Protein AF-0000000084516297 (afdb_homodimer)

Organism: Leptomonas pyrrhocoris (NCBI:txid157538)

Nearest PDB structures (foldseek):
  3umo-assembly1_A  TM=9.052E-01  e=5.835E-26  Escherichia coli K-12
  3cqd-assembly1_A-2  TM=9.118E-01  e=2.405E-24  unclassified
  3uqe-assembly1_B-2  TM=9.088E-01  e=1.892E-24  Escherichia coli K-12
  3n1c-assembly1_B  TM=9.075E-01  e=4.652E-24  Escherichia coli K-12
  2ajr-assembly1_B  TM=8.256E-01  e=6.514E-23  Thermotoga maritima

Solvent-accessible surface area (backbone atoms only — not comparable to full-atom values): 30790 Å² total; per-residue (Å²): 129,81,40,52,29,34,42,29,36,17,46,43,42,24,37,27,34,41,33,35,22,67,64,74,55,83,67,32,85,30,68,27,81,40,78,47,77,53,70,34,39,45,27,53,19,20,48,43,23,34,62,45,36,59,87,43,94,47,46,39,53,55,37,37,36,28,50,30,8,50,72,51,19,52,50,36,52,51,50,37,51,74,69,69,45,50,69,51,75,41,68,43,87,45,53,37,22,48,33,38,37,39,35,20,62,72,78,71,43,51,27,34,45,32,52,51,48,44,54,67,52,68,66,46,52,49,50,50,51,54,52,48,59,60,51,47,72,59,33,38,26,39,35,42,24,40,49,68,30,42,90,37,70,45,60,55,52,31,51,55,47,49,49,28,24,74,58,71,25,41,30,39,40,36,58,75,76,58,42,68,67,38,41,50,45,71,85,30,53,28,33,41,46,46,40,48,71,54,47,27,67,74,62,72,36,91,45,69,69,57,30,52,52,46,46,65,68,74,32,43,49,34,29,45,37,32,40,48,75,84,43,33,30,38,40,31,42,67,96,52,70,77,33,42,34,39,42,60,86,76,92,63,76,65,28,66,56,35,19,68,28,19,20,49,29,45,22,51,30,27,39,68,66,63,40,55,67,71,61,18,45,42,48,6,52,15,36,15,55,27,11,15,60,26,89,52,55,10,36,48,51,58,70,48,17,60,58,44,31,73,54,42,45,79,84,127,81,37,52,29,35,44,29,35,16,45,43,43,25,35,27,34,41,33,36,22,67,63,73,56,83,66,32,83,30,68,28,82,40,78,48,78,52,70,35,41,45,26,55,19,19,47,45,22,33,61,46,38,59,87,42,95,49,46,40,53,55,36,37,34,28,50,32,8,50,71,50,20,52,51,36,52,50,52,36,52,73,68,69,46,48,68,49,75,40,69,44,88,45,53,35,23,48,31,36,40,39,34,20,63,73,77,71,45,51,27,35,43,33,52,50,48,45,54,67,51,68,66,45,53,48,51,51,51,54,52,48,59,61,50,48,73,60,33,39,26,39,35,42,24,40,50,68,31,42,90,37,71,45,60,54,51,32,53,55,48,48,48,28,23,74,58,72,23,42,31,39,40,36,58,75,76,57,40,70,70,38,40,50,45,71,85,30,52,27,32,42,47,48,40,50,70,55,46,25,67,75,60,73,36,93,44,71,69,55,29,52,53,46,46,66,67,72,33,45,49,35,29,45,38,31,40,48,76,84,44,33,32,38,38,30,41,66,96,50,70,77,33,42,33,39,42,59,88,77,91,63,75,64,29,67,57,34,19,69,28,19,20,51,30,46,21,50,29,27,38,67,66,64,38,55,67,72,62,18,44,44,49,6,52,15,36,16,54,27,12,16,61,26,88,51,54,9,35,47,48,58,69,48,17,58,59,44,33,73,55,42,46,78,83

Sequence (630 aa):
MSSSDILVVGPNPALQKTLTFGELRLDAVNRASAIREYTGGKGTNFCRASACFKASPNFCNTTLFTFVGGETGKRVVDFLKGEDIAVHPISVPGETRTCVTCLDEKHGTMTEIIEPSYPVPAESAGDMDRVLKERLQHAGGLAIMGSLPDHTSPELYTRWTQMAAEAKKPVLLDAIKGIEASLKVPNVTSILKVNMEELYKLTGKSTPESAFAYAMREWTVHILAVTDGPRSAYIQERGKALHTLHVPRLDSVVSPLGAGDTADAIFFAQYIHGVPADKAFRFALAAASANCFQKDAGKFEHRDMVEIAKGVTIEMSSSDILVVGPNPALQKTLTFGELRLDAVNRASAIREYTGGKGTNFCRASACFKASPNFCNTTLFTFVGGETGKRVVDFLKGEDIAVHPISVPGETRTCVTCLDEKHGTMTEIIEPSYPVPAESAGDMDRVLKERLQHAGGLAIMGSLPDHTSPELYTRWTQMAAEAKKPVLLDAIKGIEASLKVPNVTSILKVNMEELYKLTGKSTPESAFAYAMREWTVHILAVTDGPRSAYIQERGKALHTLHVPRLDSVVSPLGAGDTADAIFFAQYIHGVPADKAFRFALAAASANCFQKDAGKFEHRDMVEIAKGVTIE

InterPro domains:
  IPR011611 Carbohydrate kinase PfkB [PF00294] (27-298)
  IPR017583 Tagatose/fructose phosphokinase [PIRSF000535] (6-314)
  IPR017583 Tagatose/fructose phosphokinase [PTHR46566] (6-315)
  IPR029056 Ribokinase-like [G3DSA:3.40.1190.20] (4-315)
  IPR029056 Ribokinase-like [SSF53613] (7-305)

Radius of gyration: 29.71 Å; Cα contacts (8 Å, |Δi|>4): 1548; chains: 2; bounding box: 41×91×63 Å

Structure (mmCIF, N/CA/C/O backbone):
data_AF-0000000084516297-model_v1
#
loop_
_entity.id
_entity.type
_entity.pdbx_description
1 polymer 'Tagatose-6-phosphate kinase-like protein'
#
loop_
_atom_site.group_PDB
_atom_site.id
_atom_site.type_symbol
_atom_site.label_atom_id
_atom_site.label_alt_id
_atom_site.label_comp_id
_atom_site.label_asym_id
_atom_site.label_entity_id
_atom_site.label_seq_id
_atom_site.pdbx_PDB_ins_code
_atom_site.Cartn_x
_atom_site.Cartn_y
_atom_site.Cartn_z
_atom_site.occupancy
_atom_site.B_iso_or_equiv
_atom_site.auth_seq_id
_atom_site.auth_comp_id
_atom_site.auth_asym_id
_atom_site.auth_atom_id
_atom_site.pdbx_PDB_model_num
ATOM 1 N N . MET A 1 1 ? 5.285 34.844 33.562 1 39.09 1 MET A N 1
ATOM 2 C CA . MET A 1 1 ? 5.828 34.812 32.219 1 39.09 1 MET A CA 1
ATOM 3 C C . MET A 1 1 ? 4.938 33.969 31.281 1 39.09 1 MET A C 1
ATOM 5 O O . MET A 1 1 ? 4.578 32.844 31.625 1 39.09 1 MET A O 1
ATOM 9 N N . SER A 1 2 ? 4.016 34.375 30.547 1 49.09 2 SER A N 1
ATOM 10 C CA . SER A 1 2 ? 2.982 33.75 29.734 1 49.09 2 SER A CA 1
ATOM 11 C C . SER A 1 2 ? 3.523 32.5 29 1 49.09 2 SER A C 1
ATOM 13 O O . SER A 1 2 ? 4.652 32.531 28.516 1 49.09 2 SER A O 1
ATOM 15 N N . SER A 1 3 ? 3.074 31.266 29.359 1 62.47 3 SER A N 1
ATOM 16 C CA . SER A 1 3 ? 3.607 30 28.844 1 62.47 3 SER A CA 1
ATOM 17 C C . SER A 1 3 ? 3.789 30.062 27.328 1 62.47 3 SER A C 1
ATOM 19 O O . SER A 1 3 ? 2.951 30.609 26.625 1 62.47 3 SER A O 1
ATOM 21 N N . SER A 1 4 ? 4.977 29.922 26.844 1 85.62 4 SER A N 1
ATOM 22 C CA . SER A 1 4 ? 5.395 29.922 25.453 1 85.62 4 SER A CA 1
ATOM 23 C C . SER A 1 4 ? 5.156 28.562 24.797 1 85.62 4 SER A C 1
ATOM 25 O O . SER A 1 4 ? 5.98 28.078 24.016 1 85.62 4 SER A O 1
ATOM 27 N N . ASP A 1 5 ? 3.951 27.906 25.266 1 95.56 5 ASP A N 1
ATOM 28 C CA . ASP A 1 5 ? 3.617 26.625 24.672 1 95.56 5 ASP A CA 1
ATOM 29 C C . ASP A 1 5 ? 2.521 26.766 23.625 1 95.56 5 ASP A C 1
ATOM 31 O O . ASP A 1 5 ? 1.543 27.484 23.828 1 95.56 5 ASP A O 1
ATOM 35 N N . ILE A 1 6 ? 2.719 26.172 22.562 1 98.44 6 ILE A N 1
ATOM 36 C CA . ILE A 1 6 ? 1.689 26.125 21.531 1 98.44 6 ILE A CA 1
ATOM 37 C C . ILE A 1 6 ? 1.052 24.734 21.5 1 98.44 6 ILE A C 1
ATOM 39 O O . ILE A 1 6 ? 1.752 23.719 21.391 1 98.44 6 ILE A O 1
ATOM 43 N N . LEU A 1 7 ? -0.274 24.641 21.703 1 98.81 7 LEU A N 1
ATOM 44 C CA . LEU A 1 7 ? -1.012 23.406 21.422 1 98.81 7 LEU A CA 1
ATOM 45 C C . LEU A 1 7 ? -1.311 23.281 19.938 1 98.81 7 LEU A C 1
ATOM 47 O O . LEU A 1 7 ? -1.883 24.188 19.328 1 98.81 7 LEU A O 1
ATOM 51 N N . VAL A 1 8 ? -0.833 22.219 19.375 1 98.88 8 VAL A N 1
ATOM 52 C CA . VAL A 1 8 ? -1.023 22 17.938 1 98.88 8 VAL A CA 1
ATOM 53 C C . VAL A 1 8 ? -2.016 20.859 17.734 1 98.88 8 VAL A C 1
ATOM 55 O O . VAL A 1 8 ? -1.734 19.703 18.078 1 98.88 8 VAL A O 1
ATOM 58 N N . VAL A 1 9 ? -3.137 21.188 17.156 1 98.88 9 VAL A N 1
ATOM 59 C CA . VAL A 1 9 ? -4.082 20.156 16.766 1 98.88 9 VAL A CA 1
ATOM 60 C C . VAL A 1 9 ? -3.848 19.75 15.312 1 98.88 9 VAL A C 1
ATOM 62 O O . VAL A 1 9 ? -4.023 20.562 14.406 1 98.88 9 VAL A O 1
ATOM 65 N N . GLY A 1 10 ? -3.35 18.609 15.047 1 98.56 10 GLY A N 1
ATOM 66 C CA . GLY A 1 10 ? -3.271 17.938 13.758 1 98.56 10 GLY A CA 1
ATOM 67 C C . GLY A 1 10 ? -4.156 16.719 13.68 1 98.56 10 GLY A C 1
ATOM 68 O O . GLY A 1 10 ? -3.686 15.586 13.875 1 98.56 10 GLY A O 1
ATOM 69 N N . PRO A 1 11 ? -5.355 16.938 13.344 1 98.38 11 PRO A N 1
ATOM 70 C CA . PRO A 1 11 ? -6.355 15.906 13.633 1 98.38 11 PRO A CA 1
ATOM 71 C C . PRO A 1 11 ? -6.285 14.727 12.672 1 98.38 11 PRO A C 1
ATOM 73 O O . PRO A 1 11 ? -6.914 13.695 12.906 1 98.38 11 PRO A O 1
ATOM 76 N N . ASN A 1 12 ? -5.617 14.852 11.57 1 97.88 12 ASN A N 1
ATOM 77 C CA . ASN A 1 12 ? -5.594 13.805 10.562 1 97.88 12 ASN A CA 1
ATOM 78 C C . ASN A 1 12 ? -4.164 13.414 10.188 1 97.88 12 ASN A C 1
ATOM 80 O O . ASN A 1 12 ? -3.736 13.625 9.047 1 97.88 12 ASN A O 1
ATOM 84 N N . PRO A 1 13 ? -3.434 12.742 11.133 1 97.75 13 PRO A N 1
ATOM 85 C CA . PRO A 1 13 ? -2.061 12.32 10.836 1 97.75 13 PRO A CA 1
ATOM 86 C C . PRO A 1 13 ? -1.993 11.203 9.805 1 97.75 13 PRO A C 1
ATOM 88 O O . PRO A 1 13 ? -3.021 10.617 9.453 1 97.75 13 PRO A O 1
ATOM 91 N N . ALA A 1 14 ? -0.811 11.055 9.297 1 97.44 14 ALA A N 1
ATOM 92 C CA . ALA A 1 14 ? -0.625 9.992 8.312 1 97.44 14 ALA A CA 1
ATOM 93 C C . ALA A 1 14 ? 0.747 9.336 8.461 1 97.44 14 ALA A C 1
ATOM 95 O O . ALA A 1 14 ? 1.721 10 8.82 1 97.44 14 ALA A O 1
ATOM 96 N N . LEU A 1 15 ? 0.809 8.016 8.266 1 97.06 15 LEU A N 1
ATOM 97 C CA . LEU A 1 15 ? 2.076 7.402 7.879 1 97.06 15 LEU A CA 1
ATOM 98 C C . LEU A 1 15 ? 2.447 7.785 6.449 1 97.06 15 LEU A C 1
ATOM 100 O O . LEU A 1 15 ? 1.683 7.531 5.516 1 97.06 15 LEU A O 1
ATOM 104 N N . GLN A 1 16 ? 3.568 8.398 6.359 1 95.94 16 GLN A N 1
ATOM 105 C CA . GLN A 1 16 ? 4.035 8.836 5.047 1 95.94 16 GLN A CA 1
ATOM 106 C C . GLN A 1 16 ? 5.066 7.867 4.48 1 95.94 16 GLN A C 1
ATOM 108 O O . GLN A 1 16 ? 6.004 7.469 5.176 1 95.94 16 GLN A O 1
ATOM 113 N N . LYS A 1 17 ? 4.855 7.492 3.234 1 96.25 17 LYS A N 1
ATOM 114 C CA . LYS A 1 17 ? 5.828 6.691 2.494 1 96.25 17 LYS A CA 1
ATOM 115 C C . LYS A 1 17 ? 6.242 7.387 1.2 1 96.25 17 LYS A C 1
ATOM 117 O O . LYS A 1 17 ? 5.391 7.859 0.442 1 96.25 17 LYS A O 1
ATOM 122 N N . THR A 1 18 ? 7.551 7.469 0.985 1 95.19 18 THR A N 1
ATOM 123 C CA . THR A 1 18 ? 8.07 7.914 -0.303 1 95.19 18 THR A CA 1
ATOM 124 C C . THR A 1 18 ? 8.68 6.746 -1.073 1 95.19 18 THR A C 1
ATOM 126 O O . THR A 1 18 ? 9.578 6.066 -0.574 1 95.19 18 THR A O 1
ATOM 129 N N . LEU A 1 19 ? 8.141 6.504 -2.211 1 97.44 19 LEU A N 1
ATOM 130 C CA . LEU A 1 19 ? 8.625 5.453 -3.1 1 97.44 19 LEU A CA 1
ATOM 131 C C . LEU A 1 19 ? 9.305 6.051 -4.328 1 97.44 19 LEU A C 1
ATOM 133 O O . LEU A 1 19 ? 8.82 7.035 -4.895 1 97.44 19 LEU A O 1
ATOM 137 N N . THR A 1 20 ? 10.453 5.48 -4.727 1 97.06 20 THR A N 1
ATOM 138 C CA . THR A 1 20 ? 11.18 5.945 -5.906 1 97.06 20 THR A CA 1
ATOM 139 C C . THR A 1 20 ? 11.023 4.961 -7.059 1 97.06 20 THR A C 1
ATOM 141 O O . THR A 1 20 ? 11.211 3.754 -6.883 1 97.06 20 THR A O 1
ATOM 144 N N . PHE A 1 21 ? 10.656 5.492 -8.211 1 97.62 21 PHE A N 1
ATOM 145 C CA . PHE A 1 21 ? 10.5 4.707 -9.43 1 97.62 21 PHE A CA 1
ATOM 146 C C . PHE A 1 21 ? 11.414 5.227 -10.531 1 97.62 21 PHE A C 1
ATOM 148 O O . PHE A 1 21 ? 11.625 6.438 -10.656 1 97.62 21 PHE A O 1
ATOM 155 N N . GLY A 1 22 ? 12.07 4.258 -11.32 1 96.88 22 GLY A N 1
ATOM 156 C CA . GLY A 1 22 ? 12.68 4.738 -12.547 1 96.88 22 GLY A CA 1
ATOM 157 C C . GLY A 1 22 ? 11.711 5.492 -13.438 1 96.88 22 GLY A C 1
ATOM 158 O O . GLY A 1 22 ? 11.984 6.625 -13.844 1 96.88 22 GLY A O 1
ATOM 159 N N . GLU A 1 23 ? 10.641 4.863 -13.758 1 97.25 23 GLU A N 1
ATOM 160 C CA . GLU A 1 23 ? 9.492 5.441 -14.453 1 97.25 23 GLU A CA 1
ATOM 161 C C . GLU A 1 23 ? 8.18 4.973 -13.828 1 97.25 23 GLU A C 1
ATOM 163 O O . GLU A 1 23 ? 8.016 3.785 -13.547 1 97.25 23 GLU A O 1
ATOM 168 N N . LEU A 1 24 ? 7.301 5.887 -13.57 1 97.88 24 LEU A N 1
ATOM 169 C CA . LEU A 1 24 ? 5.961 5.57 -13.086 1 97.88 24 LEU A CA 1
ATOM 170 C C . LEU A 1 24 ? 4.953 5.602 -14.234 1 97.88 24 LEU A C 1
ATOM 172 O O . LEU A 1 24 ? 4.848 6.602 -14.945 1 97.88 24 LEU A O 1
ATOM 176 N N . ARG A 1 25 ? 4.258 4.527 -14.445 1 97.56 25 ARG A N 1
ATOM 177 C CA . ARG A 1 25 ? 3.311 4.418 -15.555 1 97.56 25 ARG A CA 1
ATOM 178 C C . ARG A 1 25 ? 1.925 4.031 -15.047 1 97.56 25 ARG A C 1
ATOM 180 O O . ARG A 1 25 ? 1.792 3.168 -14.18 1 97.56 25 ARG A O 1
ATOM 187 N N . LEU A 1 26 ? 0.908 4.758 -15.602 1 97.12 26 LEU A N 1
ATOM 188 C CA . LEU A 1 26 ? -0.461 4.32 -15.352 1 97.12 26 LEU A CA 1
ATOM 189 C C . LEU A 1 26 ? -0.748 3.002 -16.062 1 97.12 26 LEU A C 1
ATOM 191 O O . LEU A 1 26 ? -0.13 2.699 -17.094 1 97.12 26 LEU A O 1
ATOM 195 N N . ASP A 1 27 ? -1.671 2.232 -15.523 1 93.06 27 ASP A N 1
ATOM 196 C CA . ASP A 1 27 ? -2.182 1.008 -16.125 1 93.06 27 ASP A CA 1
ATOM 197 C C . ASP A 1 27 ? -1.069 -0.022 -16.312 1 93.06 27 ASP A C 1
ATOM 199 O O . ASP A 1 27 ? -1.062 -0.775 -17.281 1 93.06 27 ASP A O 1
ATOM 203 N N . ALA A 1 28 ? -0.102 0.009 -15.391 1 93.88 28 ALA A N 1
ATOM 204 C CA . ALA A 1 28 ? 1.053 -0.885 -15.422 1 93.88 28 ALA A CA 1
ATOM 205 C C . ALA A 1 28 ? 1.442 -1.327 -14.008 1 93.88 28 ALA A C 1
ATOM 207 O O . ALA A 1 28 ? 0.929 -0.799 -13.023 1 93.88 28 ALA A O 1
ATOM 208 N N . VAL A 1 29 ? 2.268 -2.342 -13.938 1 92.25 29 VAL A N 1
ATOM 209 C CA . VAL A 1 29 ? 2.887 -2.756 -12.68 1 92.25 29 VAL A CA 1
ATOM 210 C C . VAL A 1 29 ? 4.16 -1.948 -12.438 1 92.25 29 VAL A C 1
ATOM 212 O O . VAL A 1 29 ? 5.094 -1.998 -13.242 1 92.25 29 VAL A O 1
ATOM 215 N N . ASN A 1 30 ? 4.191 -1.146 -11.391 1 97 30 ASN A N 1
ATOM 216 C CA . ASN A 1 30 ? 5.336 -0.314 -11.039 1 97 30 ASN A CA 1
ATOM 217 C C . ASN A 1 30 ? 6.031 -0.83 -9.781 1 97 30 ASN A C 1
ATOM 219 O O . ASN A 1 30 ? 5.414 -0.936 -8.719 1 97 30 ASN A O 1
ATOM 223 N N . ARG A 1 31 ? 7.254 -1.157 -9.945 1 96.25 31 ARG A N 1
ATOM 224 C CA . ARG A 1 31 ? 8.039 -1.631 -8.812 1 96.25 31 ARG A CA 1
ATOM 225 C C . ARG A 1 31 ? 9.023 -0.564 -8.344 1 96.25 31 ARG A C 1
ATOM 227 O O . ARG A 1 31 ? 9.867 -0.11 -9.117 1 96.25 31 ARG A O 1
ATOM 234 N N . ALA A 1 32 ? 8.898 -0.195 -7.074 1 97.94 32 ALA A N 1
ATOM 235 C CA . ALA A 1 32 ? 9.766 0.849 -6.523 1 97.94 32 ALA A CA 1
ATOM 236 C C . ALA A 1 32 ? 11.164 0.315 -6.254 1 97.94 32 ALA A C 1
ATOM 238 O O . ALA A 1 32 ? 11.328 -0.834 -5.84 1 97.94 32 ALA A O 1
ATOM 239 N N . SER A 1 33 ? 12.18 1.151 -6.406 1 96.31 33 SER A N 1
ATOM 240 C CA . SER A 1 33 ? 13.57 0.782 -6.16 1 96.31 33 SER A CA 1
ATOM 241 C C . SER A 1 33 ? 13.992 1.141 -4.742 1 96.31 33 SER A C 1
ATOM 243 O O . SER A 1 33 ? 14.992 0.627 -4.238 1 96.31 33 SER A O 1
ATOM 245 N N . ALA A 1 34 ? 13.219 2.062 -4.133 1 95.75 34 ALA A N 1
ATOM 246 C CA . ALA A 1 34 ? 13.547 2.527 -2.787 1 95.75 34 ALA A CA 1
ATOM 247 C C . ALA A 1 34 ? 12.297 2.977 -2.039 1 95.75 34 ALA A C 1
ATOM 249 O O . ALA A 1 34 ? 11.289 3.338 -2.656 1 95.75 34 ALA A O 1
ATOM 250 N N . ILE A 1 35 ? 12.414 2.932 -0.687 1 96.62 35 ILE A N 1
ATOM 251 C CA . ILE A 1 35 ? 11.312 3.354 0.179 1 96.62 35 ILE A CA 1
ATOM 252 C C . ILE A 1 35 ? 11.875 4.098 1.391 1 96.62 35 ILE A C 1
ATOM 254 O O . ILE A 1 35 ? 12.922 3.729 1.924 1 96.62 35 ILE A O 1
ATOM 258 N N . ARG A 1 36 ? 11.188 5.215 1.731 1 94.06 36 ARG A N 1
ATOM 259 C CA . ARG A 1 36 ? 11.406 5.918 2.992 1 94.06 36 ARG A CA 1
ATOM 260 C C . ARG A 1 36 ? 10.094 6.109 3.744 1 94.06 36 ARG A C 1
ATOM 262 O O . ARG A 1 36 ? 9.086 6.516 3.156 1 94.06 36 ARG A O 1
ATOM 269 N N . GLU A 1 37 ? 10.117 5.75 5.047 1 94.44 37 GLU A N 1
ATOM 270 C CA . GLU A 1 37 ? 8.93 5.906 5.879 1 94.44 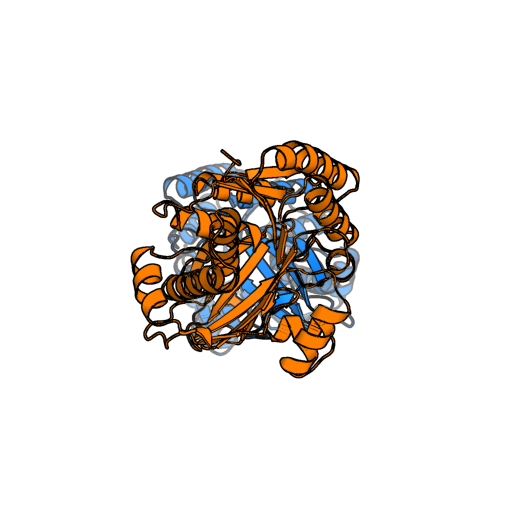37 GLU A CA 1
ATOM 271 C C . GLU A 1 37 ? 9.141 6.977 6.949 1 94.44 37 GLU A C 1
ATOM 273 O O . GLU A 1 37 ? 10.219 7.062 7.539 1 94.44 37 GLU A O 1
ATOM 278 N N . TYR A 1 38 ? 8.148 7.77 7.199 1 94.12 38 TYR A N 1
ATOM 279 C CA . TYR A 1 38 ? 8.125 8.789 8.242 1 94.12 38 TYR A CA 1
ATOM 280 C C . TYR A 1 38 ? 6.699 9.242 8.531 1 94.12 38 TYR A C 1
ATOM 282 O O . TYR A 1 38 ? 5.742 8.547 8.188 1 94.12 38 TYR A O 1
ATOM 290 N N . THR A 1 39 ? 6.52 10.273 9.273 1 95.5 39 THR A N 1
ATOM 291 C CA . THR A 1 39 ? 5.195 10.797 9.602 1 95.5 39 THR A CA 1
ATOM 292 C C . THR A 1 39 ? 4.895 12.055 8.797 1 95.5 39 THR A C 1
ATOM 294 O O . THR A 1 39 ? 5.785 12.867 8.555 1 95.5 39 THR A O 1
ATOM 297 N N . GLY A 1 40 ? 3.645 12.125 8.367 1 93.56 40 GLY A N 1
ATOM 298 C CA . GLY A 1 40 ? 3.166 13.305 7.664 1 93.56 40 GLY A CA 1
ATOM 299 C C . GLY A 1 40 ? 1.97 13.953 8.328 1 93.56 40 GLY A C 1
ATOM 300 O O . GLY A 1 40 ? 1.425 13.422 9.297 1 93.56 40 GLY A O 1
ATOM 301 N N . GLY A 1 41 ? 1.625 15.07 7.715 1 95.12 41 GLY A N 1
ATOM 302 C CA . GLY A 1 41 ? 0.546 15.891 8.242 1 95.12 41 GLY A CA 1
ATOM 303 C C . GLY A 1 41 ? 0.982 17.297 8.594 1 95.12 41 GLY A C 1
ATOM 304 O O . GLY A 1 41 ? 2.086 17.5 9.102 1 95.12 41 GLY A O 1
ATOM 305 N N . LYS A 1 42 ? 0.035 18.156 8.453 1 97.38 42 LYS A N 1
ATOM 306 C CA . LYS A 1 42 ? 0.357 19.562 8.672 1 97.38 42 LYS A CA 1
ATOM 307 C C . LYS A 1 42 ? 0.761 19.812 10.125 1 97.38 42 LYS A C 1
ATOM 309 O O . LYS A 1 42 ? 1.71 20.562 10.391 1 97.38 42 LYS A O 1
ATOM 314 N N . GLY A 1 43 ? 0.021 19.25 11.047 1 98.31 43 GLY A N 1
ATOM 315 C CA . GLY A 1 43 ? 0.364 19.422 12.453 1 98.31 43 GLY A CA 1
ATOM 316 C C . GLY A 1 43 ? 1.738 18.875 12.797 1 98.31 43 GLY A C 1
ATOM 317 O O . GLY A 1 43 ? 2.484 19.5 13.555 1 98.31 43 GLY A O 1
ATOM 318 N N . THR A 1 44 ? 2.039 17.75 12.266 1 97.81 44 THR A N 1
ATOM 319 C CA . THR A 1 44 ? 3.35 17.156 12.477 1 97.81 44 THR A CA 1
ATOM 320 C C . THR A 1 44 ? 4.453 18.047 11.93 1 97.81 44 THR A C 1
ATOM 322 O O . THR A 1 44 ? 5.449 18.312 12.609 1 97.81 44 THR A O 1
ATOM 325 N N . ASN A 1 45 ? 4.258 18.484 10.742 1 97.69 45 ASN A N 1
ATOM 326 C CA . ASN A 1 45 ? 5.242 19.359 10.117 1 97.69 45 ASN A CA 1
ATOM 327 C C . ASN A 1 45 ? 5.418 20.656 10.906 1 97.69 45 ASN A C 1
ATOM 329 O O . ASN A 1 45 ? 6.531 21.172 11.016 1 97.69 45 ASN A O 1
ATOM 333 N N . PHE A 1 46 ? 4.34 21.172 11.438 1 98.62 46 PHE A N 1
ATOM 334 C CA . PHE A 1 46 ? 4.379 22.344 12.305 1 98.62 46 PHE A CA 1
ATOM 335 C C . PHE A 1 46 ? 5.305 22.109 13.492 1 98.62 46 PHE A C 1
ATOM 337 O O . PHE A 1 46 ? 6.188 22.922 13.766 1 98.62 46 PHE A O 1
ATOM 344 N N . CYS A 1 47 ? 5.129 21.031 14.133 1 98.38 47 CYS A N 1
ATOM 345 C CA . CYS A 1 47 ? 5.922 20.703 15.312 1 98.38 47 CYS A CA 1
ATOM 346 C C . CYS A 1 47 ? 7.387 20.484 14.945 1 98.38 47 CYS A C 1
ATOM 348 O O . CYS A 1 47 ? 8.281 20.922 15.664 1 98.38 47 CYS A O 1
ATOM 350 N N . ARG A 1 48 ? 7.645 19.828 13.828 1 97.38 48 ARG A N 1
ATOM 351 C CA . ARG A 1 48 ? 9.008 19.609 13.352 1 97.38 48 ARG A CA 1
ATOM 352 C C . ARG A 1 48 ? 9.711 20.938 13.094 1 97.38 48 ARG A C 1
ATOM 354 O O . ARG A 1 48 ? 10.859 21.141 13.5 1 97.38 48 ARG A O 1
ATOM 361 N N . ALA A 1 49 ? 9.008 21.812 12.445 1 98.19 49 ALA A N 1
ATOM 362 C CA . ALA A 1 49 ? 9.555 23.141 12.148 1 98.19 49 ALA A CA 1
ATOM 363 C C . ALA A 1 49 ? 9.844 23.906 13.43 1 98.19 49 ALA A C 1
ATOM 365 O O . ALA A 1 49 ? 10.867 24.594 13.531 1 98.19 49 ALA A O 1
ATOM 366 N N . SER A 1 50 ? 8.93 23.844 14.398 1 97.75 50 SER A N 1
ATOM 367 C CA . SER A 1 50 ? 9.133 24.516 15.68 1 97.75 50 SER A CA 1
ATOM 368 C C . SER A 1 50 ? 10.414 24.047 16.359 1 97.75 50 SER A C 1
ATOM 370 O O . SER A 1 50 ? 11.148 24.844 16.938 1 97.75 50 SER A O 1
ATOM 372 N N . ALA A 1 51 ? 10.641 22.766 16.219 1 96.44 51 ALA A N 1
ATOM 373 C CA . ALA A 1 51 ? 11.836 22.188 16.828 1 96.44 51 ALA A CA 1
ATOM 374 C C . ALA A 1 51 ? 13.102 22.766 16.203 1 96.44 51 ALA A C 1
ATOM 376 O O . ALA A 1 51 ? 14.125 22.922 16.891 1 96.44 51 ALA A O 1
ATOM 377 N N . CYS A 1 52 ? 13.062 23.109 14.945 1 96.75 52 CYS A N 1
ATOM 378 C CA . CYS A 1 52 ? 14.203 23.703 14.242 1 96.75 52 CYS A CA 1
ATOM 379 C C . CYS A 1 52 ? 14.438 25.141 14.703 1 96.75 52 CYS A C 1
ATOM 381 O O . CYS A 1 52 ? 15.5 25.719 14.438 1 96.75 52 CYS A O 1
ATOM 383 N N . PHE A 1 53 ? 13.516 25.688 15.445 1 96.88 53 PHE A N 1
ATOM 384 C CA . PHE A 1 53 ? 13.531 27.094 15.828 1 96.88 53 PHE A CA 1
ATOM 385 C C . PHE A 1 53 ? 14 27.25 17.281 1 96.88 53 PHE A C 1
ATOM 387 O O . PHE A 1 53 ? 13.891 28.328 17.859 1 96.88 53 PHE A O 1
ATOM 394 N N . LYS A 1 54 ? 14.57 26.219 17.844 1 93.94 54 LYS A N 1
ATOM 395 C CA . LYS A 1 54 ? 14.898 26.156 19.266 1 93.94 54 LYS A CA 1
ATOM 396 C C . LYS A 1 54 ? 15.945 27.188 19.641 1 93.94 54 LYS A C 1
ATOM 398 O O . LYS A 1 54 ? 15.953 27.688 20.766 1 93.94 54 LYS A O 1
ATOM 403 N N . ALA A 1 55 ? 16.781 27.562 18.75 1 93 55 ALA A N 1
ATOM 404 C CA . ALA A 1 55 ? 17.859 28.5 19.031 1 93 55 ALA A CA 1
ATOM 405 C C . ALA A 1 55 ? 17.328 29.938 19.125 1 93 55 ALA A C 1
ATOM 407 O O . ALA A 1 55 ? 18.031 30.828 19.594 1 93 55 ALA A O 1
ATOM 408 N N . SER A 1 56 ? 16.141 30.156 18.688 1 94 56 SER A N 1
ATOM 409 C CA . SER A 1 56 ? 15.555 31.484 18.688 1 94 56 SER A CA 1
ATOM 410 C C . SER A 1 56 ? 15.055 31.875 20.078 1 94 56 SER A C 1
ATOM 412 O O . SER A 1 56 ? 14.492 31.047 20.797 1 94 56 SER A O 1
ATOM 414 N N . PRO A 1 57 ? 15.203 33.156 20.484 1 94.12 57 PRO A N 1
ATOM 415 C CA . PRO A 1 57 ? 14.625 33.594 21.75 1 94.12 57 PRO A CA 1
ATOM 416 C C . PRO A 1 57 ? 13.094 33.562 21.734 1 94.12 57 PRO A C 1
ATOM 418 O O . PRO A 1 57 ? 12.469 33.656 22.797 1 94.12 57 PRO A O 1
ATOM 421 N N . ASN A 1 58 ? 12.477 33.469 20.594 1 95 58 ASN A N 1
ATOM 422 C CA . ASN A 1 58 ? 11.023 33.438 20.453 1 95 58 ASN A CA 1
ATOM 423 C C . ASN A 1 58 ? 10.516 32 20.25 1 95 58 ASN A C 1
ATOM 425 O O . ASN A 1 58 ? 9.445 31.812 19.672 1 95 58 ASN A O 1
ATOM 429 N N . PHE A 1 59 ? 11.344 31.109 20.672 1 94.69 59 PHE A N 1
ATOM 430 C CA . PHE A 1 59 ? 10.984 29.703 20.578 1 94.69 59 PHE A CA 1
ATOM 431 C C . PHE A 1 59 ? 9.805 29.375 21.484 1 94.69 59 PHE A C 1
ATOM 433 O O . PHE A 1 59 ? 9.719 29.906 22.609 1 94.69 59 PHE A O 1
ATOM 440 N N . CYS A 1 60 ? 8.859 28.562 21 1 96.25 60 CYS A N 1
ATOM 441 C CA . CYS A 1 60 ? 7.77 27.984 21.766 1 96.25 60 CYS A CA 1
ATOM 442 C C . CYS A 1 60 ? 7.828 26.453 21.75 1 96.25 60 CYS A C 1
ATOM 444 O O . CYS A 1 60 ? 8.078 25.859 20.703 1 96.25 60 CYS A O 1
ATOM 446 N N . ASN A 1 61 ? 7.637 25.844 22.875 1 96.75 61 ASN A N 1
ATOM 447 C CA . ASN A 1 61 ? 7.398 24.391 22.859 1 96.75 61 ASN A CA 1
ATOM 448 C C . ASN A 1 61 ? 6.066 24.047 22.203 1 96.75 61 ASN A C 1
ATOM 450 O O . ASN A 1 61 ? 5.117 24.844 22.266 1 96.75 61 ASN A O 1
ATOM 454 N N . THR A 1 62 ? 6.113 22.922 21.594 1 98.25 62 THR A N 1
ATOM 455 C CA . THR A 1 62 ? 4.871 22.484 20.953 1 98.25 62 THR A CA 1
ATOM 456 C C . THR A 1 62 ? 4.477 21.094 21.422 1 98.25 62 THR A C 1
ATOM 458 O O . THR A 1 62 ? 5.34 20.266 21.719 1 98.25 62 THR A O 1
ATOM 461 N N . THR A 1 63 ? 3.215 20.859 21.531 1 98.44 63 THR A N 1
ATOM 462 C CA . THR A 1 63 ? 2.643 19.531 21.719 1 98.44 63 THR A CA 1
ATOM 463 C C . THR A 1 63 ? 1.585 19.234 20.656 1 98.44 63 THR A C 1
ATOM 465 O O . THR A 1 63 ? 0.67 20.031 20.453 1 98.44 63 THR A O 1
ATOM 468 N N . LEU A 1 64 ? 1.773 18.094 20.031 1 98.75 64 LEU A N 1
ATOM 469 C CA . LEU A 1 64 ? 0.845 17.672 19 1 98.75 64 LEU A CA 1
ATOM 470 C C . LEU A 1 64 ? -0.313 16.875 19.594 1 98.75 64 LEU A C 1
ATOM 472 O O . LEU A 1 64 ? -0.097 15.875 20.281 1 98.75 64 LEU A O 1
ATOM 476 N N . PHE A 1 65 ? -1.509 17.391 19.375 1 98.88 65 PHE A N 1
ATOM 477 C CA . PHE A 1 65 ? -2.73 16.656 19.688 1 98.88 65 PHE A CA 1
ATOM 478 C C . PHE A 1 65 ? -3.334 16.062 18.422 1 98.88 65 PHE A C 1
ATOM 480 O O . PHE A 1 65 ? -3.666 16.781 17.484 1 98.88 65 PHE A O 1
ATOM 487 N N . THR A 1 66 ? -3.463 14.711 18.359 1 98.81 66 THR A N 1
ATOM 488 C CA . THR A 1 66 ? -3.834 14.078 17.109 1 98.81 66 THR A CA 1
ATOM 489 C C . THR A 1 66 ? -4.641 12.805 17.359 1 98.81 66 THR A C 1
ATOM 491 O O . THR A 1 66 ? -4.504 12.18 18.406 1 98.81 66 THR A O 1
ATOM 494 N N . PHE A 1 67 ? -5.574 12.492 16.406 1 98.81 67 PHE A N 1
ATOM 495 C CA . PHE A 1 67 ? -6.301 11.234 16.422 1 98.81 67 PHE A CA 1
ATOM 496 C C . PHE A 1 67 ? -5.48 10.117 15.781 1 98.81 67 PHE A C 1
ATOM 498 O O . PHE A 1 67 ? -5.02 10.266 14.641 1 98.81 67 PHE A O 1
ATOM 505 N N . VAL A 1 68 ? -5.289 8.992 16.516 1 98.38 68 VAL A N 1
ATOM 506 C CA . VAL A 1 68 ? -4.535 7.871 15.953 1 98.38 68 VAL A CA 1
ATOM 507 C C . VAL A 1 68 ? -5.266 6.562 16.234 1 98.38 68 VAL A C 1
ATOM 509 O O . VAL A 1 68 ? -5.867 6.398 17.297 1 98.38 68 VAL A O 1
ATOM 512 N N . GLY A 1 69 ? -5.242 5.664 15.281 1 97.19 69 GLY A N 1
ATOM 513 C CA . GLY A 1 69 ? -5.883 4.367 15.461 1 97.19 69 GLY A CA 1
ATOM 514 C C . GLY A 1 69 ? -5.195 3.252 14.703 1 97.19 69 GLY A C 1
ATOM 515 O O . GLY A 1 69 ? -4.523 3.502 13.695 1 97.19 69 GLY A O 1
ATOM 516 N N . GLY A 1 70 ? -5.336 2.021 15.211 1 93.44 70 GLY A N 1
ATOM 517 C CA . GLY A 1 70 ? -4.828 0.834 14.547 1 93.44 70 GLY A CA 1
ATOM 518 C C . GLY A 1 70 ? -3.316 0.707 14.625 1 93.44 70 GLY A C 1
ATOM 519 O O . GLY A 1 70 ? -2.668 1.422 15.391 1 93.44 70 GLY A O 1
ATOM 520 N N . GLU A 1 71 ? -2.76 -0.239 13.906 1 89.94 71 GLU A N 1
ATOM 521 C CA . GLU A 1 71 ? -1.323 -0.496 13.883 1 89.94 71 GLU A CA 1
ATOM 522 C C . GLU A 1 71 ? -0.564 0.664 13.242 1 89.94 71 GLU A C 1
ATOM 524 O O . GLU A 1 71 ? 0.535 1.01 13.68 1 89.94 71 GLU A O 1
ATOM 529 N N . THR A 1 72 ? -1.201 1.212 12.273 1 93.88 72 THR A N 1
ATOM 530 C CA . THR A 1 72 ? -0.575 2.363 11.633 1 93.88 72 THR A CA 1
ATOM 531 C C . THR A 1 72 ? -0.462 3.531 12.609 1 93.88 72 THR A C 1
ATOM 533 O O . THR A 1 72 ? 0.554 4.227 12.633 1 93.88 72 THR A O 1
ATOM 536 N N . GLY A 1 73 ? -1.528 3.682 13.406 1 96.25 73 GLY A N 1
ATOM 537 C CA . GLY A 1 73 ? -1.484 4.727 14.414 1 96.25 73 GLY A CA 1
ATOM 538 C C . GLY A 1 73 ? -0.354 4.547 15.414 1 96.25 73 GLY A C 1
ATOM 539 O O . GLY A 1 73 ? 0.315 5.512 15.781 1 96.25 73 GLY A O 1
ATOM 540 N N . LYS A 1 74 ? -0.169 3.35 15.812 1 94.38 74 LYS A N 1
ATOM 541 C CA . LYS A 1 74 ? 0.932 3.037 16.719 1 94.38 74 LYS A CA 1
ATOM 542 C C . LYS A 1 74 ? 2.277 3.396 16.094 1 94.38 74 LYS A C 1
ATOM 544 O O . LYS A 1 74 ? 3.141 3.977 16.75 1 94.38 74 LYS A O 1
ATOM 549 N N . ARG A 1 75 ? 2.412 3.059 14.875 1 93.31 75 ARG A N 1
ATOM 550 C CA . ARG A 1 75 ? 3.648 3.35 14.156 1 93.31 75 ARG A CA 1
ATOM 551 C C . ARG A 1 75 ? 3.881 4.855 14.055 1 93.31 75 ARG A C 1
ATOM 553 O O . ARG A 1 75 ? 5.008 5.324 14.219 1 93.31 75 ARG A O 1
ATOM 560 N N . VAL A 1 76 ? 2.854 5.582 13.789 1 96.88 76 VAL A N 1
ATOM 561 C CA . VAL A 1 76 ? 2.938 7.035 13.688 1 96.88 76 VAL A CA 1
ATOM 562 C C . VAL A 1 76 ? 3.434 7.617 15.008 1 96.88 76 VAL A C 1
ATOM 564 O O . VAL A 1 76 ? 4.355 8.438 15.031 1 96.88 76 VAL A O 1
ATOM 567 N N . VAL A 1 77 ? 2.873 7.168 16.094 1 97.75 77 VAL A N 1
ATOM 568 C CA . VAL A 1 77 ? 3.254 7.664 17.422 1 97.75 77 VAL A CA 1
ATOM 569 C C . VAL A 1 77 ? 4.711 7.305 17.703 1 97.75 77 VAL A C 1
ATOM 571 O O . VAL A 1 77 ? 5.465 8.125 18.234 1 97.75 77 VAL A O 1
ATOM 574 N N . ASP A 1 78 ? 5.121 6.109 17.297 1 95.75 78 ASP A N 1
ATOM 575 C CA . ASP A 1 78 ? 6.504 5.684 17.484 1 95.75 78 ASP A CA 1
ATOM 576 C C . ASP A 1 78 ? 7.469 6.582 16.719 1 95.75 78 ASP A C 1
ATOM 578 O O . ASP A 1 78 ? 8.516 6.969 17.234 1 95.75 78 ASP A O 1
ATOM 582 N N . PHE A 1 79 ? 7.137 6.887 15.516 1 95.56 79 PHE A N 1
ATOM 583 C CA . PHE A 1 79 ? 7.969 7.766 14.703 1 95.56 79 PHE A CA 1
ATOM 584 C C . PHE A 1 79 ? 8.07 9.148 15.336 1 95.56 79 PHE A C 1
ATOM 586 O O . PHE A 1 79 ? 9.148 9.742 15.383 1 95.56 79 PHE A O 1
ATOM 593 N N . LEU A 1 80 ? 6.961 9.656 15.812 1 97.25 80 LEU A N 1
ATOM 594 C CA . LEU A 1 80 ? 6.938 10.977 16.438 1 97.25 80 LEU A CA 1
ATOM 595 C C . LEU A 1 80 ? 7.828 11.016 17.672 1 97.25 80 LEU A C 1
ATOM 597 O O . LEU A 1 80 ? 8.602 11.961 17.859 1 97.25 80 LEU A O 1
ATOM 601 N N . LYS A 1 81 ? 7.715 9.992 18.438 1 96.88 81 LYS A N 1
ATOM 602 C CA . LYS A 1 81 ? 8.555 9.891 19.641 1 96.88 81 LYS A CA 1
ATOM 603 C C . LYS A 1 81 ? 10.031 9.805 19.25 1 96.88 81 LYS A C 1
ATOM 605 O O . LYS A 1 81 ? 10.883 10.422 19.906 1 96.88 81 LYS A O 1
ATOM 610 N N . GLY A 1 82 ? 10.305 9.055 18.234 1 95.88 82 GLY A N 1
ATOM 611 C CA . GLY A 1 82 ? 11.664 8.93 17.75 1 95.88 82 GLY A CA 1
ATOM 612 C C . GLY A 1 82 ? 12.25 10.25 17.281 1 95.88 82 GLY A C 1
ATOM 613 O O . GLY A 1 82 ? 13.461 10.445 17.312 1 95.88 82 GLY A O 1
ATOM 614 N N . GLU A 1 83 ? 11.383 11.172 16.859 1 94.88 83 GLU A N 1
ATOM 615 C CA . GLU A 1 83 ? 11.789 12.5 16.422 1 94.88 83 GLU A CA 1
ATOM 616 C C . GLU A 1 83 ? 11.797 13.492 17.578 1 94.88 83 GLU A C 1
ATOM 618 O O . GLU A 1 83 ? 12.023 14.688 17.375 1 94.88 83 GLU A O 1
ATOM 623 N N . ASP A 1 84 ? 11.453 13.023 18.75 1 95.94 84 ASP A N 1
ATOM 624 C CA . ASP A 1 84 ? 11.359 13.836 19.969 1 95.94 84 ASP A CA 1
ATOM 625 C C . ASP A 1 84 ? 10.273 14.898 19.828 1 95.94 84 ASP A C 1
ATOM 627 O O . ASP A 1 84 ? 10.438 16.031 20.297 1 95.94 84 ASP A O 1
ATOM 631 N N . ILE A 1 85 ? 9.234 14.578 19.156 1 96.81 85 ILE A N 1
ATOM 632 C CA . ILE A 1 85 ? 8.062 15.445 19.078 1 96.81 85 ILE A CA 1
ATOM 633 C C . ILE A 1 85 ? 7.074 15.078 20.188 1 96.81 85 ILE A C 1
ATOM 635 O O . ILE A 1 85 ? 6.652 13.922 20.297 1 96.81 85 ILE A O 1
ATOM 639 N N . ALA A 1 86 ? 6.805 16.062 21.047 1 97.75 86 ALA A N 1
ATOM 640 C CA . ALA A 1 86 ? 5.801 15.836 22.094 1 97.75 86 ALA A CA 1
ATOM 641 C C . ALA A 1 86 ? 4.422 15.594 21.484 1 97.75 86 ALA A C 1
ATOM 643 O O . ALA A 1 86 ? 3.932 16.422 20.703 1 97.75 86 ALA A O 1
ATOM 644 N N . VAL A 1 87 ? 3.779 14.438 21.875 1 98.38 87 VAL A N 1
ATOM 645 C CA . VAL A 1 87 ? 2.512 14.078 21.25 1 98.38 87 VAL A CA 1
ATOM 646 C C . VAL A 1 87 ? 1.529 13.586 22.312 1 98.38 87 VAL A C 1
ATOM 648 O O . VAL A 1 87 ? 1.919 12.883 23.25 1 98.38 87 VAL A O 1
ATOM 651 N N . HIS A 1 88 ? 0.355 14.078 22.219 1 98.56 88 HIS A N 1
ATOM 652 C CA . HIS A 1 88 ? -0.797 13.578 22.969 1 98.56 88 HIS A CA 1
ATOM 653 C C . HIS A 1 88 ? -1.784 12.883 22.031 1 98.56 88 HIS A C 1
ATOM 655 O O . HIS A 1 88 ? -2.693 13.516 21.5 1 98.56 88 HIS A O 1
ATOM 661 N N . PRO A 1 89 ? -1.65 11.586 21.891 1 98.69 89 PRO A N 1
ATOM 662 C CA . PRO A 1 89 ? -2.543 10.844 21 1 98.69 89 PRO A CA 1
ATOM 663 C C . PRO A 1 89 ? -3.914 10.586 21.625 1 98.69 89 PRO A C 1
ATOM 665 O O . PRO A 1 89 ? -4.016 10.32 22.812 1 98.69 89 PRO A O 1
ATOM 668 N N . ILE A 1 90 ? -4.895 10.867 20.859 1 98.75 90 ILE A N 1
ATOM 669 C CA . ILE A 1 90 ? -6.246 10.43 21.188 1 98.75 90 ILE A CA 1
ATOM 670 C C . ILE A 1 90 ? -6.613 9.211 20.344 1 98.75 90 ILE A C 1
ATOM 672 O O . ILE A 1 90 ? -6.586 9.266 19.109 1 98.75 90 ILE A O 1
ATOM 676 N N . SER A 1 91 ? -6.969 8.141 20.984 1 98.19 91 SER A N 1
ATOM 677 C CA . SER A 1 91 ? -7.211 6.875 20.297 1 98.19 91 SER A CA 1
ATOM 678 C C . SER A 1 91 ? -8.555 6.891 19.578 1 98.19 91 SER A C 1
ATOM 680 O O . SER A 1 91 ? -9.555 7.355 20.125 1 98.19 91 SER A O 1
ATOM 682 N N . VAL A 1 92 ? -8.547 6.422 18.391 1 98.44 92 VAL A N 1
ATOM 683 C CA . VAL A 1 92 ? -9.758 6.176 17.609 1 98.44 92 VAL A CA 1
ATOM 684 C C . VAL A 1 92 ? -9.758 4.734 17.109 1 98.44 92 VAL A C 1
ATOM 686 O O . VAL A 1 92 ? -8.703 4.117 16.969 1 98.44 92 VAL A O 1
ATOM 689 N N . PRO A 1 93 ? -10.984 4.184 16.812 1 96.75 93 PRO A N 1
ATOM 690 C CA . PRO A 1 93 ? -11.047 2.793 16.359 1 96.75 93 PRO A CA 1
ATOM 691 C C . PRO A 1 93 ? -10.562 2.627 14.922 1 96.75 93 PRO A C 1
ATOM 693 O O . PRO A 1 93 ? -10.07 1.557 14.555 1 96.75 93 PRO A O 1
ATOM 696 N N . GLY A 1 94 ? -10.711 3.613 14.109 1 95.19 94 GLY A N 1
ATOM 697 C CA . GLY A 1 94 ? -10.32 3.531 12.711 1 95.19 94 GLY A CA 1
ATOM 698 C C . GLY A 1 94 ? -8.82 3.58 12.508 1 95.19 94 GLY A C 1
ATOM 699 O O . GLY A 1 94 ? -8.117 4.289 13.227 1 95.19 94 GLY A O 1
ATOM 700 N N . GLU A 1 95 ? -8.328 2.828 11.484 1 94.94 95 GLU A N 1
ATOM 701 C CA . GLU A 1 95 ? -6.91 2.809 11.141 1 94.94 95 GLU A CA 1
ATOM 702 C C . GLU A 1 95 ? -6.441 4.176 10.648 1 94.94 95 GLU A C 1
ATOM 704 O O . GLU A 1 95 ? -7.133 4.832 9.875 1 94.94 95 GLU A O 1
ATOM 709 N N . THR A 1 96 ? -5.27 4.656 11.203 1 97.25 96 THR A N 1
ATOM 710 C CA . THR A 1 96 ? -4.648 5.859 10.656 1 97.25 96 THR A CA 1
ATOM 711 C C . THR A 1 96 ? -4.285 5.66 9.188 1 97.25 96 THR A C 1
ATOM 713 O O . THR A 1 96 ? -3.795 4.598 8.805 1 97.25 96 THR A O 1
ATOM 716 N N . ARG A 1 97 ? -4.469 6.656 8.438 1 97.31 97 ARG A N 1
ATOM 717 C CA . ARG A 1 97 ? -4.262 6.578 6.992 1 97.31 97 ARG A CA 1
ATOM 718 C C . ARG A 1 97 ? -2.773 6.547 6.652 1 97.31 97 ARG A C 1
ATOM 720 O O . ARG A 1 97 ? -1.943 7.012 7.438 1 97.31 97 ARG A O 1
ATOM 727 N N . THR A 1 98 ? -2.453 5.977 5.453 1 97.44 98 THR A N 1
ATOM 728 C CA . THR A 1 98 ? -1.144 6.062 4.82 1 97.44 98 THR A CA 1
ATOM 729 C C . THR A 1 98 ? -1.202 6.957 3.584 1 97.44 98 THR A C 1
ATOM 731 O O . THR A 1 98 ? -2.152 6.887 2.803 1 97.44 98 THR A O 1
ATOM 734 N N . CYS A 1 99 ? -0.24 7.82 3.479 1 96.81 99 CYS A N 1
ATOM 735 C CA . CYS A 1 99 ? -0.041 8.617 2.273 1 96.81 99 CYS A CA 1
ATOM 736 C C . CYS A 1 99 ? 1.237 8.203 1.553 1 96.81 99 CYS A C 1
ATOM 738 O O . CYS A 1 99 ? 2.289 8.062 2.178 1 96.81 99 CYS A O 1
ATOM 740 N N . VAL A 1 100 ? 1.106 7.992 0.251 1 97.38 100 VAL A N 1
ATOM 741 C CA . VAL A 1 100 ? 2.256 7.547 -0.528 1 97.38 100 VAL A CA 1
ATOM 742 C C . VAL A 1 100 ? 2.637 8.617 -1.548 1 97.38 100 VAL A C 1
ATOM 744 O O . VAL A 1 100 ? 1.8 9.055 -2.344 1 97.38 100 VAL A O 1
ATOM 747 N N . THR A 1 101 ? 3.861 9.086 -1.475 1 94.75 101 THR A N 1
ATOM 748 C CA . THR A 1 101 ? 4.465 9.914 -2.514 1 94.75 101 THR A CA 1
ATOM 749 C C . THR A 1 101 ? 5.27 9.055 -3.486 1 94.75 101 THR A C 1
ATOM 751 O O . THR A 1 101 ? 6.23 8.391 -3.09 1 94.75 101 THR A O 1
ATOM 754 N N . CYS A 1 102 ? 4.902 9.031 -4.715 1 97.31 102 CYS A N 1
ATOM 755 C CA . CYS A 1 102 ? 5.633 8.312 -5.758 1 97.31 102 CYS A CA 1
ATOM 756 C C . CYS A 1 102 ? 6.535 9.258 -6.539 1 97.31 102 CYS A C 1
ATOM 758 O O . CYS A 1 102 ? 6.055 10.133 -7.262 1 97.31 102 CYS A O 1
ATOM 760 N N . LEU A 1 103 ? 7.816 9.109 -6.418 1 94.62 103 LEU A N 1
ATOM 761 C CA . LEU A 1 103 ? 8.797 9.898 -7.164 1 94.62 103 LEU A CA 1
ATOM 762 C C . LEU A 1 103 ? 9.133 9.227 -8.492 1 94.62 103 LEU A C 1
ATOM 764 O O . LEU A 1 103 ? 9.531 8.062 -8.516 1 94.62 103 LEU A O 1
ATOM 768 N N . ASP A 1 104 ? 8.961 9.922 -9.555 1 96.19 104 ASP A N 1
ATOM 769 C CA . ASP A 1 104 ? 9.32 9.461 -10.898 1 96.19 104 ASP A CA 1
ATOM 770 C C . ASP A 1 104 ? 10.656 10.055 -11.344 1 96.19 104 ASP A C 1
ATOM 772 O O . ASP A 1 104 ? 10.734 11.234 -11.688 1 96.19 104 ASP A O 1
ATOM 776 N N . GLU A 1 105 ? 11.695 9.32 -11.391 1 93.88 105 GLU A N 1
ATOM 777 C CA . GLU A 1 105 ? 13.039 9.828 -11.688 1 93.88 105 GLU A CA 1
ATOM 778 C C . GLU A 1 105 ? 13.172 10.234 -13.148 1 93.88 105 GLU A C 1
ATOM 780 O O . GLU A 1 105 ? 13.883 11.18 -13.477 1 93.88 105 GLU A O 1
ATOM 785 N N . LYS A 1 106 ? 12.555 9.484 -14.055 1 95.25 106 LYS A N 1
ATOM 786 C CA . LYS A 1 106 ? 12.648 9.773 -15.484 1 95.25 106 LYS A CA 1
ATOM 787 C C . LYS A 1 106 ? 12.125 11.172 -15.797 1 95.25 106 LYS A C 1
ATOM 789 O O . LYS A 1 106 ? 12.727 11.906 -16.578 1 95.25 106 LYS A O 1
ATOM 794 N N . HIS A 1 107 ? 11.039 11.648 -15.18 1 93.19 107 HIS A N 1
ATOM 795 C CA . HIS A 1 107 ? 10.391 12.914 -15.5 1 93.19 107 HIS A CA 1
ATOM 796 C C . HIS A 1 107 ? 10.648 13.961 -14.422 1 93.19 107 HIS A C 1
ATOM 798 O O . HIS A 1 107 ? 10.312 15.133 -14.594 1 93.19 107 HIS A O 1
ATOM 804 N N . GLY A 1 108 ? 11.18 13.531 -13.297 1 89.88 108 GLY A N 1
ATOM 805 C CA . GLY A 1 108 ? 11.406 14.453 -12.203 1 89.88 108 GLY A CA 1
ATOM 806 C C . GLY A 1 108 ? 10.125 14.977 -11.586 1 89.88 108 GLY A C 1
ATOM 807 O O . GLY A 1 108 ? 10.023 16.156 -11.258 1 89.88 108 GLY A O 1
ATOM 808 N N . THR A 1 109 ? 9.086 14.148 -11.523 1 91.69 109 THR A N 1
ATOM 809 C CA . THR A 1 109 ? 7.773 14.555 -11.031 1 91.69 109 THR A CA 1
ATOM 810 C C . THR A 1 109 ? 7.352 13.695 -9.844 1 91.69 109 THR A C 1
ATOM 812 O O . THR A 1 109 ? 8.055 12.758 -9.469 1 91.69 109 THR A O 1
ATOM 815 N N . MET A 1 110 ? 6.242 14.086 -9.234 1 92.62 110 MET A N 1
ATOM 816 C CA . MET A 1 110 ? 5.734 13.383 -8.055 1 92.62 110 MET A CA 1
ATOM 817 C C . MET A 1 110 ? 4.234 13.141 -8.18 1 92.62 110 MET A C 1
ATOM 819 O O . MET A 1 110 ? 3.494 14.008 -8.648 1 92.62 110 MET A O 1
ATOM 823 N N . THR A 1 111 ? 3.785 12 -7.812 1 95.81 111 THR A N 1
ATOM 824 C CA . THR A 1 111 ? 2.379 11.617 -7.719 1 95.81 111 THR A CA 1
ATOM 825 C C . THR A 1 111 ? 2.018 11.227 -6.289 1 95.81 111 THR A C 1
ATOM 827 O O . THR A 1 111 ? 2.729 10.438 -5.66 1 95.81 111 THR A O 1
ATOM 830 N N . GLU A 1 112 ? 0.93 11.836 -5.77 1 95.38 112 GLU A N 1
ATOM 831 C CA . GLU A 1 112 ? 0.498 11.539 -4.41 1 95.38 112 GLU A CA 1
ATOM 832 C C . GLU A 1 112 ? -0.691 10.578 -4.402 1 95.38 112 GLU A C 1
ATOM 834 O O . GLU A 1 112 ? -1.67 10.797 -5.121 1 95.38 112 GLU A O 1
ATOM 839 N N . ILE A 1 113 ? -0.549 9.539 -3.609 1 97.88 113 ILE A N 1
ATOM 840 C CA . ILE A 1 113 ? -1.607 8.555 -3.381 1 97.88 113 ILE A CA 1
ATOM 841 C C . ILE A 1 113 ? -2.039 8.594 -1.917 1 97.88 113 ILE A C 1
ATOM 843 O O . ILE A 1 113 ? -1.309 8.133 -1.037 1 97.88 113 ILE A O 1
ATOM 847 N N . ILE A 1 114 ? -3.254 9.102 -1.681 1 97.44 114 ILE A N 1
ATOM 848 C CA . ILE A 1 114 ? -3.699 9.352 -0.314 1 97.44 114 ILE A CA 1
ATOM 849 C C . ILE A 1 114 ? -4.844 8.398 0.035 1 97.44 114 ILE A C 1
ATOM 851 O O . ILE A 1 114 ? -5.867 8.367 -0.649 1 97.44 114 ILE A O 1
ATOM 855 N N . GLU A 1 115 ? -4.66 7.59 1.085 1 97.94 115 GLU A N 1
ATOM 856 C CA . GLU A 1 115 ? -5.707 6.711 1.6 1 97.94 115 GLU A CA 1
ATOM 857 C C . GLU A 1 115 ? -6.809 7.508 2.293 1 97.94 115 GLU A C 1
ATOM 859 O O . GLU A 1 115 ? -6.559 8.594 2.824 1 97.94 115 GLU A O 1
ATOM 864 N N . PRO A 1 116 ? -8.031 6.977 2.234 1 97.06 116 PRO A N 1
ATOM 865 C CA . PRO A 1 116 ? -9.07 7.621 3.041 1 97.06 116 PRO A CA 1
ATOM 866 C C . PRO A 1 116 ? -8.852 7.438 4.543 1 97.06 116 PRO A C 1
ATOM 868 O O . PRO A 1 116 ? -8.078 6.566 4.957 1 97.06 116 PRO A O 1
ATOM 871 N N . SER A 1 117 ? -9.359 8.305 5.262 1 96.88 117 SER A N 1
ATOM 872 C CA . SER A 1 117 ? -9.383 8.188 6.719 1 96.88 117 SER A CA 1
ATOM 873 C C . SER A 1 117 ? -10.789 7.859 7.219 1 96.88 117 SER A C 1
ATOM 875 O O . SER A 1 117 ? -11.727 7.75 6.426 1 96.88 117 SER A O 1
ATOM 877 N N . TYR A 1 118 ? -10.938 7.652 8.555 1 96.69 118 TYR A N 1
ATOM 878 C CA . TYR A 1 118 ? -12.203 7.234 9.148 1 96.69 118 TYR A CA 1
ATOM 879 C C . TYR A 1 118 ? -12.758 8.312 10.07 1 96.69 118 TYR A C 1
ATOM 881 O O . TYR A 1 118 ? -12 9.086 10.656 1 96.69 118 TYR A O 1
ATOM 889 N N . PRO A 1 119 ? -14.07 8.328 10.195 1 97.25 119 PRO A N 1
ATOM 890 C CA . PRO A 1 119 ? -14.672 9.359 11.039 1 97.25 119 PRO A CA 1
ATOM 891 C C . PRO A 1 119 ? -14.258 9.25 12.5 1 97.25 119 PRO A C 1
ATOM 893 O O . PRO A 1 119 ? -14.086 8.141 13.016 1 97.25 119 PRO A O 1
ATOM 896 N N . VAL A 1 120 ? -14.172 10.344 13.125 1 98.12 120 VAL A N 1
ATOM 897 C CA . VAL A 1 120 ? -13.852 10.406 14.547 1 98.12 120 VAL A CA 1
ATOM 898 C C . VAL A 1 120 ? -15.125 10.219 15.367 1 98.12 120 VAL A C 1
ATOM 900 O O . VAL A 1 120 ? -16.078 10.992 15.227 1 98.12 120 VAL A O 1
ATOM 903 N N . PRO A 1 121 ? -15.125 9.242 16.25 1 98 121 PRO A N 1
ATOM 904 C CA . PRO A 1 121 ? -16.297 9.078 17.125 1 98 121 PRO A CA 1
ATOM 905 C C . PRO A 1 121 ? -16.469 10.227 18.109 1 98 121 PRO A C 1
ATOM 907 O O . PRO A 1 121 ? -15.492 10.883 18.469 1 98 121 PRO A O 1
ATOM 910 N N . ALA A 1 122 ? -17.688 10.352 18.594 1 97.56 122 ALA A N 1
ATOM 911 C CA . ALA A 1 122 ? -18.031 11.422 19.531 1 97.56 122 ALA A CA 1
ATOM 912 C C . ALA A 1 122 ? -17.219 11.312 20.812 1 97.56 122 ALA A C 1
ATOM 914 O O . ALA A 1 122 ? -16.812 12.336 21.375 1 97.56 122 ALA A O 1
ATOM 915 N N . GLU A 1 123 ? -17.016 10.148 21.172 1 98.06 123 GLU A N 1
ATOM 916 C CA . GLU A 1 123 ? -16.266 9.93 22.406 1 98.06 123 GLU A CA 1
ATOM 917 C C . GLU A 1 123 ? -14.836 10.438 22.266 1 98.06 123 GLU A C 1
ATOM 919 O O . GLU A 1 123 ? -14.344 11.164 23.141 1 98.06 123 GLU A O 1
ATOM 924 N N . SER A 1 124 ? -14.172 10.117 21.188 1 98.56 124 SER A N 1
ATOM 925 C CA . SER A 1 124 ? -12.805 10.562 20.953 1 98.56 124 SER A CA 1
ATOM 926 C C . SER A 1 124 ? -12.742 12.07 20.766 1 98.56 124 SER A C 1
ATOM 928 O O . SER A 1 124 ? -11.82 12.727 21.266 1 98.56 124 SER A O 1
ATOM 930 N N . ALA A 1 125 ? -13.711 12.617 20.094 1 98.44 125 ALA A N 1
ATOM 931 C CA . ALA A 1 125 ? -13.805 14.062 19.953 1 98.44 125 ALA A CA 1
ATOM 932 C C . ALA A 1 125 ? -13.938 14.75 21.312 1 98.44 125 ALA A C 1
ATOM 934 O O . ALA A 1 125 ? -13.312 15.781 21.547 1 98.44 125 ALA A O 1
ATOM 935 N N . GLY A 1 126 ? -14.789 14.141 22.141 1 98.38 126 GLY A N 1
ATOM 936 C CA . GLY A 1 126 ? -14.961 14.664 23.484 1 98.38 126 GLY A CA 1
ATOM 937 C C . GLY A 1 126 ? -13.688 14.633 24.297 1 98.38 126 GLY A C 1
ATOM 938 O O . GLY A 1 126 ? -13.414 15.562 25.062 1 98.38 126 GLY A O 1
ATOM 939 N N . ASP A 1 127 ? -12.906 13.625 24.141 1 98.5 127 ASP A N 1
ATOM 940 C CA . ASP A 1 127 ? -11.625 13.516 24.828 1 98.5 127 ASP A CA 1
ATOM 941 C C . ASP A 1 127 ? -10.672 14.633 24.391 1 98.5 127 ASP A C 1
ATOM 943 O O . ASP A 1 127 ? -10.008 15.242 25.234 1 98.5 127 ASP A O 1
ATOM 947 N N . MET A 1 128 ? -10.641 14.883 23.141 1 98.56 128 MET A N 1
ATOM 948 C CA . MET A 1 128 ? -9.844 15.977 22.609 1 98.56 128 MET A CA 1
ATOM 949 C C . MET A 1 128 ? -10.273 17.312 23.203 1 98.56 128 MET A C 1
ATOM 951 O O . MET A 1 128 ? -9.438 18.094 23.672 1 98.56 128 MET A O 1
ATOM 955 N N . ASP A 1 129 ? -11.562 17.516 23.203 1 98.56 129 ASP A N 1
ATOM 956 C CA . ASP A 1 129 ? -12.109 18.766 23.734 1 98.56 129 ASP A CA 1
ATOM 957 C C . ASP A 1 129 ? -11.695 18.953 25.188 1 98.56 129 ASP A C 1
ATOM 959 O O . ASP A 1 129 ? -11.25 20.047 25.578 1 98.56 129 ASP A O 1
ATOM 963 N N . ARG A 1 130 ? -11.82 17.938 25.922 1 98.31 130 ARG A N 1
ATOM 964 C CA . ARG A 1 130 ? -11.539 18.016 27.344 1 98.31 130 ARG A CA 1
ATOM 965 C C . ARG A 1 130 ? -10.07 18.375 27.594 1 98.31 130 ARG A C 1
ATOM 967 O O . ARG A 1 130 ? -9.773 19.281 28.375 1 98.31 130 ARG A O 1
ATOM 974 N N . VAL A 1 131 ? -9.203 17.734 26.906 1 98.38 131 VAL A N 1
ATOM 975 C CA . VAL A 1 131 ? -7.773 17.938 27.125 1 98.38 131 VAL A CA 1
ATOM 976 C C . VAL A 1 131 ? -7.367 19.328 26.641 1 98.38 131 VAL A C 1
ATOM 978 O O . VAL A 1 131 ? -6.582 20.016 27.297 1 98.38 131 VAL A O 1
ATOM 981 N N . LEU A 1 132 ? -7.863 19.719 25.516 1 98.31 132 LEU A N 1
ATOM 982 C CA . LEU A 1 132 ? -7.531 21.031 24.984 1 98.31 132 LEU A CA 1
ATOM 983 C C . LEU A 1 132 ? -8.016 22.141 25.906 1 98.31 132 LEU A C 1
ATOM 985 O O . LEU A 1 132 ? -7.293 23.109 26.156 1 98.31 132 LEU A O 1
ATOM 989 N N . LYS A 1 133 ? -9.211 22 26.406 1 97.31 133 LYS A N 1
ATOM 990 C CA . LYS A 1 133 ? -9.773 23 27.312 1 97.31 133 LYS A CA 1
ATOM 991 C C . LYS A 1 133 ? -8.891 23.172 28.547 1 97.31 133 LYS A C 1
ATOM 993 O O . LYS A 1 133 ? -8.633 24.297 28.984 1 97.31 133 LYS A O 1
ATOM 998 N N . GLU A 1 134 ? -8.5 22.094 29 1 97.19 134 GLU A N 1
ATOM 999 C CA . GLU A 1 134 ? -7.656 22.125 30.188 1 97.19 134 GLU A CA 1
ATOM 1000 C C . GLU A 1 134 ? -6.297 22.75 29.891 1 97.19 134 GLU A C 1
ATOM 1002 O O . GLU A 1 134 ? -5.852 23.641 30.594 1 97.19 134 GLU A O 1
ATOM 1007 N N . ARG A 1 135 ? -5.676 22.359 28.844 1 97.19 135 ARG A N 1
ATOM 1008 C CA . ARG A 1 135 ? -4.297 22.734 28.562 1 97.19 135 ARG A CA 1
ATOM 1009 C C . ARG A 1 135 ? -4.215 24.156 28.031 1 97.19 135 ARG A C 1
ATOM 1011 O O . ARG A 1 135 ? -3.201 24.844 28.219 1 97.19 135 ARG A O 1
ATOM 1018 N N . LEU A 1 136 ? -5.246 24.609 27.438 1 96.75 136 LEU A N 1
ATOM 1019 C CA . LEU A 1 136 ? -5.254 25.938 26.828 1 96.75 136 LEU A CA 1
ATOM 1020 C C . LEU A 1 136 ? -5.102 27.016 27.891 1 96.75 136 LEU A C 1
ATOM 1022 O O . LEU A 1 136 ? -4.59 28.109 27.609 1 96.75 136 LEU A O 1
ATOM 1026 N N . GLN A 1 137 ? -5.484 26.688 29.109 1 95 137 GLN A N 1
ATOM 1027 C CA . GLN A 1 137 ? -5.406 27.656 30.203 1 95 137 GLN A CA 1
ATOM 1028 C C . GLN A 1 137 ? -3.957 28.047 30.484 1 95 137 GLN A C 1
ATOM 1030 O O . GLN A 1 137 ? -3.691 29.141 30.984 1 95 137 GLN A O 1
ATOM 1035 N N . HIS A 1 138 ? -3.123 27.203 30.094 1 94.75 138 HIS A N 1
ATOM 1036 C CA . HIS A 1 138 ? -1.722 27.422 30.422 1 94.75 138 HIS A CA 1
ATOM 1037 C C . HIS A 1 138 ? -0.875 27.562 29.156 1 94.75 138 HIS A C 1
ATOM 1039 O O . HIS A 1 138 ? 0.356 27.594 29.234 1 94.75 138 HIS A O 1
ATOM 1045 N N . ALA A 1 139 ? -1.483 27.703 28.031 1 97 139 ALA A N 1
ATOM 1046 C CA . ALA A 1 139 ? -0.767 27.75 26.766 1 97 139 ALA A CA 1
ATOM 1047 C C . ALA A 1 139 ? -0.642 29.203 26.266 1 97 139 ALA A C 1
ATOM 1049 O O . ALA A 1 139 ? -1.311 30.094 26.781 1 97 139 ALA A O 1
ATOM 1050 N N . GLY A 1 140 ? 0.308 29.328 25.328 1 96.88 140 GLY A N 1
ATOM 1051 C CA . GLY A 1 140 ? 0.443 30.625 24.672 1 96.88 140 GLY A CA 1
ATOM 1052 C C . GLY A 1 140 ? -0.503 30.781 23.484 1 96.88 140 GLY A C 1
ATOM 1053 O O . GLY A 1 140 ? -0.835 31.906 23.109 1 96.88 140 GLY A O 1
ATOM 1054 N N . GLY A 1 141 ? -0.916 29.688 22.969 1 97.94 141 GLY A N 1
ATOM 1055 C CA . GLY A 1 141 ? -1.815 29.734 21.828 1 97.94 141 GLY A CA 1
ATOM 1056 C C . GLY A 1 141 ? -2.176 28.344 21.312 1 97.94 141 GLY A C 1
ATOM 1057 O O . GLY A 1 141 ? -1.688 27.344 21.828 1 97.94 141 GLY A O 1
ATOM 1058 N N . LEU A 1 142 ? -3.096 28.312 20.312 1 98.69 142 LEU A N 1
ATOM 1059 C CA . LEU A 1 142 ? -3.598 27.109 19.672 1 98.69 142 LEU A CA 1
ATOM 1060 C C . LEU A 1 142 ? -3.408 27.172 18.172 1 98.69 142 LEU A C 1
ATOM 1062 O O . LEU A 1 142 ? -3.695 28.188 17.547 1 98.69 142 LEU A O 1
ATOM 1066 N N . ALA A 1 143 ? -2.803 26.125 17.609 1 98.88 143 ALA A N 1
ATOM 1067 C CA . ALA A 1 143 ? -2.752 25.969 16.156 1 98.88 143 ALA A CA 1
ATOM 1068 C C . ALA A 1 143 ? -3.623 24.812 15.703 1 98.88 143 ALA A C 1
ATOM 1070 O O . ALA A 1 143 ? -3.504 23.688 16.219 1 98.88 143 ALA A O 1
ATOM 1071 N N . ILE A 1 144 ? -4.523 25.031 14.781 1 98.81 144 ILE A N 1
ATOM 1072 C CA . ILE A 1 144 ? -5.371 24.016 14.164 1 98.81 144 ILE A CA 1
ATOM 1073 C C . ILE A 1 144 ? -4.918 23.781 12.727 1 98.81 144 ILE A C 1
ATOM 1075 O O . ILE A 1 144 ? -5.105 24.625 11.852 1 98.81 144 ILE A O 1
ATOM 1079 N N . MET A 1 145 ? -4.359 22.609 12.523 1 98.62 145 MET A N 1
ATOM 1080 C CA . MET A 1 145 ? -3.576 22.359 11.32 1 98.62 145 MET A CA 1
ATOM 1081 C C . MET A 1 145 ? -4.156 21.203 10.523 1 98.62 145 MET A C 1
ATOM 1083 O O . MET A 1 145 ? -4.207 20.062 11.008 1 98.62 145 MET A O 1
ATOM 1087 N N . GLY A 1 146 ? -4.531 21.5 9.273 1 97.25 146 GLY A N 1
ATOM 1088 C CA . GLY A 1 146 ? -4.824 20.406 8.359 1 97.25 146 GLY A CA 1
ATOM 1089 C C . GLY A 1 146 ? -6.285 20 8.359 1 97.25 146 GLY A C 1
ATOM 1090 O O . GLY A 1 146 ? -7.141 20.734 8.859 1 97.25 146 GLY A O 1
ATOM 1091 N N . SER A 1 147 ? -6.566 18.844 7.766 1 96.81 147 SER A N 1
ATOM 1092 C CA . SER A 1 147 ? -7.934 18.391 7.535 1 96.81 147 SER A CA 1
ATOM 1093 C C . SER A 1 147 ? -8.422 17.5 8.68 1 96.81 147 SER A C 1
ATOM 1095 O O . SER A 1 147 ? -7.613 16.875 9.375 1 96.81 147 SER A O 1
ATOM 1097 N N . LEU A 1 148 ? -9.711 17.578 8.867 1 97.81 148 LEU A N 1
ATOM 1098 C CA . LEU A 1 148 ? -10.336 16.547 9.695 1 97.81 148 LEU A CA 1
ATOM 1099 C C . LEU A 1 148 ? -10.398 15.219 8.961 1 97.81 148 LEU A C 1
ATOM 1101 O O . LEU A 1 148 ? -10.43 15.18 7.73 1 97.81 148 LEU A O 1
ATOM 1105 N N . PRO A 1 149 ? -10.344 14.102 9.797 1 97.56 149 PRO A N 1
ATOM 1106 C CA . PRO A 1 149 ? -10.594 12.812 9.148 1 97.56 149 PRO A CA 1
ATOM 1107 C C . PRO A 1 149 ? -11.891 12.797 8.344 1 97.56 149 PRO A C 1
ATOM 1109 O O . PRO A 1 149 ? -12.828 13.539 8.664 1 97.56 149 PRO A O 1
ATOM 1112 N N . ASP A 1 150 ? -11.93 11.969 7.309 1 95.62 150 ASP A N 1
ATOM 1113 C CA . ASP A 1 150 ? -13.086 11.891 6.418 1 95.62 150 ASP A CA 1
ATOM 1114 C C . ASP A 1 150 ? -14.375 11.672 7.207 1 95.62 150 ASP A C 1
ATOM 1116 O O . ASP A 1 150 ? -14.391 10.898 8.172 1 95.62 150 ASP A O 1
ATOM 1120 N N . HIS A 1 151 ? -15.43 12.414 6.855 1 94.56 151 HIS A N 1
ATOM 1121 C CA . HIS A 1 151 ? -16.797 12.273 7.371 1 94.56 151 HIS A CA 1
ATOM 1122 C C . HIS A 1 151 ? -16.875 12.711 8.828 1 94.56 151 HIS A C 1
ATOM 1124 O O . HIS A 1 151 ? -17.828 12.367 9.531 1 94.56 151 HIS A O 1
ATOM 1130 N N . THR A 1 152 ? -15.875 13.344 9.328 1 97.12 152 THR A N 1
ATOM 1131 C CA . THR A 1 152 ? -15.891 13.945 10.664 1 97.12 152 THR A CA 1
ATOM 1132 C C . THR A 1 152 ? -16.578 15.305 10.633 1 97.12 152 THR A C 1
ATOM 1134 O O . THR A 1 152 ? -16.422 16.078 9.68 1 97.12 152 THR A O 1
ATOM 1137 N N . SER A 1 153 ? -17.328 15.625 11.672 1 96.44 153 SER A N 1
ATOM 1138 C CA . SER A 1 153 ? -18.062 16.875 11.75 1 96.44 153 SER A CA 1
ATOM 1139 C C . SER A 1 153 ? -17.125 18.078 11.727 1 96.44 153 SER A C 1
ATOM 1141 O O . SER A 1 153 ? -16.203 18.172 12.547 1 96.44 153 SER A O 1
ATOM 1143 N N . PRO A 1 154 ? -17.422 19.016 10.844 1 97.19 154 PRO A N 1
ATOM 1144 C CA . PRO A 1 154 ? -16.594 20.219 10.789 1 97.19 154 PRO A CA 1
ATOM 1145 C C . PRO A 1 154 ? -16.75 21.094 12.031 1 97.19 154 PRO A C 1
ATOM 1147 O O . PRO A 1 154 ? -15.969 22.031 12.234 1 97.19 154 PRO A O 1
ATOM 1150 N N . GLU A 1 155 ? -17.719 20.766 12.852 1 97.5 155 GLU A N 1
ATOM 1151 C CA . GLU A 1 155 ? -17.969 21.531 14.062 1 97.5 155 GLU A CA 1
ATOM 1152 C C . GLU A 1 155 ? -16.766 21.5 15 1 97.5 155 GLU A C 1
ATOM 1154 O O . GLU A 1 155 ? -16.641 22.344 15.883 1 97.5 155 GLU A O 1
ATOM 1159 N N . LEU A 1 156 ? -15.938 20.531 14.812 1 98.31 156 LEU A N 1
ATOM 1160 C CA . LEU A 1 156 ? -14.75 20.422 15.656 1 98.31 156 LEU A CA 1
ATOM 1161 C C . LEU A 1 1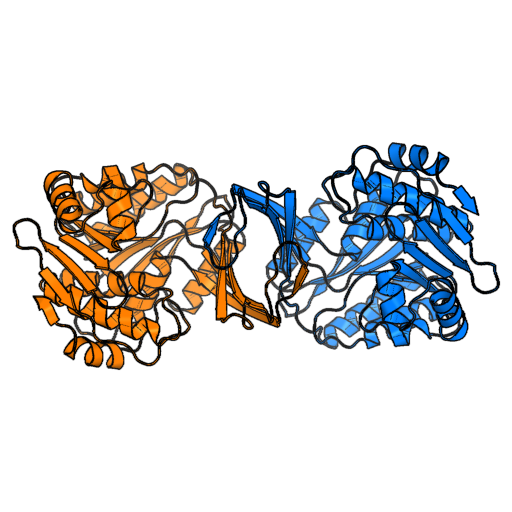56 ? -13.859 21.656 15.5 1 98.31 156 LEU A C 1
ATOM 1163 O O . LEU A 1 156 ? -13.336 22.188 16.484 1 98.31 156 LEU A O 1
ATOM 1167 N N . TYR A 1 157 ? -13.703 22.109 14.266 1 98.25 157 TYR A N 1
ATOM 1168 C CA . TYR A 1 157 ? -12.93 23.328 14.039 1 98.25 157 TYR A CA 1
ATOM 1169 C C . TYR A 1 157 ? -13.492 24.484 14.852 1 98.25 157 TYR A C 1
ATOM 1171 O O . TYR A 1 157 ? -12.742 25.219 15.492 1 98.25 157 TYR A O 1
ATOM 1179 N N . THR A 1 158 ? -14.805 24.609 14.805 1 98 158 THR A N 1
ATOM 1180 C CA . THR A 1 158 ? -15.492 25.703 15.469 1 98 158 THR A CA 1
ATOM 1181 C C . THR A 1 158 ? -15.336 25.609 16.984 1 98 158 THR A C 1
ATOM 1183 O O . THR A 1 158 ? -15.008 26.594 17.641 1 98 158 THR A O 1
ATOM 1186 N N . ARG A 1 159 ? -15.516 24.438 17.469 1 98.06 159 ARG A N 1
ATOM 1187 C CA . ARG A 1 159 ? -15.398 24.219 18.906 1 98.06 159 ARG A CA 1
ATOM 1188 C C . ARG A 1 159 ? -14 24.562 19.406 1 98.06 159 ARG A C 1
ATOM 1190 O O . ARG A 1 159 ? -13.844 25.266 20.406 1 98.06 159 ARG A O 1
ATOM 1197 N N . TRP A 1 160 ? -12.984 24.109 18.719 1 98.62 160 TRP A N 1
ATOM 1198 C CA . TRP A 1 160 ? -11.609 24.359 19.125 1 98.62 160 TRP A CA 1
ATOM 1199 C C . TRP A 1 160 ? -11.281 25.844 19.047 1 98.62 160 TRP A C 1
ATOM 1201 O O . TRP A 1 160 ? -10.602 26.375 19.922 1 98.62 160 TRP A O 1
ATOM 1211 N N . THR A 1 161 ? -11.773 26.516 18.016 1 98.44 161 THR A N 1
ATOM 1212 C CA . THR A 1 161 ? -11.586 27.953 17.875 1 98.44 161 THR A CA 1
ATOM 1213 C C . THR A 1 161 ? -12.273 28.703 19.016 1 98.44 161 THR A C 1
ATOM 1215 O O . THR A 1 161 ? -11.703 29.641 19.578 1 98.44 161 THR A O 1
ATOM 1218 N N . GLN A 1 162 ? -13.453 28.25 19.391 1 98.19 162 GLN A N 1
ATOM 1219 C CA . GLN A 1 162 ? -14.195 28.859 20.5 1 98.19 162 GLN A CA 1
ATOM 1220 C C . GLN A 1 162 ? -13.461 28.672 21.828 1 98.19 162 GLN A C 1
ATOM 1222 O O . GLN A 1 162 ? -13.453 29.562 22.672 1 98.19 162 GLN A O 1
ATOM 1227 N N . MET A 1 163 ? -12.883 27.578 22 1 98.06 163 MET A N 1
ATOM 1228 C CA . MET A 1 163 ? -12.109 27.312 23.219 1 98.06 163 MET A CA 1
ATOM 1229 C C . MET A 1 163 ? -10.953 28.297 23.344 1 98.06 163 MET A C 1
ATOM 1231 O O . MET A 1 163 ? -10.656 28.766 24.438 1 98.06 163 MET A O 1
ATOM 1235 N N . ALA A 1 164 ? -10.281 28.5 22.25 1 97.62 164 ALA A N 1
ATOM 1236 C CA . ALA A 1 164 ? -9.203 29.484 22.25 1 97.62 164 ALA A CA 1
ATOM 1237 C C . ALA A 1 164 ? -9.719 30.875 22.625 1 97.62 164 ALA A C 1
ATOM 1239 O O . ALA A 1 164 ? -9.094 31.578 23.422 1 97.62 164 ALA A O 1
ATOM 1240 N N . ALA A 1 165 ? -10.891 31.266 22.094 1 97 165 ALA A N 1
ATOM 1241 C CA . ALA A 1 165 ? -11.523 32.531 22.422 1 97 165 ALA A CA 1
ATOM 1242 C C . ALA A 1 165 ? -11.836 32.656 23.906 1 97 165 ALA A C 1
ATOM 1244 O O . ALA A 1 165 ? -11.531 33.656 24.547 1 97 165 ALA A O 1
ATOM 1245 N N . GLU A 1 166 ? -12.391 31.594 24.391 1 96.56 166 GLU A N 1
ATOM 1246 C CA . GLU A 1 166 ? -12.773 31.547 25.797 1 96.56 166 GLU A CA 1
ATOM 1247 C C . GLU A 1 166 ? -11.555 31.688 26.703 1 96.56 166 GLU A C 1
ATOM 1249 O O . GLU A 1 166 ? -11.625 32.312 27.75 1 96.56 166 GLU A O 1
ATOM 1254 N N . ALA A 1 167 ? -10.5 31.125 26.281 1 96.25 167 ALA A N 1
ATOM 1255 C CA . ALA A 1 167 ? -9.266 31.156 27.062 1 96.25 167 ALA A CA 1
ATOM 1256 C C . ALA A 1 167 ? -8.484 32.438 26.797 1 96.25 167 ALA A C 1
ATOM 1258 O O . ALA A 1 167 ? -7.445 32.688 27.422 1 96.25 167 ALA A O 1
ATOM 1259 N N . LYS A 1 168 ? -8.977 33.219 25.859 1 96 168 LYS A N 1
ATOM 1260 C CA . LYS A 1 168 ? -8.336 34.469 25.453 1 96 168 LYS A CA 1
ATOM 1261 C C . LYS A 1 168 ? -6.926 34.219 24.922 1 96 168 LYS A C 1
ATOM 1263 O O . LYS A 1 168 ? -5.98 34.906 25.297 1 96 168 LYS A O 1
ATOM 1268 N N . LYS A 1 169 ? -6.816 33.125 24.172 1 96.75 169 LYS A N 1
ATOM 1269 C CA . LYS A 1 169 ? -5.562 32.781 23.516 1 96.75 169 LYS A CA 1
ATOM 1270 C C . LYS A 1 169 ? -5.668 32.938 22 1 96.75 169 LYS A C 1
ATOM 1272 O O . LYS A 1 169 ? -6.73 32.719 21.422 1 96.75 169 LYS A O 1
ATOM 1277 N N . PRO A 1 170 ? -4.586 33.406 21.344 1 97.69 170 PRO A N 1
ATOM 1278 C CA . PRO A 1 170 ? -4.621 33.406 19.891 1 97.69 170 PRO A CA 1
ATOM 1279 C C . PRO A 1 170 ? -4.719 32.031 19.281 1 97.69 170 PRO A C 1
ATOM 1281 O O . PRO A 1 170 ? -4.246 31.047 19.891 1 97.69 170 PRO A O 1
ATOM 1284 N N . VAL A 1 171 ? -5.355 31.906 18.094 1 98.62 171 VAL A N 1
ATOM 1285 C CA . VAL A 1 171 ? -5.5 30.641 17.391 1 98.62 171 VAL A CA 1
ATOM 1286 C C . VAL A 1 171 ? -5.109 30.812 15.93 1 98.62 171 VAL A C 1
ATOM 1288 O O . VAL A 1 171 ? -5.504 31.781 15.289 1 98.62 171 VAL A O 1
ATOM 1291 N N . LEU A 1 172 ? -4.23 29.969 15.477 1 98.81 172 LEU A N 1
ATOM 1292 C CA . LEU A 1 172 ? -3.85 29.906 14.07 1 98.81 172 LEU A CA 1
ATOM 1293 C C . LEU A 1 172 ? -4.582 28.781 13.359 1 98.81 172 LEU A C 1
ATOM 1295 O O . LEU A 1 172 ? -4.629 27.656 13.867 1 98.81 172 LEU A O 1
ATOM 1299 N N . LEU A 1 173 ? -5.199 29.078 12.234 1 98.69 173 LEU A N 1
ATOM 1300 C CA . LEU A 1 173 ? -5.926 28.109 11.414 1 98.69 173 LEU A CA 1
ATOM 1301 C C . LEU A 1 173 ? -5.246 27.938 10.062 1 98.69 173 LEU A C 1
ATOM 1303 O O . LEU A 1 173 ? -5.004 28.906 9.352 1 98.69 173 LEU A O 1
ATOM 1307 N N . ASP A 1 174 ? -4.902 26.719 9.773 1 98.44 174 ASP A N 1
ATOM 1308 C CA . ASP A 1 174 ? -4.461 26.312 8.445 1 98.44 174 ASP A CA 1
ATOM 1309 C C . ASP A 1 174 ? -5.191 25.047 7.992 1 98.44 174 ASP A C 1
ATOM 1311 O O . ASP A 1 174 ? -4.684 23.938 8.148 1 98.44 174 ASP A O 1
ATOM 1315 N N . ALA A 1 175 ? -6.34 25.25 7.523 1 97.19 175 ALA A N 1
ATOM 1316 C CA . ALA A 1 175 ? -7.262 24.25 6.988 1 97.19 175 ALA A CA 1
ATOM 1317 C C . ALA A 1 175 ? -8.18 24.859 5.926 1 97.19 175 ALA A C 1
ATOM 1319 O O . ALA A 1 175 ? -8.375 26.078 5.895 1 97.19 175 ALA A O 1
ATOM 1320 N N . ILE A 1 176 ? -8.711 24.016 5.117 1 94.25 176 ILE A N 1
ATOM 1321 C CA . ILE A 1 176 ? -9.461 24.594 4.004 1 94.25 176 ILE A CA 1
ATOM 1322 C C . ILE A 1 176 ? -10.852 23.969 3.949 1 94.25 176 ILE A C 1
ATOM 1324 O O . ILE A 1 176 ? -11.812 24.625 3.52 1 94.25 176 ILE A O 1
ATOM 1328 N N . LYS A 1 177 ? -11.047 22.734 4.312 1 93 177 LYS A N 1
ATOM 1329 C CA . LYS A 1 177 ? -12.328 22.047 4.176 1 93 177 LYS A CA 1
ATOM 1330 C C . LYS A 1 177 ? -13.109 22.062 5.488 1 93 177 LYS A C 1
ATOM 1332 O O . LYS A 1 177 ? -12.656 21.516 6.488 1 93 177 LYS A O 1
ATOM 1337 N N . GLY A 1 178 ? -14.188 22.812 5.422 1 96.25 178 GLY A N 1
ATOM 1338 C CA . GLY A 1 178 ? -15.102 22.734 6.551 1 96.25 178 GLY A CA 1
ATOM 1339 C C . GLY A 1 178 ? -14.805 23.781 7.621 1 96.25 178 GLY A C 1
ATOM 1340 O O . GLY A 1 178 ? -15.391 23.734 8.703 1 96.25 178 GLY A O 1
ATOM 1341 N N . ILE A 1 179 ? -13.977 24.719 7.312 1 97.19 179 ILE A N 1
ATOM 1342 C CA . ILE A 1 179 ? -13.492 25.609 8.367 1 97.19 179 ILE A CA 1
ATOM 1343 C C . ILE A 1 179 ? -14.32 26.891 8.367 1 97.19 179 ILE A C 1
ATOM 1345 O O . ILE A 1 179 ? -14.094 27.781 9.195 1 97.19 179 ILE A O 1
ATOM 1349 N N . GLU A 1 180 ? -15.32 27.047 7.516 1 96.56 180 GLU A N 1
ATOM 1350 C CA . GLU A 1 180 ? -16.031 28.297 7.266 1 96.56 180 GLU A CA 1
ATOM 1351 C C . GLU A 1 180 ? -16.641 28.844 8.547 1 96.56 180 GLU A C 1
ATOM 1353 O O . GLU A 1 180 ? -16.531 30.047 8.836 1 96.56 180 GLU A O 1
ATOM 1358 N N . ALA A 1 181 ? -17.281 28.016 9.336 1 97.31 181 ALA A N 1
ATOM 1359 C CA . ALA A 1 181 ? -17.922 28.469 10.562 1 97.31 181 ALA A CA 1
ATOM 1360 C C . ALA A 1 181 ? -16.891 28.953 11.578 1 97.31 181 ALA A C 1
ATOM 1362 O O . ALA A 1 181 ? -17.156 29.891 12.336 1 97.31 181 ALA A O 1
ATOM 1363 N N . SER A 1 182 ? -15.719 28.312 11.617 1 97.56 182 SER A N 1
ATOM 1364 C CA . SER A 1 182 ? -14.664 28.688 12.555 1 97.56 182 SER A CA 1
ATOM 1365 C C . SER A 1 182 ? -14.117 30.078 12.258 1 97.56 182 SER A C 1
ATOM 1367 O O . SER A 1 182 ? -13.625 30.766 13.156 1 97.56 182 SER A O 1
ATOM 1369 N N . LEU A 1 183 ? -14.25 30.547 11.016 1 98 183 LEU A N 1
ATOM 1370 C CA . LEU A 1 183 ? -13.727 31.844 10.586 1 98 183 LEU A CA 1
ATOM 1371 C C . LEU A 1 183 ? -14.648 32.969 11.023 1 98 183 LEU A C 1
ATOM 1373 O O . LEU A 1 183 ? -14.336 34.156 10.836 1 98 183 LEU A O 1
ATOM 1377 N N . LYS A 1 184 ? -15.734 32.625 11.695 1 97.62 184 LYS A N 1
ATOM 1378 C CA . LYS A 1 184 ? -16.719 33.625 12.086 1 97.62 184 LYS A CA 1
ATOM 1379 C C . LYS A 1 184 ? -16.906 33.625 13.602 1 97.62 184 LYS A C 1
ATOM 1381 O O . LYS A 1 184 ? -17.797 34.312 14.117 1 97.62 184 LYS A O 1
ATOM 1386 N N . VAL A 1 185 ? -16.094 32.906 14.281 1 97.31 185 VAL A N 1
ATOM 1387 C CA . VAL A 1 185 ? -16.172 32.875 15.734 1 97.31 185 VAL A CA 1
ATOM 1388 C C . VAL A 1 185 ? -15.844 34.25 16.312 1 97.31 185 VAL A C 1
ATOM 1390 O O . VAL A 1 185 ? -14.781 34.812 16.031 1 97.31 185 VAL A O 1
ATOM 1393 N N . PRO A 1 186 ? -16.688 34.812 17.125 1 93.75 186 PRO A N 1
ATOM 1394 C CA . PRO A 1 186 ? -16.469 36.156 17.625 1 93.75 186 PRO A CA 1
ATOM 1395 C C . PRO A 1 186 ? -15.453 36.219 18.75 1 93.75 186 PRO A C 1
ATOM 1397 O O . PRO A 1 186 ? -15.211 35.219 19.438 1 93.75 186 PRO A O 1
ATOM 1400 N N . ASN A 1 187 ? -14.891 37.406 18.969 1 89.06 187 ASN A N 1
ATOM 1401 C CA . ASN A 1 187 ? -14.047 37.75 20.109 1 89.06 187 ASN A CA 1
ATOM 1402 C C . ASN A 1 187 ? -12.812 36.844 20.172 1 89.06 187 ASN A C 1
ATOM 1404 O O . ASN A 1 187 ? -12.367 36.5 21.266 1 89.06 187 ASN A O 1
ATOM 1408 N N . VAL A 1 188 ? -12.414 36.281 19.047 1 87.94 188 VAL A N 1
ATOM 1409 C CA . VAL A 1 188 ? -11.219 35.438 18.984 1 87.94 188 VAL A CA 1
ATOM 1410 C C . VAL A 1 188 ? -10.102 36.188 18.266 1 87.94 188 VAL A C 1
ATOM 1412 O O . VAL A 1 188 ? -10.359 36.938 17.312 1 87.94 188 VAL A O 1
ATOM 1415 N N . THR A 1 189 ? -8.93 36.094 18.828 1 94.06 189 THR A N 1
ATOM 1416 C CA . THR A 1 189 ? -7.758 36.5 18.047 1 94.06 189 THR A CA 1
ATOM 1417 C C . THR A 1 189 ? -7.301 35.375 17.141 1 94.06 189 THR A C 1
ATOM 1419 O O . THR A 1 189 ? -6.492 34.531 17.531 1 94.06 189 THR A O 1
ATOM 1422 N N . SER A 1 190 ? -7.832 35.375 15.914 1 95.88 190 SER A N 1
ATOM 1423 C CA . SER A 1 190 ? -7.582 34.25 15 1 95.88 190 SER A CA 1
ATOM 1424 C C . SER A 1 190 ? -6.715 34.688 13.828 1 95.88 190 SER A C 1
ATOM 1426 O O . SER A 1 190 ? -6.859 35.812 13.328 1 95.88 190 SER A O 1
ATOM 1428 N N . ILE A 1 191 ? -5.82 33.875 13.5 1 98.38 191 ILE A N 1
ATOM 1429 C CA . ILE A 1 191 ? -4.961 34 12.328 1 98.38 191 ILE A CA 1
ATOM 1430 C C . ILE A 1 191 ? -5.309 32.906 11.305 1 98.38 191 ILE A C 1
ATOM 1432 O O . ILE A 1 191 ? -5.34 31.734 11.641 1 98.38 191 ILE A O 1
ATOM 1436 N N . LEU A 1 192 ? -5.688 33.312 10.109 1 98.69 192 LEU A N 1
ATOM 1437 C CA . LEU A 1 192 ? -5.828 32.375 9 1 98.69 192 LEU A CA 1
ATOM 1438 C C . LEU A 1 192 ? -4.625 32.438 8.07 1 98.69 192 LEU A C 1
ATOM 1440 O O . LEU A 1 192 ? -4.316 33.5 7.527 1 98.69 192 LEU A O 1
ATOM 1444 N N . LYS A 1 193 ? -3.943 31.406 7.996 1 98.56 193 LYS A N 1
ATOM 1445 C CA . LYS A 1 193 ? -2.814 31.328 7.074 1 98.56 193 LYS A CA 1
ATOM 1446 C C . LYS A 1 193 ? -3.053 30.25 6.012 1 98.56 193 LYS A C 1
ATOM 1448 O O . LYS A 1 193 ? -3.111 29.062 6.328 1 98.56 193 LYS A O 1
ATOM 1453 N N . VAL A 1 194 ? -3.127 30.625 4.746 1 97.69 194 VAL A N 1
ATOM 1454 C CA . VAL A 1 194 ? -3.371 29.734 3.613 1 97.69 194 VAL A CA 1
ATOM 1455 C C . VAL A 1 194 ? -2.604 30.234 2.393 1 97.69 194 VAL A C 1
ATOM 1457 O O . VAL A 1 194 ? -1.87 31.234 2.475 1 97.69 194 VAL A O 1
ATOM 1460 N N . ASN A 1 195 ? -2.664 29.516 1.329 1 96.56 195 ASN A N 1
ATOM 1461 C CA . ASN A 1 195 ? -2.139 30.047 0.075 1 96.56 195 ASN A CA 1
ATOM 1462 C C . ASN A 1 195 ? -3.238 30.688 -0.766 1 96.56 195 ASN A C 1
ATOM 1464 O O . ASN A 1 195 ? -4.418 30.625 -0.413 1 96.56 195 ASN A O 1
ATOM 1468 N N . MET A 1 196 ? -2.891 31.344 -1.822 1 97.19 196 MET A N 1
ATOM 1469 C CA . MET A 1 196 ? -3.826 32.156 -2.59 1 97.19 196 MET A CA 1
ATOM 1470 C C . MET A 1 196 ? -4.918 31.297 -3.213 1 97.19 196 MET A C 1
ATOM 1472 O O . MET A 1 196 ? -6.09 31.672 -3.223 1 97.19 196 MET A O 1
ATOM 1476 N N . GLU A 1 197 ? -4.578 30.156 -3.732 1 95.31 197 GLU A N 1
ATOM 1477 C CA . GLU A 1 197 ? -5.574 29.25 -4.305 1 95.31 197 GLU A CA 1
ATOM 1478 C C . GLU A 1 197 ? -6.605 28.844 -3.258 1 95.31 197 GLU A C 1
ATOM 1480 O O . GLU A 1 197 ? -7.805 28.797 -3.543 1 95.31 197 GLU A O 1
ATOM 1485 N N . GLU A 1 198 ? -6.125 28.562 -2.139 1 96.56 198 GLU A N 1
ATOM 1486 C CA . GLU A 1 198 ? -6.988 28.188 -1.025 1 96.56 198 GLU A CA 1
ATOM 1487 C C . GLU A 1 198 ? -7.887 29.344 -0.604 1 96.56 198 GLU A C 1
ATOM 1489 O O . GLU A 1 198 ? -9.07 29.141 -0.315 1 96.56 198 GLU A O 1
ATOM 1494 N N . LEU A 1 199 ? -7.312 30.484 -0.55 1 97.94 199 LEU A N 1
ATOM 1495 C CA . LEU A 1 199 ? -8.125 31.656 -0.21 1 97.94 199 LEU A CA 1
ATOM 1496 C C . LEU A 1 199 ? -9.242 31.844 -1.234 1 97.94 199 LEU A C 1
ATOM 1498 O O . LEU A 1 199 ? -10.383 32.156 -0.87 1 97.94 199 LEU A O 1
ATOM 1502 N N . TYR A 1 200 ? -8.891 31.656 -2.516 1 97.81 200 TYR A N 1
ATOM 1503 C CA . TYR A 1 200 ? -9.891 31.766 -3.57 1 97.81 200 TYR A CA 1
ATOM 1504 C C . TYR A 1 200 ? -11.008 30.75 -3.367 1 97.81 200 TYR A C 1
ATOM 1506 O O . TYR A 1 200 ? -12.188 31.078 -3.514 1 97.81 200 TYR A O 1
ATOM 1514 N N . LYS A 1 201 ? -10.648 29.641 -2.957 1 96.56 201 LYS A N 1
ATOM 1515 C CA . LYS A 1 201 ? -11.633 28.578 -2.709 1 96.56 201 LYS A CA 1
ATOM 1516 C C . LYS A 1 201 ? -12.539 28.953 -1.538 1 96.56 201 LYS A C 1
ATOM 1518 O O . LYS A 1 201 ? -13.758 28.734 -1.603 1 96.56 201 LYS A O 1
ATOM 1523 N N . LEU A 1 202 ? -11.977 29.469 -0.535 1 97.44 202 LEU A N 1
ATOM 1524 C CA . LEU A 1 202 ? -12.719 29.797 0.679 1 97.44 202 LEU A CA 1
ATOM 1525 C C . LEU A 1 202 ? -13.641 30.984 0.449 1 97.44 202 LEU A C 1
ATOM 1527 O O . LEU A 1 202 ? -14.703 31.078 1.06 1 97.44 202 LEU A O 1
ATOM 1531 N N . THR A 1 203 ? -13.25 31.922 -0.448 1 97.81 203 THR A N 1
ATOM 1532 C CA . THR A 1 203 ? -13.969 33.188 -0.574 1 97.81 203 THR A CA 1
ATOM 1533 C C . THR A 1 203 ? -14.852 33.188 -1.822 1 97.81 203 THR A C 1
ATOM 1535 O O . THR A 1 203 ? -15.758 34 -1.947 1 97.81 203 THR A O 1
ATOM 1538 N N . GLY A 1 204 ? -14.477 32.312 -2.809 1 97.56 204 GLY A N 1
ATOM 1539 C CA . GLY A 1 204 ? -15.156 32.344 -4.094 1 97.56 204 GLY A CA 1
ATOM 1540 C C . GLY A 1 204 ? -14.742 33.5 -4.973 1 97.56 204 GLY A C 1
ATOM 1541 O O . GLY A 1 204 ? -15.43 33.844 -5.938 1 97.56 204 GLY A O 1
ATOM 1542 N N . LYS A 1 205 ? -13.703 34.219 -4.555 1 97.62 205 LYS A N 1
ATOM 1543 C CA . LYS A 1 205 ? -13.203 35.375 -5.305 1 97.62 205 LYS A CA 1
ATOM 1544 C C . LYS A 1 205 ? -12.055 34.969 -6.223 1 97.62 205 LYS A C 1
ATOM 1546 O O . LYS A 1 205 ? -11.539 33.875 -6.133 1 97.62 205 LYS A O 1
ATOM 1551 N N . SER A 1 206 ? -11.664 35.875 -7.145 1 96.81 206 SER A N 1
ATOM 1552 C CA . SER A 1 206 ? -10.703 35.5 -8.172 1 96.81 206 SER A CA 1
ATOM 1553 C C . SER A 1 206 ? -9.523 36.469 -8.234 1 96.81 206 SER A C 1
ATOM 1555 O O . SER A 1 206 ? -8.609 36.281 -9.031 1 96.81 206 SER A O 1
ATOM 1557 N N . THR A 1 207 ? -9.562 37.5 -7.367 1 96.25 207 THR A N 1
ATOM 1558 C CA . THR A 1 207 ? -8.43 38.406 -7.27 1 96.25 207 THR A CA 1
ATOM 1559 C C . THR A 1 207 ? -8.008 38.594 -5.816 1 96.25 207 THR A C 1
ATOM 1561 O O . THR A 1 207 ? -8.836 38.469 -4.906 1 96.25 207 THR A O 1
ATOM 1564 N N . PRO A 1 208 ? -6.75 38.875 -5.59 1 95.81 208 PRO A N 1
ATOM 1565 C CA . PRO A 1 208 ? -6.305 39.062 -4.211 1 95.81 208 PRO A CA 1
ATOM 1566 C C . PRO A 1 208 ? -7.105 40.156 -3.494 1 95.81 208 PRO A C 1
ATOM 1568 O O . PRO A 1 208 ? -7.543 39.969 -2.359 1 95.81 208 PRO A O 1
ATOM 1571 N N . GLU A 1 209 ? -7.277 41.281 -4.16 1 95.69 209 GLU A N 1
ATOM 1572 C CA . GLU A 1 209 ? -7.977 42.406 -3.557 1 95.69 209 GLU A CA 1
ATOM 1573 C C . GLU A 1 209 ? -9.391 42.031 -3.125 1 95.69 209 GLU A C 1
ATOM 1575 O O . GLU A 1 209 ? -9.797 42.312 -1.997 1 95.69 209 GLU A O 1
ATOM 1580 N N . SER A 1 210 ? -10.062 41.375 -4.047 1 97.62 210 SER A N 1
ATOM 1581 C CA . SER A 1 210 ? -11.438 41 -3.744 1 97.62 210 SER A CA 1
ATOM 1582 C C . SER A 1 210 ? -11.492 39.906 -2.664 1 97.62 210 SER A C 1
ATOM 1584 O O . SER A 1 210 ? -12.414 39.906 -1.844 1 97.62 210 SER A O 1
ATOM 1586 N N . ALA A 1 211 ? -10.57 39.062 -2.658 1 98.25 211 ALA A N 1
ATOM 1587 C CA . ALA A 1 211 ? -10.539 38 -1.677 1 98.25 211 ALA A CA 1
ATOM 1588 C C . ALA A 1 211 ? -10.281 38.531 -0.273 1 98.25 211 ALA A C 1
ATOM 1590 O O . ALA A 1 211 ? -10.969 38.156 0.68 1 98.25 211 ALA A O 1
ATOM 1591 N N . PHE A 1 212 ? -9.289 39.406 -0.127 1 98 212 PHE A N 1
ATOM 1592 C CA . PHE A 1 212 ? -8.977 40 1.169 1 98 212 PHE A CA 1
ATOM 1593 C C . PHE A 1 212 ? -10.133 40.844 1.669 1 98 212 PHE A C 1
ATOM 1595 O O . PHE A 1 212 ? -10.484 40.781 2.85 1 98 212 PHE A O 1
ATOM 1602 N N . ALA A 1 213 ? -10.742 41.625 0.769 1 97.56 213 ALA A N 1
ATOM 1603 C CA . ALA A 1 213 ? -11.891 42.469 1.133 1 97.56 213 ALA A CA 1
ATOM 1604 C C . ALA A 1 213 ? -13.039 41.594 1.664 1 97.56 213 ALA A C 1
ATOM 1606 O O . ALA A 1 213 ? -13.648 41.938 2.68 1 97.56 213 ALA A O 1
ATOM 1607 N N . TYR A 1 214 ? -13.258 40.562 0.936 1 97.75 214 TYR A N 1
ATOM 1608 C CA . TYR A 1 214 ? -14.312 39.625 1.352 1 97.75 214 TYR A CA 1
ATOM 1609 C C . TYR A 1 214 ? -14.023 39.062 2.734 1 97.75 214 TYR A C 1
ATOM 1611 O O . TYR A 1 214 ? -14.883 39.062 3.613 1 97.75 214 TYR A O 1
ATOM 1619 N N . ALA A 1 215 ? -12.852 38.562 2.969 1 97.94 215 ALA A N 1
ATOM 1620 C CA . ALA A 1 215 ? -12.453 37.938 4.223 1 97.94 215 ALA A CA 1
ATOM 1621 C C . ALA A 1 215 ? -12.609 38.906 5.398 1 97.94 215 ALA A C 1
ATOM 1623 O O . ALA A 1 215 ? -13.18 38.531 6.43 1 97.94 215 ALA A O 1
ATOM 1624 N N . MET A 1 216 ? -12.133 40.156 5.227 1 96.56 216 MET A N 1
ATOM 1625 C CA . MET A 1 216 ? -12.148 41.156 6.305 1 96.56 216 MET A CA 1
ATOM 1626 C C . MET A 1 216 ? -13.578 41.594 6.594 1 96.56 216 MET A C 1
ATOM 1628 O O . MET A 1 216 ? -13.883 42 7.715 1 96.56 216 MET A O 1
ATOM 1632 N N . ARG A 1 217 ? -14.414 41.438 5.598 1 96.75 217 ARG A N 1
ATOM 1633 C CA . ARG A 1 217 ? -15.805 41.844 5.766 1 96.75 217 ARG A CA 1
ATOM 1634 C C . ARG A 1 217 ? -16.641 40.719 6.383 1 96.75 217 ARG A C 1
ATOM 1636 O O . ARG A 1 217 ? -17.422 40.969 7.301 1 96.75 217 ARG A O 1
ATOM 1643 N N . GLU A 1 218 ? -16.438 39.5 5.859 1 97.25 218 GLU A N 1
ATOM 1644 C CA . GLU A 1 218 ? -17.359 38.406 6.141 1 97.25 218 GLU A CA 1
ATOM 1645 C C . GLU A 1 218 ? -16.906 37.594 7.348 1 97.25 218 GLU A C 1
ATOM 1647 O O . GLU A 1 218 ? -17.703 36.906 7.977 1 97.25 218 GLU A O 1
ATOM 1652 N N . TRP A 1 219 ? -15.625 37.594 7.617 1 97.94 219 TRP A N 1
ATOM 1653 C CA . TRP A 1 219 ? -15.07 36.781 8.688 1 97.94 219 TRP A CA 1
ATOM 1654 C C . TRP A 1 219 ? -14.672 37.625 9.883 1 97.94 219 TRP A C 1
ATOM 1656 O O . TRP A 1 219 ? -14.695 38.875 9.812 1 97.94 219 TRP A O 1
ATOM 1666 N N . THR A 1 220 ? -14.383 36.969 11.031 1 96.81 220 THR A N 1
ATOM 1667 C CA . THR A 1 220 ? -13.914 37.625 12.234 1 96.81 220 THR A CA 1
ATOM 1668 C C . THR A 1 220 ? -12.406 37.469 12.406 1 96.81 220 THR A C 1
ATOM 1670 O O . THR A 1 220 ? -11.852 37.812 13.445 1 96.81 220 THR A O 1
ATOM 1673 N N . VAL A 1 221 ? -11.766 37.031 11.406 1 96.69 221 VAL A N 1
ATOM 1674 C CA . VAL A 1 221 ? -10.328 36.75 11.43 1 96.69 221 VAL A CA 1
ATOM 1675 C C . VAL A 1 221 ? -9.57 38.062 11.711 1 96.69 221 VAL A C 1
ATOM 1677 O O . VAL A 1 221 ? -9.852 39.094 11.102 1 96.69 221 VAL A O 1
ATOM 1680 N N . HIS A 1 222 ? -8.648 38 12.648 1 97.62 222 HIS A N 1
ATOM 1681 C CA . HIS A 1 222 ? -7.863 39.156 13.039 1 97.62 222 HIS A CA 1
ATOM 1682 C C . HIS A 1 222 ? -6.699 39.406 12.078 1 97.62 222 HIS A C 1
ATOM 1684 O O . HIS A 1 222 ? -6.387 40.531 11.734 1 97.62 222 HIS A O 1
ATOM 1690 N N . ILE A 1 223 ? -6.027 38.344 11.664 1 98.38 223 ILE A N 1
ATOM 1691 C CA . ILE A 1 223 ? -4.91 38.406 10.727 1 98.38 223 ILE A CA 1
ATOM 1692 C C . ILE A 1 223 ? -5.125 37.406 9.594 1 98.38 223 ILE A C 1
ATOM 1694 O O . ILE A 1 223 ? -5.422 36.25 9.844 1 98.38 223 ILE A O 1
ATOM 1698 N N . LEU A 1 224 ? -5.051 37.844 8.406 1 98.69 224 LEU A N 1
ATOM 1699 C CA . LEU A 1 224 ? -5.047 37 7.211 1 98.69 224 LEU A CA 1
ATOM 1700 C C . LEU A 1 224 ? -3.678 37.031 6.539 1 98.69 224 LEU A C 1
ATOM 1702 O O . LEU A 1 224 ? -3.219 38.062 6.074 1 98.69 224 LEU A O 1
ATOM 1706 N N . ALA A 1 225 ? -2.961 35.938 6.605 1 98.69 225 ALA A N 1
ATOM 1707 C CA . ALA A 1 225 ? -1.654 35.75 5.98 1 98.69 225 ALA A CA 1
ATOM 1708 C C . ALA A 1 225 ? -1.733 34.75 4.82 1 98.69 225 ALA A C 1
ATOM 1710 O O . ALA A 1 225 ? -2.172 33.625 4.992 1 98.69 225 ALA A O 1
ATOM 1711 N N . VAL A 1 226 ? -1.3 35.156 3.613 1 98.62 226 VAL A N 1
ATOM 1712 C CA . VAL A 1 226 ? -1.52 34.375 2.398 1 98.62 226 VAL A CA 1
ATOM 1713 C C . VAL A 1 226 ? -0.228 34.312 1.588 1 98.62 226 VAL A C 1
ATOM 1715 O O . VAL A 1 226 ? 0.371 35.344 1.275 1 98.62 226 VAL A O 1
ATOM 1718 N N . THR A 1 227 ? 0.206 33.125 1.364 1 97.75 227 THR A N 1
ATOM 1719 C CA . THR A 1 227 ? 1.327 32.969 0.447 1 97.75 227 THR A CA 1
ATOM 1720 C C . THR A 1 227 ? 0.837 32.875 -0.996 1 97.75 227 THR A C 1
ATOM 1722 O O . THR A 1 227 ? -0.249 32.344 -1.256 1 97.75 227 THR A O 1
ATOM 1725 N N . ASP A 1 228 ? 1.558 33.406 -1.922 1 95.88 228 ASP A N 1
ATOM 1726 C CA . ASP A 1 228 ? 1.217 33.406 -3.342 1 95.88 228 ASP A CA 1
ATOM 1727 C C . ASP A 1 228 ? 2.412 32.969 -4.195 1 95.88 228 ASP A C 1
ATOM 1729 O O . ASP A 1 228 ? 3.078 33.844 -4.793 1 95.88 228 ASP A O 1
ATOM 1733 N N . GLY A 1 229 ? 2.631 31.719 -4.336 1 88 229 GLY A N 1
ATOM 1734 C CA . GLY A 1 229 ? 3.805 31.203 -5.027 1 88 229 GLY A CA 1
ATOM 1735 C C . GLY A 1 229 ? 5.086 31.391 -4.238 1 88 229 GLY A C 1
ATOM 1736 O O . GLY A 1 229 ? 5.051 31.594 -3.021 1 88 229 GLY A O 1
ATOM 1737 N N . PRO A 1 230 ? 6.207 31.297 -4.973 1 89.19 230 PRO A N 1
ATOM 1738 C CA . PRO A 1 230 ? 7.504 31.297 -4.289 1 89.19 230 PRO A CA 1
ATOM 1739 C C . PRO A 1 230 ? 8.039 32.688 -4.016 1 89.19 230 PRO A C 1
ATOM 1741 O O . PRO A 1 230 ? 9 32.844 -3.262 1 89.19 230 PRO A O 1
ATOM 1744 N N . ARG A 1 231 ? 7.352 33.75 -4.52 1 92.06 231 ARG A N 1
ATOM 1745 C CA . ARG A 1 231 ? 8.039 35.031 -4.496 1 92.06 231 ARG A CA 1
ATOM 1746 C C . ARG A 1 231 ? 7.176 36.094 -3.83 1 92.06 231 ARG A C 1
ATOM 1748 O O . ARG A 1 231 ? 7.645 37.219 -3.562 1 92.06 231 ARG A O 1
ATOM 1755 N N . SER A 1 232 ? 5.941 35.75 -3.541 1 96.5 232 SER A N 1
ATOM 1756 C CA . SER A 1 232 ? 5.062 36.781 -3.006 1 96.5 232 SER A CA 1
ATOM 1757 C C . SER A 1 232 ? 4.18 36.25 -1.891 1 96.5 232 SER A C 1
ATOM 1759 O O . SER A 1 232 ? 3.91 35.031 -1.84 1 96.5 232 SER A O 1
ATOM 1761 N N . ALA A 1 233 ? 3.816 37.125 -0.998 1 98.25 233 ALA A N 1
ATOM 1762 C CA . ALA A 1 233 ? 2.859 36.844 0.072 1 98.25 233 ALA A CA 1
ATOM 1763 C C . ALA A 1 233 ? 2.125 38.125 0.487 1 98.25 233 ALA A C 1
ATOM 1765 O O . ALA A 1 233 ? 2.537 39.25 0.131 1 98.25 233 ALA A O 1
ATOM 1766 N N . TYR A 1 234 ? 1.013 37.938 1.118 1 98.38 234 TYR A N 1
ATOM 1767 C CA . TYR A 1 234 ? 0.177 39.062 1.576 1 98.38 234 TYR A CA 1
ATOM 1768 C C . TYR A 1 234 ? -0.222 38.875 3.035 1 98.38 234 TYR A C 1
ATOM 1770 O O . TYR A 1 234 ? -0.438 37.75 3.486 1 98.38 234 TYR A O 1
ATOM 1778 N N . ILE A 1 235 ? -0.29 39.969 3.754 1 98.56 235 ILE A N 1
ATOM 1779 C CA . ILE A 1 235 ? -0.783 39.875 5.125 1 98.56 235 ILE A CA 1
ATOM 1780 C C . ILE A 1 235 ? -1.633 41.125 5.438 1 98.56 235 ILE A C 1
ATOM 1782 O O . ILE A 1 235 ? -1.307 42.219 5.012 1 98.56 235 ILE A O 1
ATOM 1786 N N . GLN A 1 236 ? -2.713 40.906 6.148 1 98.31 236 GLN A N 1
ATOM 1787 C CA . GLN A 1 236 ? -3.561 42 6.598 1 98.31 236 GLN A CA 1
ATOM 1788 C C . GLN A 1 236 ? -4.074 41.781 8.016 1 98.31 236 GLN A C 1
ATOM 1790 O O . GLN A 1 236 ? -4.652 40.719 8.297 1 98.31 236 GLN A O 1
ATOM 1795 N N . GLU A 1 237 ? -3.717 42.656 8.82 1 97.31 237 GLU A N 1
ATOM 1796 C CA . GLU A 1 237 ? -4.312 42.719 10.148 1 97.31 237 GLU A CA 1
ATOM 1797 C C . GLU A 1 237 ? -5.602 43.531 10.133 1 97.31 237 GLU A C 1
ATOM 1799 O O . GLU A 1 237 ? -5.672 44.594 9.477 1 97.31 237 GLU A O 1
ATOM 1804 N N . ARG A 1 238 ? -6.57 43.031 10.82 1 96.38 238 ARG A N 1
ATOM 1805 C CA . ARG A 1 238 ? -7.852 43.719 10.852 1 96.38 238 ARG A CA 1
ATOM 1806 C C . ARG A 1 238 ? -7.672 45.188 11.266 1 96.38 238 ARG A C 1
ATOM 1808 O O . ARG A 1 238 ? -7.023 45.469 12.273 1 96.38 238 ARG A O 1
ATOM 1815 N N . GLY A 1 239 ? -8.227 46.062 10.43 1 94.75 239 GLY A N 1
ATOM 1816 C CA . GLY A 1 239 ? -8.125 47.5 10.719 1 94.75 239 GLY A CA 1
ATOM 1817 C C . GLY A 1 239 ? -6.852 48.125 10.195 1 94.75 239 GLY A C 1
ATOM 1818 O O . GLY A 1 239 ? -6.656 49.344 10.32 1 94.75 239 GLY A O 1
ATOM 1819 N N . LYS A 1 240 ? -5.953 47.312 9.641 1 95.88 240 LYS A N 1
ATOM 1820 C CA . LYS A 1 240 ? -4.699 47.844 9.086 1 95.88 240 LYS A CA 1
ATOM 1821 C C . LYS A 1 240 ? -4.629 47.594 7.578 1 95.88 240 LYS A C 1
ATOM 1823 O O . LYS A 1 240 ? -5.473 46.875 7.02 1 95.88 240 LYS A O 1
ATOM 1828 N N . ALA A 1 241 ? -3.688 48.188 6.938 1 95.44 241 ALA A N 1
ATOM 1829 C CA . ALA A 1 241 ? -3.52 48.062 5.492 1 95.44 241 ALA A CA 1
ATOM 1830 C C . ALA A 1 241 ? -2.984 46.688 5.105 1 95.44 241 ALA A C 1
ATOM 1832 O O . ALA A 1 241 ? -2.326 46.031 5.914 1 95.44 241 ALA A O 1
ATOM 1833 N N . LEU A 1 242 ? -3.383 46.344 3.896 1 96.94 242 LEU A N 1
ATOM 1834 C CA . LEU A 1 242 ? -2.814 45.156 3.277 1 96.94 242 LEU A CA 1
ATOM 1835 C C . LEU A 1 242 ? -1.345 45.375 2.932 1 96.94 242 LEU A C 1
ATOM 1837 O O . LEU A 1 242 ? -0.986 46.406 2.332 1 96.94 242 LEU A O 1
ATOM 1841 N N . HIS A 1 243 ? -0.485 44.469 3.369 1 97.5 243 HIS A N 1
ATOM 1842 C CA . HIS A 1 243 ? 0.933 44.531 3.031 1 97.5 243 HIS A CA 1
ATOM 1843 C C . HIS A 1 243 ? 1.303 43.406 2.062 1 97.5 243 HIS A C 1
ATOM 1845 O O . HIS A 1 243 ? 0.795 42.281 2.176 1 97.5 243 HIS A O 1
ATOM 1851 N N . THR A 1 244 ? 2.18 43.688 1.142 1 97.62 244 THR A N 1
ATOM 1852 C CA . THR A 1 244 ? 2.783 42.719 0.246 1 97.62 244 THR A CA 1
ATOM 1853 C C . THR A 1 244 ? 4.215 42.375 0.674 1 97.62 244 THR A C 1
ATOM 1855 O O . THR A 1 244 ? 4.98 43.281 1.008 1 97.62 244 THR A O 1
ATOM 1858 N N . LEU A 1 245 ? 4.492 41.156 0.785 1 98 245 LEU A N 1
ATOM 1859 C CA . LEU A 1 245 ? 5.859 40.719 1.057 1 98 245 LEU A CA 1
ATOM 1860 C C . LEU A 1 245 ? 6.48 40.062 -0.178 1 98 245 LEU A C 1
ATOM 1862 O O . LEU A 1 245 ? 5.812 39.344 -0.901 1 98 245 LEU A O 1
ATOM 1866 N N . HIS A 1 246 ? 7.754 40.375 -0.42 1 97.88 246 HIS A N 1
ATOM 1867 C CA . HIS A 1 246 ? 8.523 39.812 -1.529 1 97.88 246 HIS A CA 1
ATOM 1868 C C . HIS A 1 246 ? 9.648 38.906 -1.024 1 97.88 246 HIS A C 1
ATOM 1870 O O . HIS A 1 246 ? 10.484 39.344 -0.226 1 97.88 246 HIS A O 1
ATOM 1876 N N . VAL A 1 247 ? 9.594 37.719 -1.462 1 96.81 247 VAL A N 1
ATOM 1877 C CA . VAL A 1 247 ? 10.586 36.719 -1.072 1 96.81 247 VAL A CA 1
ATOM 1878 C C . VAL A 1 247 ? 11.656 36.594 -2.158 1 96.81 247 VAL A C 1
ATOM 1880 O O . VAL A 1 247 ? 11.336 36.562 -3.348 1 96.81 247 VAL A O 1
ATOM 1883 N N . PRO A 1 248 ? 12.922 36.531 -1.756 1 95.44 248 PRO A N 1
ATOM 1884 C CA . PRO A 1 248 ? 13.984 36.438 -2.764 1 95.44 248 PRO A CA 1
ATOM 1885 C C . PRO A 1 248 ? 13.969 35.094 -3.488 1 95.44 248 PRO A C 1
ATOM 1887 O O . PRO A 1 248 ? 13.461 34.094 -2.959 1 95.44 248 PRO A O 1
ATOM 1890 N N . ARG A 1 249 ? 14.492 35.062 -4.691 1 91.44 249 ARG A N 1
ATOM 1891 C CA . ARG A 1 249 ? 14.633 33.844 -5.465 1 91.44 249 ARG A CA 1
ATOM 1892 C C . ARG A 1 249 ? 15.625 32.875 -4.809 1 91.44 249 ARG A C 1
ATOM 1894 O O . ARG A 1 249 ? 16.672 33.312 -4.316 1 91.44 249 ARG A O 1
ATOM 1901 N N . LEU A 1 250 ? 15.156 31.672 -4.836 1 89.12 250 LEU A N 1
ATOM 1902 C CA . LEU A 1 250 ? 16.031 30.656 -4.277 1 89.12 250 LEU A CA 1
ATOM 1903 C C . LEU A 1 250 ? 16.797 29.922 -5.383 1 89.12 250 LEU A C 1
ATOM 1905 O O . LEU A 1 250 ? 16.219 29.594 -6.426 1 89.12 250 LEU A O 1
ATOM 1909 N N . ASP A 1 251 ? 18.094 29.562 -5.289 1 82.25 251 ASP A N 1
ATOM 1910 C CA . ASP A 1 251 ? 18.938 28.938 -6.312 1 82.25 251 ASP A CA 1
ATOM 1911 C C . ASP A 1 251 ? 18.828 27.422 -6.266 1 82.25 251 ASP A C 1
ATOM 1913 O O . ASP A 1 251 ? 19.031 26.734 -7.273 1 82.25 251 ASP A O 1
ATOM 1917 N N . SER A 1 252 ? 18.547 26.797 -5.168 1 87.12 252 SER A N 1
ATOM 1918 C CA . SER A 1 252 ? 18.625 25.359 -5.039 1 87.12 252 SER A CA 1
ATOM 1919 C C . SER A 1 252 ? 17.438 24.797 -4.285 1 87.12 252 SER A C 1
ATOM 1921 O O . SER A 1 252 ? 17.562 24.375 -3.131 1 87.12 252 SER A O 1
ATOM 1923 N N . VAL A 1 253 ? 16.359 24.734 -4.992 1 87.81 253 VAL A N 1
ATOM 1924 C CA . VAL A 1 253 ? 15.18 24.156 -4.348 1 87.81 253 VAL A CA 1
ATOM 1925 C C . VAL A 1 253 ? 15.203 22.641 -4.473 1 87.81 253 VAL A C 1
ATOM 1927 O O . VAL A 1 253 ? 15.32 22.109 -5.574 1 87.81 253 VAL A O 1
ATOM 1930 N N . VAL A 1 254 ? 15.172 22.031 -3.316 1 86.12 254 VAL A N 1
ATOM 1931 C CA . VAL A 1 254 ? 15.156 20.578 -3.252 1 86.12 254 VAL A CA 1
ATOM 1932 C C . VAL A 1 254 ? 13.719 20.078 -3.199 1 86.12 254 VAL A C 1
ATOM 1934 O O . VAL A 1 254 ? 13.328 19.203 -3.984 1 86.12 254 VAL A O 1
ATOM 1937 N N . SER A 1 255 ? 12.898 20.641 -2.314 1 86.69 255 SER A N 1
ATOM 1938 C CA . SER A 1 255 ? 11.508 20.234 -2.16 1 86.69 255 SER A CA 1
ATOM 1939 C C . SER A 1 255 ? 10.695 21.312 -1.455 1 86.69 255 SER A C 1
ATOM 1941 O O . SER A 1 255 ? 11.133 21.875 -0.446 1 86.69 255 SER A O 1
ATOM 1943 N N . PRO A 1 256 ? 9.508 21.562 -1.916 1 87.88 256 PRO A N 1
ATOM 1944 C CA . PRO A 1 256 ? 8.664 22.547 -1.247 1 87.88 256 PRO A CA 1
ATOM 1945 C C . PRO A 1 256 ? 7.781 21.938 -0.161 1 87.88 256 PRO A C 1
ATOM 1947 O O . PRO A 1 256 ? 7.02 22.656 0.495 1 87.88 256 PRO A O 1
ATOM 1950 N N . LEU A 1 257 ? 7.832 20.625 0.004 1 86.12 257 LEU A N 1
ATOM 1951 C CA . LEU A 1 257 ? 6.973 19.938 0.96 1 86.12 257 LEU A CA 1
ATOM 1952 C C . LEU A 1 257 ? 7.215 20.453 2.375 1 86.12 257 LEU A C 1
ATOM 1954 O O . LEU A 1 257 ? 8.359 20.516 2.832 1 86.12 257 LEU A O 1
ATOM 1958 N N . GLY A 1 258 ? 6.117 20.906 3.043 1 93.19 258 GLY A N 1
ATOM 1959 C CA . GLY A 1 258 ? 6.199 21.344 4.43 1 93.19 258 GLY A CA 1
ATOM 1960 C C . GLY A 1 258 ? 6.496 22.812 4.578 1 93.19 258 GLY A C 1
ATOM 1961 O O . GLY A 1 258 ? 6.496 23.344 5.691 1 93.19 258 GLY A O 1
ATOM 1962 N N . ALA A 1 259 ? 6.758 23.547 3.463 1 95.06 259 ALA A N 1
ATOM 1963 C CA . ALA A 1 259 ? 7.113 24.969 3.52 1 95.06 259 ALA A CA 1
ATOM 1964 C C . ALA A 1 259 ? 6.008 25.781 4.172 1 95.06 259 ALA A C 1
ATOM 1966 O O . ALA A 1 259 ? 6.273 26.609 5.047 1 95.06 259 ALA A O 1
ATOM 1967 N N . GLY A 1 260 ? 4.773 25.531 3.791 1 96.62 260 GLY A N 1
ATOM 1968 C CA . GLY A 1 260 ? 3.648 26.25 4.383 1 96.62 260 GLY A CA 1
ATOM 1969 C C . GLY A 1 260 ? 3.496 25.984 5.871 1 96.62 260 GLY A C 1
ATOM 1970 O O . GLY A 1 260 ? 3.25 26.906 6.648 1 96.62 260 GLY A O 1
ATOM 1971 N N . ASP A 1 261 ? 3.68 24.766 6.266 1 98 261 ASP A N 1
ATOM 1972 C CA . ASP A 1 261 ? 3.594 24.375 7.672 1 98 261 ASP A CA 1
ATOM 1973 C C . ASP A 1 261 ? 4.715 25.016 8.484 1 98 261 ASP A C 1
ATOM 1975 O O . ASP A 1 261 ? 4.512 25.406 9.641 1 98 261 ASP A O 1
ATOM 1979 N N . THR A 1 262 ? 5.875 25.078 7.863 1 98.44 262 THR A N 1
ATOM 1980 C CA . THR A 1 262 ? 7.012 25.75 8.484 1 98.44 262 THR A CA 1
ATOM 1981 C C . THR A 1 262 ? 6.703 27.219 8.727 1 98.44 262 THR A C 1
ATOM 1983 O O . THR A 1 262 ? 6.953 27.734 9.82 1 98.44 262 THR A O 1
ATOM 1986 N N . ALA A 1 263 ? 6.164 27.828 7.719 1 98.69 263 ALA A N 1
ATOM 1987 C CA . ALA A 1 263 ? 5.762 29.234 7.867 1 98.69 263 ALA A CA 1
ATOM 1988 C C . ALA A 1 263 ? 4.777 29.391 9.023 1 98.69 263 ALA A C 1
ATOM 1990 O O . ALA A 1 263 ? 4.898 30.328 9.82 1 98.69 263 ALA A O 1
ATOM 1991 N N . ASP A 1 264 ? 3.84 28.484 9.133 1 98.75 264 ASP A N 1
ATOM 1992 C CA . ASP A 1 264 ? 2.848 28.516 10.203 1 98.75 264 ASP A CA 1
ATOM 1993 C C . ASP A 1 264 ? 3.52 28.484 11.578 1 98.75 264 ASP A C 1
ATOM 1995 O O . ASP A 1 264 ? 3.215 29.297 12.438 1 98.75 264 ASP A O 1
ATOM 1999 N N . ALA A 1 265 ? 4.426 27.594 11.742 1 98.75 265 ALA A N 1
ATOM 2000 C CA . ALA A 1 265 ? 5.074 27.359 13.031 1 98.75 265 ALA A CA 1
ATOM 2001 C C . ALA A 1 265 ? 5.871 28.594 13.469 1 98.75 265 ALA A C 1
ATOM 2003 O O . ALA A 1 265 ? 5.73 29.062 14.594 1 98.75 265 ALA A O 1
ATOM 2004 N N . ILE A 1 266 ? 6.676 29.141 12.562 1 98.62 266 ILE A N 1
ATOM 2005 C CA . ILE A 1 266 ? 7.559 30.25 12.883 1 98.62 266 ILE A CA 1
ATOM 2006 C C . ILE A 1 266 ? 6.738 31.531 13.062 1 98.62 266 ILE A C 1
ATOM 2008 O O . ILE A 1 266 ? 6.988 32.312 13.977 1 98.62 266 ILE A O 1
ATOM 2012 N N . PHE A 1 267 ? 5.688 31.734 12.266 1 98.69 267 PHE A N 1
ATOM 2013 C CA . PHE A 1 267 ? 4.797 32.875 12.391 1 98.69 267 PHE A CA 1
ATOM 2014 C C . PHE A 1 267 ? 4.152 32.938 13.766 1 98.69 267 PHE A C 1
ATOM 2016 O O . PHE A 1 267 ? 4.23 33.938 14.469 1 98.69 267 PHE A O 1
ATOM 2023 N N . PHE A 1 268 ? 3.604 31.812 14.094 1 98.62 268 PHE A N 1
ATOM 2024 C CA . PHE A 1 268 ? 2.793 31.766 15.297 1 98.62 268 PHE A CA 1
ATOM 2025 C C . PHE A 1 268 ? 3.66 31.953 16.547 1 98.62 268 PHE A C 1
ATOM 2027 O O . PHE A 1 268 ? 3.285 32.656 17.469 1 98.62 268 PHE A O 1
ATOM 2034 N N . ALA A 1 269 ? 4.836 31.312 16.562 1 98.19 269 ALA A N 1
ATOM 2035 C CA . ALA A 1 269 ? 5.762 31.469 17.672 1 98.19 269 ALA A CA 1
ATOM 2036 C C . ALA A 1 269 ? 6.152 32.938 17.875 1 98.19 269 ALA A C 1
ATOM 2038 O O . ALA A 1 269 ? 6.094 33.438 18.984 1 98.19 269 ALA A O 1
ATOM 2039 N N . GLN A 1 270 ? 6.508 33.594 16.797 1 97.44 270 GLN A N 1
ATOM 2040 C CA . GLN A 1 270 ? 6.902 34.969 16.859 1 97.44 270 GLN A CA 1
ATOM 2041 C C . GLN A 1 270 ? 5.738 35.844 17.312 1 97.44 270 GLN A C 1
ATOM 2043 O O . GLN A 1 270 ? 5.91 36.75 18.156 1 97.44 270 GLN A O 1
ATOM 2048 N N . TYR A 1 271 ? 4.574 35.562 16.812 1 97.38 271 TYR A N 1
ATOM 2049 C CA . TYR A 1 271 ? 3.395 36.375 17.156 1 97.38 271 TYR A CA 1
ATOM 2050 C C . TYR A 1 271 ? 3.078 36.25 18.641 1 97.38 271 TYR A C 1
ATOM 2052 O O . TYR A 1 271 ? 2.789 37.281 19.281 1 97.38 271 TYR A O 1
ATOM 2060 N N . ILE A 1 272 ? 3.156 35.062 19.172 1 96.38 272 ILE A N 1
ATOM 2061 C CA . ILE A 1 272 ? 2.857 34.812 20.578 1 96.38 272 ILE A CA 1
ATOM 2062 C C . ILE A 1 272 ? 3.832 35.562 21.469 1 96.38 272 ILE A C 1
ATOM 2064 O O . ILE A 1 272 ? 3.469 36 22.562 1 96.38 272 ILE A O 1
ATOM 2068 N N . HIS A 1 273 ? 5.035 35.844 20.938 1 96.25 273 HIS A N 1
ATOM 2069 C CA . HIS A 1 273 ? 6.055 36.531 21.703 1 96.25 273 HIS A CA 1
ATOM 2070 C C . HIS A 1 273 ? 5.969 38.031 21.469 1 96.25 273 HIS A C 1
ATOM 2072 O O . HIS A 1 273 ? 6.867 38.781 21.875 1 96.25 273 HIS A O 1
ATOM 2078 N N . GLY A 1 274 ? 5.023 38.438 20.719 1 95.94 274 GLY A N 1
ATOM 2079 C CA . GLY A 1 274 ? 4.75 39.844 20.625 1 95.94 274 GLY A CA 1
ATOM 2080 C C . GLY A 1 274 ? 5.352 40.5 19.406 1 95.94 274 GLY A C 1
ATOM 2081 O O . GLY A 1 274 ? 5.285 41.719 19.25 1 95.94 274 GLY A O 1
ATOM 2082 N N . VAL A 1 275 ? 5.879 39.75 18.531 1 96.5 275 VAL A N 1
ATOM 2083 C CA . VAL A 1 275 ? 6.406 40.281 17.281 1 96.5 275 VAL A CA 1
ATOM 2084 C C . VAL A 1 275 ? 5.254 40.781 16.406 1 96.5 275 VAL A C 1
ATOM 2086 O O . VAL A 1 275 ? 4.234 40.094 16.281 1 96.5 275 VAL A O 1
ATOM 2089 N N . PRO A 1 276 ? 5.387 42.031 15.859 1 97.38 276 PRO A N 1
ATOM 2090 C CA . PRO A 1 276 ? 4.336 42.5 14.945 1 97.38 276 PRO A CA 1
ATOM 2091 C C . PRO A 1 276 ? 4.062 41.531 13.805 1 97.38 276 PRO A C 1
ATOM 2093 O O . PRO A 1 276 ? 4.988 40.875 13.297 1 97.38 276 PRO A O 1
ATOM 2096 N N . ALA A 1 277 ? 2.824 41.469 13.367 1 97.75 277 ALA A N 1
ATOM 2097 C CA . ALA A 1 277 ? 2.34 40.438 12.453 1 97.75 277 ALA A CA 1
ATOM 2098 C C . ALA A 1 277 ? 3.131 40.438 11.148 1 97.75 277 ALA A C 1
ATOM 2100 O O . ALA A 1 277 ? 3.539 39.375 10.664 1 97.75 277 ALA A O 1
ATOM 2101 N N . ASP A 1 278 ? 3.4 41.562 10.555 1 97.5 278 ASP A N 1
ATOM 2102 C CA . ASP A 1 278 ? 4.098 41.656 9.273 1 97.5 278 ASP A CA 1
ATOM 2103 C C . ASP A 1 278 ? 5.555 41.219 9.414 1 97.5 278 ASP A C 1
ATOM 2105 O O . ASP A 1 278 ? 6.09 40.531 8.539 1 97.5 278 ASP A O 1
ATOM 2109 N N . LYS A 1 279 ? 6.207 41.562 10.562 1 97.38 279 LYS A N 1
ATOM 2110 C CA . LYS A 1 279 ? 7.578 41.125 10.828 1 97.38 279 LYS A CA 1
ATOM 2111 C C . LYS A 1 279 ? 7.652 39.625 11.109 1 97.38 279 LYS A C 1
ATOM 2113 O O . LYS A 1 279 ? 8.57 38.969 10.641 1 97.38 279 LYS A O 1
ATOM 2118 N N . ALA A 1 280 ? 6.652 39.188 11.906 1 98 280 ALA A N 1
ATOM 2119 C CA . ALA A 1 280 ? 6.574 37.75 12.164 1 98 280 ALA A CA 1
ATOM 2120 C C . ALA A 1 280 ? 6.445 36.969 10.859 1 98 280 ALA A C 1
ATOM 2122 O O . ALA A 1 280 ? 7.09 35.938 10.688 1 98 280 ALA A O 1
ATOM 2123 N N . PHE A 1 281 ? 5.629 37.438 9.898 1 98.56 281 PHE A N 1
ATOM 2124 C CA . PHE A 1 281 ? 5.391 36.75 8.633 1 98.56 281 PHE A CA 1
ATOM 2125 C C . PHE A 1 281 ? 6.637 36.812 7.754 1 98.56 281 PHE A C 1
ATOM 2127 O O . PHE A 1 281 ? 6.914 35.844 7.016 1 98.56 281 PHE A O 1
ATOM 2134 N N . ARG A 1 282 ? 7.434 37.875 7.891 1 98.25 282 ARG A N 1
ATOM 2135 C CA . ARG A 1 282 ? 8.703 37.969 7.184 1 98.25 282 ARG A CA 1
ATOM 2136 C C . ARG A 1 282 ? 9.625 36.812 7.555 1 98.25 282 ARG A C 1
ATOM 2138 O O . ARG A 1 282 ? 10.156 36.125 6.68 1 98.25 282 ARG A O 1
ATOM 2145 N N . PHE A 1 283 ? 9.742 36.594 8.812 1 97.69 283 PHE A N 1
ATOM 2146 C CA . PHE A 1 283 ? 10.586 35.5 9.281 1 97.69 283 PHE A CA 1
ATOM 2147 C C . PHE A 1 283 ? 9.984 34.125 8.914 1 97.69 283 PHE A C 1
ATOM 2149 O O . PHE A 1 283 ? 10.711 33.188 8.609 1 97.69 283 PHE A O 1
ATOM 2156 N N . ALA A 1 284 ? 8.672 34.062 8.984 1 98.56 284 ALA A N 1
ATOM 2157 C CA . ALA A 1 284 ? 7.965 32.844 8.602 1 98.56 284 ALA A CA 1
ATOM 2158 C C . ALA A 1 284 ? 8.266 32.469 7.152 1 98.56 284 ALA A C 1
ATOM 2160 O O . ALA A 1 284 ? 8.578 31.312 6.859 1 98.56 284 ALA A O 1
ATOM 2161 N N . LEU A 1 285 ? 8.258 33.438 6.246 1 98.44 285 LEU A N 1
ATOM 2162 C CA . LEU A 1 285 ? 8.523 33.188 4.828 1 98.44 285 LEU A CA 1
ATOM 2163 C C . LEU A 1 285 ? 9.977 32.812 4.605 1 98.44 285 LEU A C 1
ATOM 2165 O O . LEU A 1 285 ? 10.266 31.953 3.756 1 98.44 285 LEU A O 1
ATOM 2169 N N . ALA A 1 286 ? 10.812 33.406 5.395 1 98.06 286 ALA A N 1
ATOM 2170 C CA . ALA A 1 286 ? 12.227 33.062 5.32 1 98.06 286 ALA A CA 1
ATOM 2171 C C . ALA A 1 286 ? 12.445 31.609 5.754 1 98.06 286 ALA A C 1
ATOM 2173 O O . ALA A 1 286 ? 13.211 30.875 5.121 1 98.06 286 ALA A O 1
ATOM 2174 N N . ALA A 1 287 ? 11.797 31.234 6.828 1 98.19 287 ALA A N 1
ATOM 2175 C CA . ALA A 1 287 ? 11.898 29.844 7.301 1 98.19 287 ALA A CA 1
ATOM 2176 C C . ALA A 1 287 ? 11.336 28.875 6.273 1 98.19 287 ALA A C 1
ATOM 2178 O O . ALA A 1 287 ? 11.914 27.812 6.031 1 98.19 287 ALA A O 1
ATOM 2179 N N . ALA A 1 288 ? 10.203 29.203 5.691 1 97.88 288 ALA A N 1
ATOM 2180 C CA . ALA A 1 288 ? 9.609 28.391 4.637 1 97.88 288 ALA A CA 1
ATOM 2181 C C . ALA A 1 288 ? 10.578 28.219 3.469 1 97.88 288 ALA A C 1
ATOM 2183 O O . ALA A 1 288 ? 10.719 27.125 2.928 1 97.88 288 ALA A O 1
ATOM 2184 N N . SER A 1 289 ? 11.211 29.25 3.08 1 97.25 289 SER A N 1
ATOM 2185 C CA . SER A 1 289 ? 12.211 29.219 2.018 1 97.25 289 SER A CA 1
ATOM 2186 C C . SER A 1 289 ? 13.375 28.297 2.383 1 97.25 289 SER A C 1
ATOM 2188 O O . SER A 1 289 ? 13.82 27.5 1.56 1 97.25 289 SER A O 1
ATOM 2190 N N . ALA A 1 290 ? 13.812 28.438 3.59 1 97.19 290 ALA A N 1
ATOM 2191 C CA . ALA A 1 290 ? 14.906 27.594 4.062 1 97.19 290 ALA A CA 1
ATOM 2192 C C . ALA A 1 290 ? 14.508 26.125 4.043 1 97.19 290 ALA A C 1
ATOM 2194 O O . ALA A 1 290 ? 15.336 25.25 3.773 1 97.19 290 ALA A O 1
ATOM 2195 N N . ASN A 1 291 ? 13.258 25.828 4.406 1 97 291 ASN A N 1
ATOM 2196 C CA . ASN A 1 291 ? 12.734 24.469 4.332 1 97 291 ASN A CA 1
ATOM 2197 C C . ASN A 1 291 ? 12.883 23.875 2.928 1 97 291 ASN A C 1
ATOM 2199 O O . ASN A 1 291 ? 13.148 22.688 2.771 1 97 291 ASN A O 1
ATOM 2203 N N . CYS A 1 292 ? 12.805 24.672 1.876 1 94.69 292 CYS A N 1
ATOM 2204 C CA . CYS A 1 292 ? 12.844 24.234 0.486 1 94.69 292 CYS A CA 1
ATOM 2205 C C . CYS A 1 292 ? 14.219 23.688 0.12 1 94.69 292 CYS A C 1
ATOM 2207 O O . CYS A 1 292 ? 14.375 23.031 -0.914 1 94.69 292 CYS A O 1
ATOM 2209 N N . PHE A 1 293 ? 15.25 23.953 0.972 1 94.5 293 PHE A N 1
ATOM 2210 C CA . PHE A 1 293 ? 16.594 23.422 0.743 1 94.5 293 PHE A CA 1
ATOM 2211 C C . PHE A 1 293 ? 16.703 22 1.273 1 94.5 293 PHE A C 1
ATOM 2213 O O . PHE A 1 293 ? 17.719 21.328 1.06 1 94.5 293 PHE A O 1
ATOM 2220 N N . GLN A 1 294 ? 15.633 21.609 2 1 92.75 294 GLN A N 1
ATOM 2221 C CA . GLN A 1 294 ? 15.68 20.312 2.682 1 92.75 294 GLN A CA 1
ATOM 2222 C C . GLN A 1 294 ? 14.836 19.281 1.948 1 92.75 294 GLN A C 1
ATOM 2224 O O . GLN A 1 294 ? 13.867 19.625 1.272 1 92.75 294 GLN A O 1
ATOM 2229 N N . LYS A 1 295 ? 15.203 17.969 2.092 1 85.56 295 LYS A N 1
ATOM 2230 C CA . LYS A 1 295 ? 14.406 16.875 1.563 1 85.56 295 LYS A CA 1
ATOM 2231 C C . LYS A 1 295 ? 13.188 16.594 2.443 1 85.56 295 LYS A C 1
ATOM 2233 O O . LYS A 1 295 ? 12.109 16.297 1.938 1 85.56 295 LYS A O 1
ATOM 2238 N N . ASP A 1 296 ? 13.383 16.812 3.758 1 90.19 296 ASP A N 1
ATOM 2239 C CA . ASP A 1 296 ? 12.336 16.484 4.723 1 90.19 296 ASP A CA 1
ATOM 2240 C C . ASP A 1 296 ? 11.414 17.672 4.957 1 90.19 296 ASP A C 1
ATOM 2242 O O . ASP A 1 296 ? 11.867 18.812 5.043 1 90.19 296 ASP A O 1
ATOM 2246 N N . ALA A 1 297 ? 10.172 17.375 5.074 1 91.88 297 ALA A N 1
ATOM 2247 C CA . ALA A 1 297 ? 9.164 18.391 5.375 1 91.88 297 ALA A CA 1
ATOM 2248 C C . ALA A 1 297 ? 9.312 18.891 6.805 1 91.88 297 ALA A C 1
ATOM 2250 O O . ALA A 1 297 ? 9.523 18.109 7.73 1 91.88 297 ALA A O 1
ATOM 2251 N N . GLY A 1 298 ? 9.211 20.203 7.02 1 95.81 298 GLY A N 1
ATOM 2252 C CA . GLY A 1 298 ? 9.203 20.797 8.344 1 95.81 298 GLY A CA 1
ATOM 2253 C C . GLY A 1 298 ? 10.586 20.938 8.945 1 95.81 298 GLY A C 1
ATOM 2254 O O . GLY A 1 298 ? 10.727 21.125 10.156 1 95.81 298 GLY A O 1
ATOM 2255 N N . LYS A 1 299 ? 11.578 20.781 8.102 1 96.62 299 LYS A N 1
ATOM 2256 C CA . LYS A 1 299 ? 12.953 20.953 8.57 1 96.62 299 LYS A CA 1
ATOM 2257 C C . LYS A 1 299 ? 13.633 22.125 7.855 1 96.62 299 LYS A C 1
ATOM 2259 O O . LYS A 1 299 ? 13.367 22.375 6.676 1 96.62 299 LYS A O 1
ATOM 2264 N N . PHE A 1 300 ? 14.461 22.828 8.594 1 97.06 300 PHE A N 1
ATOM 2265 C CA . PHE A 1 300 ? 15.234 23.922 8.016 1 97.06 300 PHE A CA 1
ATOM 2266 C C . PHE A 1 300 ? 16.406 24.281 8.914 1 97.06 300 PHE A C 1
ATOM 2268 O O . PHE A 1 300 ? 16.438 23.922 10.094 1 97.06 300 PHE A O 1
ATOM 2275 N N . GLU A 1 301 ? 17.375 24.922 8.344 1 96.5 301 GLU A N 1
ATOM 2276 C CA . GLU A 1 301 ? 18.5 25.453 9.109 1 96.5 301 GLU A CA 1
ATOM 2277 C C . GLU A 1 301 ? 18.25 26.906 9.531 1 96.5 301 GLU A C 1
ATOM 2279 O O . GLU A 1 301 ? 17.953 27.75 8.688 1 96.5 301 GLU A O 1
ATOM 2284 N N . HIS A 1 302 ? 18.422 27.141 10.82 1 96 302 HIS A N 1
ATOM 2285 C CA . HIS A 1 302 ? 18.188 28.453 11.391 1 96 302 HIS A CA 1
ATOM 2286 C C . HIS A 1 302 ? 19.031 29.516 10.695 1 96 302 HIS A C 1
ATOM 2288 O O . HIS A 1 302 ? 18.547 30.625 10.406 1 96 302 HIS A O 1
ATOM 2294 N N . ARG A 1 303 ? 20.281 29.141 10.352 1 95.62 303 ARG A N 1
ATOM 2295 C CA . ARG A 1 303 ? 21.203 30.078 9.703 1 95.62 303 ARG A CA 1
ATOM 2296 C C . ARG A 1 303 ? 20.656 30.5 8.336 1 95.62 303 ARG A C 1
ATOM 2298 O O . ARG A 1 303 ? 20.781 31.672 7.953 1 95.62 303 ARG A O 1
ATOM 2305 N N . ASP A 1 304 ? 20.062 29.578 7.652 1 96.44 304 ASP A N 1
ATOM 2306 C CA . ASP A 1 304 ? 19.484 29.891 6.344 1 96.44 304 ASP A CA 1
ATOM 2307 C C . ASP A 1 304 ? 18.297 30.828 6.469 1 96.44 304 ASP A C 1
ATOM 2309 O O . ASP A 1 304 ? 18.156 31.766 5.688 1 96.44 304 ASP A O 1
ATOM 2313 N N . MET A 1 305 ? 17.5 30.562 7.441 1 97.31 305 MET A N 1
ATOM 2314 C CA . MET A 1 305 ? 16.344 31.422 7.691 1 97.31 305 MET A CA 1
ATOM 2315 C C . MET A 1 305 ? 16.766 32.875 7.926 1 97.31 305 MET A C 1
ATOM 2317 O O . MET A 1 305 ? 16.219 33.781 7.324 1 97.31 305 MET A O 1
ATOM 2321 N N . VAL A 1 306 ? 17.75 33.062 8.781 1 96.62 306 VAL A N 1
ATOM 2322 C CA . VAL A 1 306 ? 18.219 34.406 9.156 1 96.62 306 VAL A CA 1
ATOM 2323 C C . VAL A 1 306 ? 18.781 35.125 7.922 1 96.62 306 VAL A C 1
ATOM 2325 O O . VAL A 1 306 ? 18.484 36.281 7.695 1 96.62 306 VAL A O 1
ATOM 2328 N N . GLU A 1 307 ? 19.516 34.344 7.125 1 96.44 307 GLU A N 1
ATOM 2329 C CA . GLU A 1 307 ? 20.109 34.938 5.922 1 96.44 307 GLU A CA 1
ATOM 2330 C C . GLU A 1 307 ? 19.031 35.344 4.914 1 96.44 307 GLU A C 1
ATOM 2332 O O . GLU A 1 307 ? 19.078 36.438 4.344 1 96.44 307 GLU A O 1
ATOM 2337 N N . ILE A 1 308 ? 18.109 34.531 4.707 1 97.12 308 ILE A N 1
ATOM 2338 C CA . ILE A 1 308 ? 17.047 34.781 3.727 1 97.12 308 ILE A CA 1
ATOM 2339 C C . ILE A 1 308 ? 16.172 35.938 4.195 1 97.12 308 ILE A C 1
ATOM 2341 O O . ILE A 1 308 ? 15.703 36.719 3.381 1 97.12 308 ILE A O 1
ATOM 2345 N N . ALA A 1 309 ? 15.945 36 5.48 1 97.31 309 ALA A N 1
ATOM 2346 C CA . ALA A 1 309 ? 15.078 37.031 6.051 1 97.31 309 ALA A CA 1
ATOM 2347 C C . ALA A 1 309 ? 15.586 38.438 5.688 1 97.31 309 ALA A C 1
ATOM 2349 O O . ALA A 1 309 ? 14.797 39.375 5.52 1 97.31 309 ALA A O 1
ATOM 2350 N N . LYS A 1 310 ? 16.875 38.562 5.488 1 97.25 310 LYS A N 1
ATOM 2351 C CA . LYS A 1 310 ? 17.484 39.844 5.121 1 97.25 310 LYS A CA 1
ATOM 2352 C C . LYS A 1 310 ? 16.969 40.312 3.76 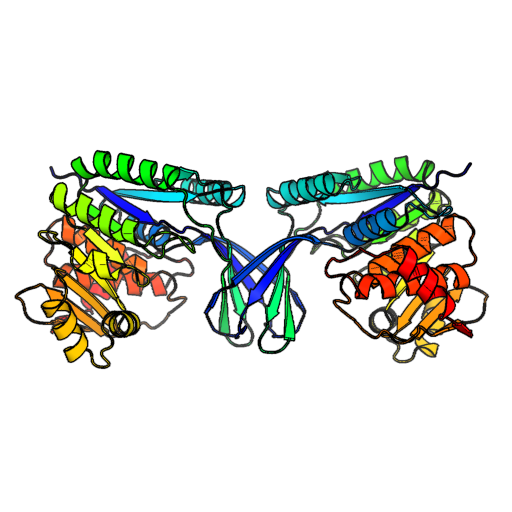1 97.25 310 LYS A C 1
ATOM 2354 O O . LYS A 1 310 ? 16.938 41.5 3.49 1 97.25 310 LYS A O 1
ATOM 2359 N N . GLY A 1 311 ? 16.562 39.406 2.969 1 96.75 311 GLY A N 1
ATOM 2360 C CA . GLY A 1 311 ? 16.156 39.719 1.609 1 96.75 311 GLY A CA 1
ATOM 2361 C C . GLY A 1 311 ? 14.656 39.844 1.443 1 96.75 311 GLY A C 1
ATOM 2362 O O . GLY A 1 311 ? 14.172 40.219 0.374 1 96.75 311 GLY A O 1
ATOM 2363 N N . VAL A 1 312 ? 13.93 39.531 2.48 1 97.81 312 VAL A N 1
ATOM 2364 C CA . VAL A 1 312 ? 12.477 39.656 2.406 1 97.81 312 VAL A CA 1
ATOM 2365 C C . VAL A 1 312 ? 12.055 41.094 2.666 1 97.81 312 VAL A C 1
ATOM 2367 O O . VAL A 1 312 ? 12.422 41.688 3.686 1 97.81 312 VAL A O 1
ATOM 2370 N N . THR A 1 313 ? 11.258 41.625 1.747 1 97.62 313 THR A N 1
ATOM 2371 C CA . THR A 1 313 ? 10.836 43.031 1.893 1 97.62 313 THR A CA 1
ATOM 2372 C C . THR A 1 313 ? 9.328 43.125 2.09 1 97.62 313 THR A C 1
ATOM 2374 O O . THR A 1 313 ? 8.586 42.219 1.682 1 97.62 313 THR A O 1
ATOM 2377 N N . ILE A 1 314 ? 8.922 44.156 2.754 1 96.69 314 ILE A N 1
ATOM 2378 C CA . ILE A 1 314 ? 7.52 44.438 3.027 1 96.69 314 ILE A CA 1
ATOM 2379 C C . ILE A 1 314 ? 7.121 45.75 2.387 1 96.69 314 ILE A C 1
ATOM 2381 O O . ILE A 1 314 ? 7.824 46.75 2.533 1 96.69 314 ILE A O 1
ATOM 2385 N N . GLU A 1 315 ? 6.121 45.781 1.613 1 93.94 315 GLU A N 1
ATOM 2386 C CA . GLU A 1 315 ? 5.586 46.969 0.984 1 93.94 315 GLU A CA 1
ATOM 2387 C C . GLU A 1 315 ? 4.125 47.188 1.373 1 93.94 315 GLU A C 1
ATOM 2389 O O . GLU A 1 315 ? 3.346 46.25 1.445 1 93.94 315 GLU A O 1
ATOM 2394 N N . MET B 1 1 ? -1.445 -44.062 3.51 1 38.84 1 MET B N 1
ATOM 2395 C CA . MET B 1 1 ? -2.178 -43.188 2.598 1 38.84 1 MET B CA 1
ATOM 2396 C C . MET B 1 1 ? -1.423 -41.875 2.369 1 38.84 1 MET B C 1
ATOM 2398 O O . MET B 1 1 ? -1.018 -41.219 3.326 1 38.84 1 MET B O 1
ATOM 2402 N N . SER B 1 2 ? -0.613 -41.688 1.416 1 49.25 2 SER B N 1
ATOM 2403 C CA . SER B 1 2 ? 0.338 -40.594 1.145 1 49.25 2 SER B CA 1
ATOM 2404 C C . SER B 1 2 ? -0.25 -39.25 1.501 1 49.25 2 SER B C 1
ATOM 2406 O O . SER B 1 2 ? -1.427 -38.969 1.243 1 49.25 2 SER B O 1
ATOM 2408 N N . SER B 1 3 ? 0.258 -38.625 2.514 1 62 3 SER B N 1
ATOM 2409 C CA . SER B 1 3 ? -0.285 -37.375 3.049 1 62 3 SER B CA 1
ATOM 2410 C C . SER B 1 3 ? -0.628 -36.406 1.932 1 62 3 SER B C 1
ATOM 2412 O O . SER B 1 3 ? 0.104 -36.312 0.945 1 62 3 SER B O 1
ATOM 2414 N N . SER B 1 4 ? -1.88 -36.062 1.778 1 85.75 4 SER B N 1
ATOM 2415 C CA . SER B 1 4 ? -2.457 -35.156 0.803 1 85.75 4 SER B CA 1
ATOM 2416 C C . SER B 1 4 ? -2.232 -33.719 1.212 1 85.75 4 SER B C 1
ATOM 2418 O O . SER B 1 4 ? -3.127 -32.875 1.065 1 85.75 4 SER B O 1
ATOM 2420 N N . ASP B 1 5 ? -0.935 -33.531 1.834 1 95.56 5 ASP B N 1
ATOM 2421 C CA . ASP B 1 5 ? -0.609 -32.188 2.23 1 95.56 5 ASP B CA 1
ATOM 2422 C C . ASP B 1 5 ? 0.357 -31.531 1.237 1 95.56 5 ASP B C 1
ATOM 2424 O O . ASP B 1 5 ? 1.313 -32.188 0.792 1 95.56 5 ASP B O 1
ATOM 2428 N N . ILE B 1 6 ? 0.076 -30.375 0.871 1 98.44 6 ILE B N 1
ATOM 2429 C CA . ILE B 1 6 ? 0.987 -29.609 0.028 1 98.44 6 ILE B CA 1
ATOM 2430 C C . ILE B 1 6 ? 1.682 -28.531 0.861 1 98.44 6 ILE B C 1
ATOM 2432 O O . ILE B 1 6 ? 1.021 -27.734 1.534 1 98.44 6 ILE B O 1
ATOM 2436 N N . LEU B 1 7 ? 3.041 -28.578 0.932 1 98.81 7 LEU B N 1
ATOM 2437 C CA . LEU B 1 7 ? 3.803 -27.453 1.47 1 98.81 7 LEU B CA 1
ATOM 2438 C C . LEU B 1 7 ? 3.943 -26.344 0.433 1 98.81 7 LEU B C 1
ATOM 2440 O O . LEU B 1 7 ? 4.395 -26.578 -0.688 1 98.81 7 LEU B O 1
ATOM 2444 N N . VAL B 1 8 ? 3.455 -25.172 0.78 1 98.88 8 VAL B N 1
ATOM 2445 C CA . VAL B 1 8 ? 3.496 -24.047 -0.138 1 98.88 8 VAL B CA 1
ATOM 2446 C C . VAL B 1 8 ? 4.512 -23.016 0.355 1 98.88 8 VAL B C 1
ATOM 2448 O O . VAL B 1 8 ? 4.324 -22.406 1.411 1 98.88 8 VAL B O 1
ATOM 2451 N N . VAL B 1 9 ? 5.559 -22.844 -0.421 1 98.88 9 VAL B N 1
ATOM 2452 C CA . VAL B 1 9 ? 6.504 -21.766 -0.111 1 98.88 9 VAL B CA 1
ATOM 2453 C C . VAL B 1 9 ? 6.125 -20.5 -0.879 1 98.88 9 VAL B C 1
ATOM 2455 O O . VAL B 1 9 ? 6.156 -20.484 -2.111 1 98.88 9 VAL B O 1
ATOM 2458 N N . GLY B 1 10 ? 5.652 -19.5 -0.268 1 98.62 10 GLY B N 1
ATOM 2459 C CA . GLY B 1 10 ? 5.461 -18.141 -0.752 1 98.62 10 GLY B CA 1
ATOM 2460 C C . GLY B 1 10 ? 6.391 -17.141 -0.095 1 98.62 10 GLY B C 1
ATOM 2461 O O . GLY B 1 10 ? 6 -16.453 0.856 1 98.62 10 GLY B O 1
ATOM 2462 N N . PRO B 1 11 ? 7.543 -17.031 -0.622 1 98.38 11 PRO B N 1
ATOM 2463 C CA . PRO B 1 11 ? 8.617 -16.422 0.162 1 98.38 11 PRO B CA 1
ATOM 2464 C C . PRO B 1 11 ? 8.492 -14.906 0.258 1 98.38 11 PRO B C 1
ATOM 2466 O O . PRO B 1 11 ? 9.188 -14.273 1.053 1 98.38 11 PRO B O 1
ATOM 2469 N N . ASN B 1 12 ? 7.703 -14.297 -0.574 1 97.88 12 ASN B N 1
ATOM 2470 C CA . ASN B 1 12 ? 7.621 -12.836 -0.607 1 97.88 12 ASN B CA 1
ATOM 2471 C C . ASN B 1 12 ? 6.18 -12.359 -0.458 1 97.88 12 ASN B C 1
ATOM 2473 O O . ASN B 1 12 ? 5.617 -11.766 -1.383 1 97.88 12 ASN B O 1
ATOM 2477 N N . PRO B 1 13 ? 5.578 -12.523 0.788 1 97.81 13 PRO B N 1
ATOM 2478 C CA . PRO B 1 13 ? 4.203 -12.078 1.016 1 97.81 13 PRO B CA 1
ATOM 2479 C C . PRO B 1 13 ? 4.066 -10.555 1.012 1 97.81 13 PRO B C 1
ATOM 2481 O O . PRO B 1 13 ? 5.074 -9.844 1.025 1 97.81 13 PRO B O 1
ATOM 2484 N N . ALA B 1 14 ? 2.852 -10.141 0.861 1 97.44 14 ALA B N 1
ATOM 2485 C CA . ALA B 1 14 ? 2.605 -8.703 0.866 1 97.44 14 ALA B CA 1
ATOM 2486 C C . ALA B 1 14 ? 1.293 -8.375 1.569 1 97.44 14 ALA B C 1
ATOM 2488 O O . ALA B 1 14 ? 0.335 -9.148 1.504 1 97.44 14 ALA B O 1
ATOM 2489 N N . LEU B 1 15 ? 1.277 -7.266 2.332 1 97.12 15 LEU B N 1
ATOM 2490 C CA . LEU B 1 15 ? 0.004 -6.609 2.6 1 97.12 15 LEU B CA 1
ATOM 2491 C C . LEU B 1 15 ? -0.544 -5.953 1.336 1 97.12 15 LEU B C 1
ATOM 2493 O O . LEU B 1 15 ? 0.119 -5.105 0.734 1 97.12 15 LEU B O 1
ATOM 2497 N N . GLN B 1 16 ? -1.705 -6.387 0.967 1 95.94 16 GLN B N 1
ATOM 2498 C CA . GLN B 1 16 ? -2.338 -5.859 -0.238 1 95.94 16 GLN B CA 1
ATOM 2499 C C . GLN B 1 16 ? -3.385 -4.805 0.106 1 95.94 16 GLN B C 1
ATOM 2501 O O . GLN B 1 16 ? -4.219 -5.016 0.99 1 95.94 16 GLN B O 1
ATOM 2506 N N . LYS B 1 17 ? -3.275 -3.682 -0.555 1 96.31 17 LYS B N 1
ATOM 2507 C CA . LYS B 1 17 ? -4.293 -2.641 -0.457 1 96.31 17 LYS B CA 1
ATOM 2508 C C . LYS B 1 17 ? -4.883 -2.316 -1.827 1 96.31 17 LYS B C 1
ATOM 2510 O O . LYS B 1 17 ? -4.145 -2.135 -2.799 1 96.31 17 LYS B O 1
ATOM 2515 N N . THR B 1 18 ? -6.199 -2.279 -1.899 1 95.12 18 THR B N 1
ATOM 2516 C CA . THR B 1 18 ? -6.879 -1.771 -3.086 1 95.12 18 THR B CA 1
ATOM 2517 C C . THR B 1 18 ? -7.52 -0.416 -2.805 1 95.12 18 THR B C 1
ATOM 2519 O O . THR B 1 18 ? -8.328 -0.285 -1.886 1 95.12 18 THR B O 1
ATOM 2522 N N . LEU B 1 19 ? -7.117 0.543 -3.531 1 97.44 19 LEU B N 1
ATOM 2523 C CA . LEU B 1 19 ? -7.652 1.896 -3.428 1 97.44 19 LEU B CA 1
ATOM 2524 C C . LEU B 1 19 ? -8.484 2.246 -4.652 1 97.44 19 LEU B C 1
ATOM 2526 O O . LEU B 1 19 ? -8.117 1.914 -5.781 1 97.44 19 LEU B O 1
ATOM 2530 N N . THR B 1 20 ? -9.617 2.871 -4.449 1 97 20 THR B N 1
ATOM 2531 C CA . THR B 1 20 ? -10.5 3.283 -5.539 1 97 20 THR B CA 1
ATOM 2532 C C . THR B 1 20 ? -10.43 4.793 -5.75 1 97 20 THR B C 1
ATOM 2534 O O . THR B 1 20 ? -10.531 5.562 -4.793 1 97 20 THR B O 1
ATOM 2537 N N . PHE B 1 21 ? -10.219 5.18 -7 1 97.69 21 PHE B N 1
ATOM 2538 C CA . PHE B 1 21 ? -10.164 6.582 -7.387 1 97.69 21 PHE B CA 1
ATOM 2539 C C . PHE B 1 21 ? -11.219 6.895 -8.445 1 97.69 21 PHE B C 1
ATOM 2541 O O . PHE B 1 21 ? -11.5 6.062 -9.312 1 97.69 21 PHE B O 1
ATOM 2548 N N . GLY B 1 22 ? -11.914 8.094 -8.289 1 96.94 22 GLY B N 1
ATOM 2549 C CA . GLY B 1 22 ? -12.672 8.531 -9.445 1 96.94 22 GLY B CA 1
ATOM 2550 C C . GLY B 1 22 ? -11.844 8.602 -10.711 1 96.94 22 GLY B C 1
ATOM 2551 O O . GLY B 1 22 ? -12.203 8.008 -11.734 1 96.94 22 GLY B O 1
ATOM 2552 N N . GLU B 1 23 ? -10.789 9.328 -10.648 1 97.12 23 GLU B N 1
ATOM 2553 C CA . GLU B 1 23 ? -9.75 9.406 -11.672 1 97.12 23 GLU B CA 1
ATOM 2554 C C . GLU B 1 23 ? -8.359 9.391 -11.047 1 97.12 23 GLU B C 1
ATOM 2556 O O . GLU B 1 23 ? -8.109 10.086 -10.062 1 97.12 23 GLU B O 1
ATOM 2561 N N . LEU B 1 24 ? -7.492 8.562 -11.578 1 97.94 24 LEU B N 1
ATOM 2562 C CA . LEU B 1 24 ? -6.098 8.531 -11.164 1 97.94 24 LEU B CA 1
ATOM 2563 C C . LEU B 1 24 ? -5.223 9.32 -12.133 1 97.94 24 LEU B C 1
ATOM 2565 O O . LEU B 1 24 ? -5.234 9.055 -13.336 1 97.94 24 LEU B O 1
ATOM 2569 N N . ARG B 1 25 ? -4.52 10.344 -11.617 1 97.62 25 ARG B N 1
ATOM 2570 C CA . ARG B 1 25 ? -3.699 11.211 -12.461 1 97.62 25 ARG B CA 1
ATOM 2571 C C . ARG B 1 25 ? -2.248 11.211 -11.992 1 97.62 25 ARG B C 1
ATOM 2573 O O . ARG B 1 25 ? -1.978 11.266 -10.789 1 97.62 25 ARG B O 1
ATOM 2580 N N . LEU B 1 26 ? -1.321 11.055 -13.031 1 97.19 26 LEU B N 1
ATOM 2581 C CA . LEU B 1 26 ? 0.084 11.266 -12.711 1 97.19 26 LEU B CA 1
ATOM 2582 C C . LEU B 1 26 ? 0.347 12.734 -12.391 1 97.19 26 LEU B C 1
ATOM 2584 O O . LEU B 1 26 ? -0.363 13.617 -12.875 1 97.19 26 LEU B O 1
ATOM 2588 N N . ASP B 1 27 ? 1.361 13.008 -11.531 1 93.19 27 ASP B N 1
ATOM 2589 C CA . ASP B 1 27 ? 1.851 14.344 -11.211 1 93.19 27 ASP B CA 1
ATOM 2590 C C . ASP B 1 27 ? 0.77 15.18 -10.531 1 93.19 27 ASP B C 1
ATOM 2592 O O . ASP B 1 27 ? 0.681 16.391 -10.742 1 93.19 27 ASP B O 1
ATOM 2596 N N . ALA B 1 28 ? -0.098 14.477 -9.773 1 94.12 28 ALA B N 1
ATOM 2597 C CA . ALA B 1 28 ? -1.209 15.109 -9.07 1 94.12 28 ALA B CA 1
ATOM 2598 C C . ALA B 1 28 ? -1.422 14.477 -7.695 1 94.12 28 ALA B C 1
ATOM 2600 O O . ALA B 1 28 ? -0.827 13.445 -7.383 1 94.12 28 ALA B O 1
ATOM 2601 N N . VAL B 1 29 ? -2.188 15.141 -6.887 1 92.44 29 VAL B N 1
ATOM 2602 C CA . VAL B 1 29 ? -2.645 14.586 -5.617 1 92.44 29 VAL B CA 1
ATOM 2603 C C . VAL B 1 29 ? -3.916 13.766 -5.84 1 92.44 29 VAL B C 1
ATOM 2605 O O . VAL B 1 29 ? -4.934 14.305 -6.289 1 92.44 29 VAL B O 1
ATOM 2608 N N . ASN B 1 30 ? -3.871 12.516 -5.578 1 97.12 30 ASN B N 1
ATOM 2609 C CA . ASN B 1 30 ? -5.004 11.609 -5.746 1 97.12 30 ASN B CA 1
ATOM 2610 C C . ASN B 1 30 ? -5.531 11.117 -4.398 1 97.12 30 ASN B C 1
ATOM 2612 O O . ASN B 1 30 ? -4.797 10.5 -3.627 1 97.12 30 ASN B O 1
ATOM 2616 N N . ARG B 1 31 ? -6.746 11.414 -4.188 1 96.38 31 ARG B N 1
ATOM 2617 C CA . ARG B 1 31 ? -7.379 10.969 -2.949 1 96.38 31 ARG B CA 1
ATOM 2618 C C . ARG B 1 31 ? -8.344 9.82 -3.211 1 96.38 31 ARG B C 1
ATOM 2620 O O . ARG B 1 31 ? -9.289 9.961 -3.988 1 96.38 31 ARG B O 1
ATOM 2627 N N . ALA B 1 32 ? -8.102 8.727 -2.52 1 98 32 ALA B N 1
ATOM 2628 C CA . ALA B 1 32 ? -8.938 7.547 -2.719 1 98 32 ALA B CA 1
ATOM 2629 C C . ALA B 1 32 ? -10.281 7.695 -2.002 1 98 32 ALA B C 1
ATOM 2631 O O . ALA B 1 32 ? -10.344 8.266 -0.911 1 98 32 ALA B O 1
ATOM 2632 N N . SER B 1 33 ? -11.359 7.109 -2.584 1 96.38 33 SER B N 1
ATOM 2633 C CA . SER B 1 33 ? -12.695 7.16 -1.995 1 96.38 33 SER B CA 1
ATOM 2634 C C . SER B 1 33 ? -12.969 5.926 -1.146 1 96.38 33 SER B C 1
ATOM 2636 O O . SER B 1 33 ? -13.883 5.926 -0.318 1 96.38 33 SER B O 1
ATOM 2638 N N . ALA B 1 34 ? -12.156 4.898 -1.402 1 95.81 34 ALA B N 1
ATOM 2639 C CA . ALA B 1 34 ? -12.359 3.639 -0.689 1 95.81 34 ALA B CA 1
ATOM 2640 C C . ALA B 1 34 ? -11.055 2.854 -0.583 1 95.81 34 ALA B C 1
ATOM 2642 O O . ALA B 1 34 ? -10.148 3.039 -1.396 1 95.81 34 ALA B O 1
ATOM 2643 N N . ILE B 1 35 ? -11.023 1.971 0.456 1 96.69 35 ILE B N 1
ATOM 2644 C CA . ILE B 1 35 ? -9.852 1.125 0.686 1 96.69 35 ILE B CA 1
ATOM 2645 C C . ILE B 1 35 ? -10.305 -0.261 1.141 1 96.69 35 ILE B C 1
ATOM 2647 O O . ILE B 1 35 ? -11.266 -0.391 1.896 1 96.69 35 ILE B O 1
ATOM 2651 N N . ARG B 1 36 ? -9.641 -1.247 0.588 1 94.06 36 ARG B N 1
ATOM 2652 C CA . ARG B 1 36 ? -9.742 -2.623 1.067 1 94.06 36 ARG B CA 1
ATOM 2653 C C . ARG B 1 36 ? -8.359 -3.211 1.342 1 94.06 36 ARG B C 1
ATOM 2655 O O . ARG B 1 36 ? -7.449 -3.066 0.527 1 94.06 36 ARG B O 1
ATOM 2662 N N . GLU B 1 37 ? -8.234 -3.838 2.537 1 94.38 37 GLU B N 1
ATOM 2663 C CA . GLU B 1 37 ? -6.969 -4.461 2.912 1 94.38 37 GLU B CA 1
ATOM 2664 C C . GLU B 1 37 ? -7.105 -5.977 3.006 1 94.38 37 GLU B C 1
ATOM 2666 O O . GLU B 1 37 ? -8.109 -6.484 3.508 1 94.38 37 GLU B O 1
ATOM 2671 N N . TYR B 1 38 ? -6.137 -6.68 2.535 1 94.25 38 TYR B N 1
ATOM 2672 C CA . TYR B 1 38 ? -6.039 -8.133 2.611 1 94.25 38 TYR B CA 1
ATOM 2673 C C . TYR B 1 38 ? -4.609 -8.602 2.359 1 94.25 38 TYR B C 1
ATOM 2675 O O . TYR B 1 38 ? -3.666 -7.812 2.463 1 94.25 38 TYR B O 1
ATOM 2683 N N . THR B 1 39 ? -4.387 -9.844 2.199 1 95.56 39 THR B N 1
ATOM 2684 C CA . THR B 1 39 ? -3.061 -10.391 1.946 1 95.56 39 THR B CA 1
ATOM 2685 C C . THR B 1 39 ? -2.906 -10.781 0.478 1 95.56 39 THR B C 1
ATOM 2687 O O . THR B 1 39 ? -3.852 -11.273 -0.143 1 95.56 39 THR B O 1
ATOM 2690 N N . GLY B 1 40 ? -1.721 -10.477 -0.03 1 93.69 40 GLY B N 1
ATOM 2691 C CA . GLY B 1 40 ? -1.378 -10.867 -1.389 1 93.69 40 GLY B CA 1
ATOM 2692 C C . GLY B 1 40 ? -0.149 -11.75 -1.465 1 93.69 40 GLY B C 1
ATOM 2693 O O . GLY B 1 40 ? 0.52 -11.977 -0.455 1 93.69 40 GLY B O 1
ATOM 2694 N N . GLY B 1 41 ? 0.081 -12.133 -2.697 1 95.12 41 GLY B N 1
ATOM 2695 C CA . GLY B 1 41 ? 1.172 -13.055 -2.975 1 95.12 41 GLY B CA 1
ATOM 2696 C C . GLY B 1 41 ? 0.711 -14.352 -3.615 1 95.12 41 GLY B C 1
ATOM 2697 O O . GLY B 1 41 ? -0.342 -14.883 -3.26 1 95.12 41 GLY B O 1
ATOM 2698 N N . LYS B 1 42 ? 1.577 -14.867 -4.406 1 97.38 42 LYS B N 1
ATOM 2699 C CA . LYS B 1 42 ? 1.219 -16.062 -5.152 1 97.38 42 LYS B CA 1
ATOM 2700 C C . LYS B 1 42 ? 0.969 -17.25 -4.211 1 97.38 42 LYS B C 1
ATOM 2702 O O . LYS B 1 42 ? 0.027 -18.016 -4.41 1 97.38 42 LYS B O 1
ATOM 2707 N N . GLY B 1 43 ? 1.852 -17.406 -3.219 1 98.31 43 GLY B N 1
ATOM 2708 C CA . GLY B 1 43 ? 1.655 -18.484 -2.262 1 98.31 43 GLY B CA 1
ATOM 2709 C C . GLY B 1 43 ? 0.354 -18.359 -1.491 1 98.31 43 GLY B C 1
ATOM 2710 O O . GLY B 1 43 ? -0.336 -19.359 -1.274 1 98.31 43 GLY B O 1
ATOM 2711 N N . THR B 1 44 ? 0.036 -17.203 -1.093 1 97.81 44 THR B N 1
ATOM 2712 C CA . THR B 1 44 ? -1.214 -16.953 -0.385 1 97.81 44 THR B CA 1
ATOM 2713 C C . THR B 1 44 ? -2.412 -17.281 -1.268 1 97.81 44 THR B C 1
ATOM 2715 O O . THR B 1 44 ? -3.336 -17.984 -0.831 1 97.81 44 THR B O 1
ATOM 2718 N N . ASN B 1 45 ? -2.373 -16.812 -2.463 1 97.62 45 ASN B N 1
ATOM 2719 C CA . ASN B 1 45 ? -3.459 -17.078 -3.398 1 97.62 45 ASN B CA 1
ATOM 2720 C C . ASN B 1 45 ? -3.607 -18.578 -3.668 1 97.62 45 ASN B C 1
ATOM 2722 O O . ASN B 1 45 ? -4.723 -19.078 -3.809 1 97.62 45 ASN B O 1
ATOM 2726 N N . PHE B 1 46 ? -2.504 -19.266 -3.748 1 98.62 46 PHE B N 1
ATOM 2727 C CA . PHE B 1 46 ? -2.506 -20.719 -3.893 1 98.62 46 PHE B CA 1
ATOM 2728 C C . PHE B 1 46 ? -3.285 -21.375 -2.758 1 98.62 46 PHE B C 1
ATOM 2730 O O . PHE B 1 46 ? -4.168 -22.203 -3.002 1 98.62 46 PHE B O 1
ATOM 2737 N N . CYS B 1 47 ? -2.99 -21 -1.571 1 98.38 47 CYS B N 1
ATOM 2738 C CA . CYS B 1 47 ? -3.635 -21.578 -0.399 1 98.38 47 CYS B CA 1
ATOM 2739 C C . CYS B 1 47 ? -5.117 -21.234 -0.362 1 98.38 47 CYS B C 1
ATOM 2741 O O . CYS B 1 47 ? -5.953 -22.078 -0.024 1 98.38 47 CYS B O 1
ATOM 2743 N N . ARG B 1 48 ? -5.469 -20 -0.702 1 97.38 48 ARG B N 1
ATOM 2744 C CA . ARG B 1 48 ? -6.863 -19.578 -0.756 1 97.38 48 ARG B CA 1
ATOM 2745 C C . ARG B 1 48 ? -7.652 -20.422 -1.759 1 97.38 48 ARG B C 1
ATOM 2747 O O . ARG B 1 48 ? -8.758 -20.875 -1.462 1 97.38 48 ARG B O 1
ATOM 2754 N N . ALA B 1 49 ? -7.078 -20.594 -2.904 1 98.19 49 ALA B N 1
ATOM 2755 C CA . ALA B 1 49 ? -7.711 -21.391 -3.949 1 98.19 49 ALA B CA 1
ATOM 2756 C C . ALA B 1 49 ? -7.898 -22.844 -3.492 1 98.19 49 ALA B C 1
ATOM 2758 O O . ALA B 1 49 ? -8.93 -23.453 -3.76 1 98.19 49 ALA B O 1
ATOM 2759 N N . SER B 1 50 ? -6.879 -23.406 -2.848 1 97.69 50 SER B N 1
ATOM 2760 C CA . SER B 1 50 ? -6.969 -24.766 -2.33 1 97.69 50 SER B CA 1
ATOM 2761 C C . SER B 1 50 ? -8.148 -24.922 -1.371 1 97.69 50 SER B C 1
ATOM 2763 O O . SER B 1 50 ? -8.852 -25.922 -1.397 1 97.69 50 SER B O 1
ATOM 2765 N N . ALA B 1 51 ? -8.32 -23.891 -0.568 1 96.44 51 ALA B N 1
ATOM 2766 C CA . ALA B 1 51 ? -9.414 -23.922 0.4 1 96.44 51 ALA B CA 1
ATOM 2767 C C . ALA B 1 51 ? -10.766 -23.984 -0.302 1 96.44 51 ALA B C 1
ATOM 2769 O O . ALA B 1 51 ? -11.711 -24.594 0.214 1 96.44 51 ALA B O 1
ATOM 2770 N N . CYS B 1 52 ? -10.898 -23.391 -1.487 1 96.75 52 CYS B N 1
ATOM 2771 C CA . CYS B 1 52 ? -12.133 -23.406 -2.268 1 96.75 52 CYS B CA 1
ATOM 2772 C C . CYS B 1 52 ? -12.391 -24.781 -2.859 1 96.75 52 CYS B C 1
ATOM 2774 O O . CYS B 1 52 ? -13.492 -25.062 -3.32 1 96.75 52 CYS B O 1
ATOM 2776 N N . PHE B 1 53 ? -11.406 -25.656 -2.789 1 96.81 53 PHE B N 1
ATOM 2777 C CA . PHE B 1 53 ? -11.453 -26.953 -3.441 1 96.81 53 PHE B CA 1
ATOM 2778 C C . PHE B 1 53 ? -11.758 -28.062 -2.434 1 96.81 53 PHE B C 1
ATOM 2780 O O . PHE B 1 53 ? -11.633 -29.25 -2.744 1 96.81 53 PHE B O 1
ATOM 2787 N N . LYS B 1 54 ? -12.211 -27.688 -1.263 1 93.81 54 LYS B N 1
ATOM 2788 C CA . LYS B 1 54 ? -12.367 -28.594 -0.132 1 93.81 54 LYS B CA 1
ATOM 2789 C C . LYS B 1 54 ? -13.414 -29.672 -0.427 1 93.81 54 LYS B C 1
ATOM 2791 O O . LYS B 1 54 ? -13.32 -30.797 0.078 1 93.81 54 LYS B O 1
ATOM 2796 N N . ALA B 1 55 ? -14.375 -29.391 -1.225 1 92.94 55 ALA B N 1
ATOM 2797 C CA . ALA B 1 55 ? -15.453 -30.328 -1.523 1 92.94 55 ALA B CA 1
ATOM 2798 C C . ALA B 1 55 ? -14.992 -31.422 -2.471 1 92.94 55 ALA B C 1
ATOM 2800 O O . ALA B 1 55 ? -15.672 -32.438 -2.646 1 92.94 55 ALA B O 1
ATOM 2801 N N . SER B 1 56 ? -13.883 -31.219 -3.09 1 94.12 56 SER B N 1
ATOM 2802 C CA . SER B 1 56 ? -13.359 -32.188 -4.055 1 94.12 56 SER B CA 1
ATOM 2803 C C . SER B 1 56 ? -12.727 -33.375 -3.357 1 94.12 56 SER B C 1
ATOM 2805 O O . SER B 1 56 ? -12.047 -33.219 -2.34 1 94.12 56 SER B O 1
ATOM 2807 N N . PRO B 1 57 ? -12.906 -34.625 -3.871 1 94.19 57 PRO B N 1
ATOM 2808 C CA . PRO B 1 57 ? -12.203 -35.781 -3.32 1 94.19 57 PRO B CA 1
ATOM 2809 C C . PRO B 1 57 ? -10.688 -35.688 -3.482 1 94.19 57 PRO B C 1
ATOM 2811 O O . PRO B 1 57 ? -9.953 -36.438 -2.83 1 94.19 57 PRO B O 1
ATOM 2814 N N . ASN B 1 58 ? -10.18 -34.812 -4.348 1 95 58 ASN B N 1
ATOM 2815 C CA . ASN B 1 58 ? -8.75 -34.656 -4.59 1 95 58 ASN B CA 1
ATOM 2816 C C . ASN B 1 58 ? -8.203 -33.438 -3.844 1 95 58 ASN B C 1
ATOM 2818 O O . ASN B 1 58 ? -7.195 -32.844 -4.254 1 95 58 ASN B O 1
ATOM 2822 N N . PHE B 1 59 ? -8.953 -33.125 -2.82 1 94.25 59 PHE B N 1
ATOM 2823 C CA . PHE B 1 59 ? -8.539 -31.984 -1.987 1 94.25 59 PHE B CA 1
ATOM 2824 C C . PHE B 1 59 ? -7.25 -32.312 -1.24 1 94.25 59 PHE B C 1
ATOM 2826 O O . PHE B 1 59 ? -7.066 -33.438 -0.78 1 94.25 59 PHE B O 1
ATOM 2833 N N . CYS B 1 60 ? -6.316 -31.328 -1.176 1 96.19 60 CYS B N 1
ATOM 2834 C CA . CYS B 1 60 ? -5.121 -31.375 -0.339 1 96.19 60 CYS B CA 1
ATOM 2835 C C . CYS B 1 60 ? -5.109 -30.234 0.662 1 96.19 60 CYS B C 1
ATOM 2837 O O . CYS B 1 60 ? -5.441 -29.094 0.314 1 96.19 60 CYS B O 1
ATOM 2839 N N . ASN B 1 61 ? -4.754 -30.531 1.902 1 96.69 61 ASN B N 1
ATOM 2840 C CA . ASN B 1 61 ? -4.449 -29.453 2.834 1 96.69 61 ASN B CA 1
ATOM 2841 C C . ASN B 1 61 ? -3.182 -28.719 2.434 1 96.69 61 ASN B C 1
ATOM 2843 O O . ASN B 1 61 ? -2.27 -29.297 1.85 1 96.69 61 ASN B O 1
ATOM 2847 N N . THR B 1 62 ? -3.238 -27.438 2.713 1 98.25 62 THR B N 1
ATOM 2848 C CA . THR B 1 62 ? -2.059 -26.641 2.391 1 98.25 62 THR B CA 1
ATOM 2849 C C . THR B 1 62 ? -1.549 -25.906 3.625 1 98.25 62 THR B C 1
ATOM 2851 O O . THR B 1 62 ? -2.334 -25.516 4.496 1 98.25 62 THR B O 1
ATOM 2854 N N . THR B 1 63 ? -0.254 -25.766 3.742 1 98.44 63 THR B N 1
ATOM 2855 C CA . THR B 1 63 ? 0.402 -24.891 4.711 1 98.44 63 THR B CA 1
ATOM 2856 C C . THR B 1 63 ? 1.348 -23.922 4.012 1 98.44 63 THR B C 1
ATOM 2858 O O . THR B 1 63 ? 2.191 -24.344 3.213 1 98.44 63 THR B O 1
ATOM 2861 N N . LEU B 1 64 ? 1.142 -22.656 4.324 1 98.75 64 LEU B N 1
ATOM 2862 C CA . LEU B 1 64 ? 1.967 -21.609 3.734 1 98.75 64 LEU B CA 1
ATOM 2863 C C . LEU B 1 64 ? 3.221 -21.359 4.57 1 98.75 64 LEU B C 1
ATOM 2865 O O . LEU B 1 64 ? 3.131 -21.109 5.77 1 98.75 64 LEU B O 1
ATOM 2869 N N . PHE B 1 65 ? 4.371 -21.562 3.936 1 98.88 65 PHE B N 1
ATOM 2870 C CA . PHE B 1 65 ? 5.652 -21.172 4.516 1 98.88 65 PHE B CA 1
ATOM 2871 C C . PHE B 1 65 ? 6.137 -19.859 3.922 1 98.88 65 PHE B C 1
ATOM 2873 O O . PHE B 1 65 ? 6.324 -19.75 2.707 1 98.88 65 PHE B O 1
ATOM 2880 N N . THR B 1 66 ? 6.328 -18.812 4.758 1 98.81 66 THR B N 1
ATOM 2881 C CA . THR B 1 66 ? 6.582 -17.484 4.219 1 98.81 66 THR B CA 1
ATOM 2882 C C . THR B 1 66 ? 7.473 -16.688 5.164 1 98.81 66 THR B C 1
ATOM 2884 O O . THR B 1 66 ? 7.488 -16.922 6.371 1 98.81 66 THR B O 1
ATOM 2887 N N . PHE B 1 67 ? 8.312 -15.766 4.582 1 98.81 67 PHE B N 1
ATOM 2888 C CA . PHE B 1 67 ? 9.094 -14.812 5.359 1 98.81 67 PHE B CA 1
ATOM 2889 C C . PHE B 1 67 ? 8.266 -13.594 5.719 1 98.81 67 PHE B C 1
ATOM 2891 O O . PHE B 1 67 ? 7.672 -12.953 4.844 1 98.81 67 PHE B O 1
ATOM 2898 N N . VAL B 1 68 ? 8.203 -13.281 7.02 1 98.38 68 VAL B N 1
ATOM 2899 C CA . VAL B 1 68 ? 7.449 -12.102 7.441 1 98.38 68 VAL B CA 1
ATOM 2900 C C . VAL B 1 68 ? 8.266 -11.297 8.445 1 98.38 68 VAL B C 1
ATOM 2902 O O . VAL B 1 68 ? 8.992 -11.859 9.258 1 98.38 68 VAL B O 1
ATOM 2905 N N . GLY B 1 69 ? 8.18 -9.969 8.367 1 97.19 69 GLY B N 1
ATOM 2906 C CA . GLY B 1 69 ? 8.891 -9.109 9.297 1 97.19 69 GLY B CA 1
ATOM 2907 C C . GLY B 1 69 ? 8.172 -7.797 9.562 1 97.19 69 GLY B C 1
ATOM 2908 O O . GLY B 1 69 ? 7.395 -7.332 8.727 1 97.19 69 GLY B O 1
ATOM 2909 N N . GLY B 1 70 ? 8.422 -7.246 10.734 1 93.38 70 GLY B N 1
ATOM 2910 C CA . GLY B 1 70 ? 7.891 -5.945 11.102 1 93.38 70 GLY B CA 1
ATOM 2911 C C . GLY B 1 70 ? 6.406 -5.969 11.414 1 93.38 70 GLY B C 1
ATOM 2912 O O . GLY B 1 70 ? 5.816 -7.039 11.562 1 93.38 70 GLY B O 1
ATOM 2913 N N . GLU B 1 71 ? 5.82 -4.789 11.594 1 89.81 71 GLU B N 1
ATOM 2914 C CA . GLU B 1 71 ? 4.402 -4.645 11.914 1 89.81 71 GLU B CA 1
ATOM 2915 C C . GLU B 1 71 ? 3.527 -5.109 10.75 1 89.81 71 GLU B C 1
ATOM 2917 O O . GLU B 1 71 ? 2.471 -5.707 10.969 1 89.81 71 GLU B O 1
ATOM 2922 N N . THR B 1 72 ? 4.02 -4.844 9.594 1 93.94 72 THR B N 1
ATOM 2923 C CA . THR B 1 72 ? 3.275 -5.289 8.422 1 93.94 72 THR B CA 1
ATOM 2924 C C . THR B 1 72 ? 3.223 -6.816 8.367 1 93.94 72 THR B C 1
ATOM 2926 O O . THR B 1 72 ? 2.186 -7.391 8.031 1 93.94 72 THR B O 1
ATOM 2929 N N . GLY B 1 73 ? 4.363 -7.406 8.727 1 96.06 73 GLY B N 1
ATOM 2930 C CA . GLY B 1 73 ? 4.383 -8.859 8.773 1 96.06 73 GLY B CA 1
ATOM 2931 C C . GLY B 1 73 ? 3.381 -9.438 9.75 1 96.06 73 GLY B C 1
ATOM 2932 O O . GLY B 1 73 ? 2.709 -10.43 9.445 1 96.06 73 GLY B O 1
ATOM 2933 N N . LYS B 1 74 ? 3.293 -8.852 10.883 1 94.25 74 LYS B N 1
ATOM 2934 C CA . LYS B 1 74 ? 2.314 -9.273 11.875 1 94.25 74 LYS B CA 1
ATOM 2935 C C . LYS B 1 74 ? 0.894 -9.172 11.328 1 94.25 74 LYS B C 1
ATOM 2937 O O . LYS B 1 74 ? 0.085 -10.086 11.523 1 94.25 74 LYS B O 1
ATOM 2942 N N . ARG B 1 75 ? 0.631 -8.094 10.68 1 93.38 75 ARG B N 1
ATOM 2943 C CA . ARG B 1 75 ? -0.689 -7.879 10.094 1 93.38 75 ARG B CA 1
ATOM 2944 C C . ARG B 1 75 ? -0.998 -8.938 9.039 1 93.38 75 ARG B C 1
ATOM 2946 O O . ARG B 1 75 ? -2.119 -9.445 8.977 1 93.38 75 ARG B O 1
ATOM 2953 N N . VAL B 1 76 ? -0.041 -9.273 8.234 1 96.88 76 VAL B N 1
ATOM 2954 C CA . VAL B 1 76 ? -0.2 -10.289 7.195 1 96.88 76 VAL B CA 1
ATOM 2955 C C . VAL B 1 76 ? -0.571 -11.625 7.836 1 96.88 76 VAL B C 1
ATOM 2957 O O . VAL B 1 76 ? -1.523 -12.281 7.406 1 96.88 76 VAL B O 1
ATOM 2960 N N . VAL B 1 77 ? 0.128 -11.969 8.883 1 97.62 77 VAL B N 1
ATOM 2961 C CA . VAL B 1 77 ? -0.128 -13.234 9.555 1 97.62 77 VAL B CA 1
ATOM 2962 C C . VAL B 1 77 ? -1.527 -13.219 10.164 1 97.62 77 VAL B C 1
ATOM 2964 O O . VAL B 1 77 ? -2.256 -14.211 10.086 1 97.62 77 VAL B O 1
ATOM 2967 N N . ASP B 1 78 ? -1.918 -12.094 10.719 1 95.75 78 ASP B N 1
ATOM 2968 C CA . ASP B 1 78 ? -3.25 -11.961 11.305 1 95.75 78 ASP B CA 1
ATOM 2969 C C . ASP B 1 78 ? -4.336 -12.156 10.25 1 95.75 78 ASP B C 1
ATOM 2971 O O . ASP B 1 78 ? -5.332 -12.836 10.492 1 95.75 78 ASP B O 1
ATOM 2975 N N . PHE B 1 79 ? -4.152 -11.57 9.117 1 95.69 79 PHE B N 1
ATOM 2976 C CA . PHE B 1 79 ? -5.113 -11.711 8.031 1 95.69 79 PHE B CA 1
ATOM 2977 C C . PHE B 1 79 ? -5.203 -13.164 7.574 1 95.69 79 PHE B C 1
ATOM 2979 O O . PHE B 1 79 ? -6.301 -13.68 7.34 1 95.69 79 PHE B O 1
ATOM 2986 N N . LEU B 1 80 ? -4.074 -13.805 7.453 1 97.25 80 LEU B N 1
ATOM 2987 C CA . LEU B 1 80 ? -4.047 -15.203 7.02 1 97.25 80 LEU B CA 1
ATOM 2988 C C . LEU B 1 80 ? -4.797 -16.094 8 1 97.25 80 LEU B C 1
ATOM 2990 O O . LEU B 1 80 ? -5.582 -16.953 7.598 1 97.25 80 LEU B O 1
ATOM 2994 N N . LYS B 1 81 ? -4.543 -15.852 9.273 1 96.94 81 LYS B N 1
ATOM 2995 C CA . LYS B 1 81 ? -5.242 -16.609 10.312 1 96.94 81 LYS B CA 1
ATOM 2996 C C . LYS B 1 81 ? -6.746 -16.359 10.258 1 96.94 81 LYS B C 1
ATOM 2998 O O . LYS B 1 81 ? -7.543 -17.281 10.406 1 96.94 81 LYS B O 1
ATOM 3003 N N . GLY B 1 82 ? -7.098 -15.125 10.031 1 95.94 82 GLY B N 1
ATOM 3004 C CA . GLY B 1 82 ? -8.5 -14.758 9.898 1 95.94 82 GLY B CA 1
ATOM 3005 C C . GLY B 1 82 ? -9.188 -15.453 8.742 1 95.94 82 GLY B C 1
ATOM 3006 O O . GLY B 1 82 ? -10.406 -15.672 8.773 1 95.94 82 GL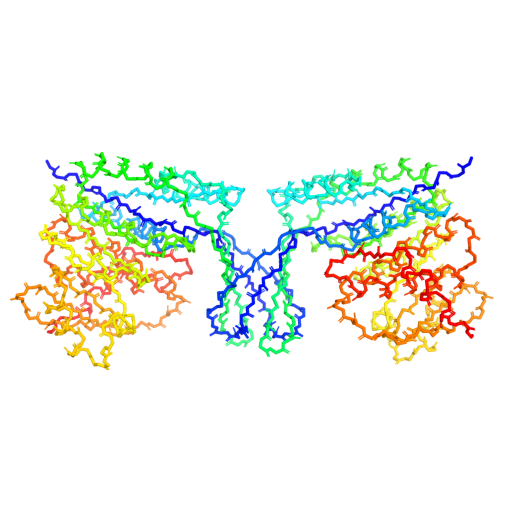Y B O 1
ATOM 3007 N N . GLU B 1 83 ? -8.43 -15.812 7.715 1 94.88 83 GLU B N 1
ATOM 3008 C CA . GLU B 1 83 ? -8.945 -16.516 6.551 1 94.88 83 GLU B CA 1
ATOM 3009 C C . GLU B 1 83 ? -8.867 -18.031 6.742 1 94.88 83 GLU B C 1
ATOM 3011 O O . GLU B 1 83 ? -9.164 -18.797 5.824 1 94.88 83 GLU B O 1
ATOM 3016 N N . ASP B 1 84 ? -8.375 -18.453 7.883 1 96 84 ASP B N 1
ATOM 3017 C CA . ASP B 1 84 ? -8.188 -19.875 8.211 1 96 84 ASP B CA 1
ATOM 3018 C C . ASP B 1 84 ? -7.172 -20.516 7.277 1 96 84 ASP B C 1
ATOM 3020 O O . ASP B 1 84 ? -7.34 -21.672 6.875 1 96 84 ASP B O 1
ATOM 3024 N N . ILE B 1 85 ? -6.203 -19.781 6.883 1 96.88 85 ILE B N 1
ATOM 3025 C CA . ILE B 1 85 ? -5.086 -20.312 6.109 1 96.88 85 ILE B CA 1
ATOM 3026 C C . ILE B 1 85 ? -3.965 -20.75 7.051 1 96.88 85 ILE B C 1
ATOM 3028 O O . ILE B 1 85 ? -3.475 -19.938 7.852 1 96.88 85 ILE B O 1
ATOM 3032 N N . ALA B 1 86 ? -3.641 -22.047 7.027 1 97.75 86 ALA B N 1
ATOM 3033 C CA . ALA B 1 86 ? -2.52 -22.531 7.828 1 97.75 86 ALA B CA 1
ATOM 3034 C C . ALA B 1 86 ? -1.207 -21.891 7.379 1 97.75 86 ALA B C 1
ATOM 3036 O O . ALA B 1 86 ? -0.847 -21.969 6.203 1 97.75 86 ALA B O 1
ATOM 3037 N N . VAL B 1 87 ? -0.467 -21.281 8.352 1 98.38 87 VAL B N 1
ATOM 3038 C CA . VAL B 1 87 ? 0.739 -20.547 7.984 1 98.38 87 VAL B CA 1
ATOM 3039 C C . VAL B 1 87 ? 1.855 -20.859 8.977 1 98.38 87 VAL B C 1
ATOM 3041 O O . VAL B 1 87 ? 1.607 -20.984 10.18 1 98.38 87 VAL B O 1
ATOM 3044 N N . HIS B 1 88 ? 2.988 -21.109 8.469 1 98.56 88 HIS B N 1
ATOM 3045 C CA . HIS B 1 88 ? 4.242 -21.188 9.211 1 98.56 88 HIS B CA 1
ATOM 3046 C C . HIS B 1 88 ? 5.148 -20 8.883 1 98.56 88 HIS B C 1
ATOM 3048 O O . HIS B 1 88 ? 5.961 -20.078 7.957 1 98.56 88 HIS B O 1
ATOM 3054 N N . PRO B 1 89 ? 5.059 -18.953 9.656 1 98.62 89 PRO B N 1
ATOM 3055 C CA . PRO B 1 89 ? 5.883 -17.766 9.398 1 98.62 89 PRO B CA 1
ATOM 3056 C C . PRO B 1 89 ? 7.324 -17.938 9.867 1 98.62 89 PRO B C 1
ATOM 3058 O O . PRO B 1 89 ? 7.574 -18.547 10.906 1 98.62 89 PRO B O 1
ATOM 3061 N N . ILE B 1 90 ? 8.219 -17.594 9.016 1 98.69 90 ILE B N 1
ATOM 3062 C CA . ILE B 1 90 ? 9.625 -17.422 9.391 1 98.69 90 ILE B CA 1
ATOM 3063 C C . ILE B 1 90 ? 9.945 -15.945 9.547 1 98.69 90 ILE B C 1
ATOM 3065 O O . ILE B 1 90 ? 9.789 -15.164 8.609 1 98.69 90 ILE B O 1
ATOM 3069 N N . SER B 1 91 ? 10.414 -15.562 10.695 1 98.25 91 SER B N 1
ATOM 3070 C CA . SER B 1 91 ? 10.633 -14.156 11.016 1 98.25 91 SER B CA 1
ATOM 3071 C C . SER B 1 91 ? 11.883 -13.625 10.32 1 98.25 91 SER B C 1
ATOM 3073 O O . SER B 1 91 ? 12.922 -14.305 10.289 1 98.25 91 SER B O 1
ATOM 3075 N N . VAL B 1 92 ? 11.789 -12.5 9.75 1 98.44 92 VAL B N 1
ATOM 3076 C CA . VAL B 1 92 ? 12.914 -11.75 9.203 1 98.44 92 VAL B CA 1
ATOM 3077 C C . VAL B 1 92 ? 12.93 -10.336 9.797 1 98.44 92 VAL B C 1
ATOM 3079 O O . VAL B 1 92 ? 11.891 -9.828 10.227 1 98.44 92 VAL B O 1
ATOM 3082 N N . PRO B 1 93 ? 14.109 -9.664 9.852 1 96.69 93 PRO B N 1
ATOM 3083 C CA . PRO B 1 93 ? 14.18 -8.32 10.43 1 96.69 93 PRO B CA 1
ATOM 3084 C C . PRO B 1 93 ? 13.547 -7.254 9.539 1 96.69 93 PRO B C 1
ATOM 3086 O O . PRO B 1 93 ? 13.07 -6.23 10.039 1 96.69 93 PRO B O 1
ATOM 3089 N N . GLY B 1 94 ? 13.57 -7.465 8.234 1 95.25 94 GLY B N 1
ATOM 3090 C CA . GLY B 1 94 ? 13.023 -6.488 7.309 1 95.25 94 GLY B CA 1
ATOM 3091 C C . GLY B 1 94 ? 11.508 -6.449 7.297 1 95.25 94 GLY B C 1
ATOM 3092 O O . GLY B 1 94 ? 10.859 -7.488 7.426 1 95.25 94 GLY B O 1
ATOM 3093 N N . GLU B 1 95 ? 10.953 -5.215 7.125 1 94.88 95 GLU B N 1
ATOM 3094 C CA . GLU B 1 95 ? 9.508 -5.023 7.047 1 94.88 95 GLU B CA 1
ATOM 3095 C C . GLU B 1 95 ? 8.922 -5.727 5.824 1 94.88 95 GLU B C 1
ATOM 3097 O O . GLU B 1 95 ? 9.492 -5.668 4.734 1 94.88 95 GLU B O 1
ATOM 3102 N N . THR B 1 96 ? 7.789 -6.5 6.059 1 97.19 96 THR B N 1
ATOM 3103 C CA . THR B 1 96 ? 7.059 -7.055 4.926 1 97.19 96 THR B CA 1
ATOM 3104 C C . THR B 1 96 ? 6.539 -5.941 4.02 1 97.19 96 THR B C 1
ATOM 3106 O O . THR B 1 96 ? 6.059 -4.914 4.5 1 97.19 96 THR B O 1
ATOM 3109 N N . ARG B 1 97 ? 6.594 -6.141 2.754 1 97.31 97 ARG B N 1
ATOM 3110 C CA . ARG B 1 97 ? 6.23 -5.129 1.766 1 97.31 97 ARG B CA 1
ATOM 3111 C C . ARG B 1 97 ? 4.719 -4.941 1.701 1 97.31 97 ARG B C 1
ATOM 3113 O O . ARG B 1 97 ? 3.961 -5.848 2.055 1 97.31 97 ARG B O 1
ATOM 3120 N N . THR B 1 98 ? 4.309 -3.754 1.259 1 97.44 98 THR B N 1
ATOM 3121 C CA . THR B 1 98 ? 2.932 -3.451 0.879 1 97.44 98 THR B CA 1
ATOM 3122 C C . THR B 1 98 ? 2.812 -3.293 -0.634 1 97.44 98 THR B C 1
ATOM 3124 O O . THR B 1 98 ? 3.674 -2.684 -1.271 1 97.44 98 THR B O 1
ATOM 3127 N N . CYS B 1 99 ? 1.793 -3.857 -1.185 1 96.75 99 CYS B N 1
ATOM 3128 C CA . CYS B 1 99 ? 1.42 -3.662 -2.582 1 96.75 99 CYS B CA 1
ATOM 3129 C C . CYS B 1 99 ? 0.088 -2.93 -2.693 1 96.75 99 CYS B C 1
ATOM 3131 O O . CYS B 1 99 ? -0.878 -3.281 -2.014 1 96.75 99 CYS B O 1
ATOM 3133 N N . VAL B 1 100 ? 0.096 -1.921 -3.508 1 97.38 100 VAL B N 1
ATOM 3134 C CA . VAL B 1 100 ? -1.112 -1.115 -3.65 1 97.38 100 VAL B CA 1
ATOM 3135 C C . VAL B 1 100 ? -1.654 -1.244 -5.074 1 97.38 100 VAL B C 1
ATOM 3137 O O . VAL B 1 100 ? -0.935 -0.995 -6.043 1 97.38 100 VAL B O 1
ATOM 3140 N N . THR B 1 101 ? -2.883 -1.679 -5.215 1 94.62 101 THR B N 1
ATOM 3141 C CA . THR B 1 101 ? -3.637 -1.628 -6.461 1 94.62 101 THR B CA 1
ATOM 3142 C C . THR B 1 101 ? -4.508 -0.377 -6.516 1 94.62 101 THR B C 1
ATOM 3144 O O . THR B 1 101 ? -5.387 -0.189 -5.672 1 94.62 101 THR B O 1
ATOM 3147 N N . CYS B 1 102 ? -4.277 0.469 -7.441 1 97.25 102 CYS B N 1
ATOM 3148 C CA . CYS B 1 102 ? -5.086 1.667 -7.641 1 97.25 102 CYS B CA 1
ATOM 3149 C C . CYS B 1 102 ? -6.113 1.453 -8.75 1 97.25 102 CYS B C 1
ATOM 3151 O O . CYS B 1 102 ? -5.75 1.309 -9.914 1 97.25 102 CYS B O 1
ATOM 3153 N N . LEU B 1 103 ? -7.359 1.43 -8.43 1 94.5 103 LEU B N 1
ATOM 3154 C CA . LEU B 1 103 ? -8.453 1.302 -9.391 1 94.5 103 LEU B CA 1
ATOM 3155 C C . LEU B 1 103 ? -8.906 2.672 -9.883 1 94.5 103 LEU B C 1
ATOM 3157 O O . LEU B 1 103 ? -9.242 3.543 -9.078 1 94.5 103 LEU B O 1
ATOM 3161 N N . ASP B 1 104 ? -8.883 2.869 -11.148 1 96.31 104 ASP B N 1
ATOM 3162 C CA . ASP B 1 104 ? -9.375 4.086 -11.789 1 96.31 104 ASP B CA 1
ATOM 3163 C C . ASP B 1 104 ? -10.773 3.881 -12.359 1 96.31 104 ASP B C 1
ATOM 3165 O O . ASP B 1 104 ? -10.938 3.232 -13.398 1 96.31 104 ASP B O 1
ATOM 3169 N N . GLU B 1 105 ? -11.789 4.395 -11.781 1 93.81 105 GLU B N 1
ATOM 3170 C CA . GLU B 1 105 ? -13.172 4.152 -12.18 1 93.81 105 GLU B CA 1
ATOM 3171 C C . GLU B 1 105 ? -13.484 4.824 -13.508 1 93.81 105 GLU B C 1
ATOM 3173 O O . GLU B 1 105 ? -14.281 4.309 -14.297 1 93.81 105 GLU B O 1
ATOM 3178 N N . LYS B 1 106 ? -12.93 6.039 -13.758 1 95.19 106 LYS B N 1
ATOM 3179 C CA . LYS B 1 106 ? -13.195 6.773 -14.992 1 95.19 106 LYS B CA 1
ATOM 3180 C C . LYS B 1 106 ? -12.773 5.965 -16.219 1 95.19 106 LYS B C 1
ATOM 3182 O O . LYS B 1 106 ? -13.492 5.914 -17.203 1 95.19 106 LYS B O 1
ATOM 3187 N N . HIS B 1 107 ? -11.672 5.223 -16.188 1 93.12 107 HIS B N 1
ATOM 3188 C CA . HIS B 1 107 ? -11.117 4.531 -17.344 1 93.12 107 HIS B CA 1
ATOM 3189 C C . HIS B 1 107 ? -11.289 3.02 -17.219 1 93.12 107 HIS B C 1
ATOM 3191 O O . HIS B 1 107 ? -11.031 2.279 -18.172 1 93.12 107 HIS B O 1
ATOM 3197 N N . GLY B 1 108 ? -11.672 2.578 -16.062 1 89.81 108 GLY B N 1
ATOM 3198 C CA . GLY B 1 108 ? -11.82 1.146 -15.844 1 89.81 108 GLY B CA 1
ATOM 3199 C C . GLY B 1 108 ? -10.5 0.397 -15.883 1 89.81 108 GLY B C 1
ATOM 3200 O O . GLY B 1 108 ? -10.422 -0.698 -16.438 1 89.81 108 GLY B O 1
ATOM 3201 N N . THR B 1 109 ? -9.406 1.017 -15.406 1 91.56 109 THR B N 1
ATOM 3202 C CA . THR B 1 109 ? -8.07 0.441 -15.469 1 91.56 109 THR B CA 1
ATOM 3203 C C . THR B 1 109 ? -7.48 0.299 -14.07 1 91.56 109 THR B C 1
ATOM 3205 O O . THR B 1 109 ? -8.094 0.713 -13.086 1 91.56 109 THR B O 1
ATOM 3208 N N . MET B 1 110 ? -6.336 -0.343 -13.992 1 92.62 110 MET B N 1
ATOM 3209 C CA . MET B 1 110 ? -5.664 -0.586 -12.719 1 92.62 110 MET B CA 1
ATOM 3210 C C . MET B 1 110 ? -4.176 -0.263 -12.82 1 92.62 110 MET B C 1
ATOM 3212 O O . MET B 1 110 ? -3.537 -0.562 -13.828 1 92.62 110 MET B O 1
ATOM 3216 N N . THR B 1 111 ? -3.639 0.384 -11.836 1 95.69 111 THR B N 1
ATOM 3217 C CA . THR B 1 111 ? -2.217 0.664 -11.672 1 95.69 111 THR B CA 1
ATOM 3218 C C . THR B 1 111 ? -1.68 0.016 -10.398 1 95.69 111 THR B C 1
ATOM 3220 O O . THR B 1 111 ? -2.279 0.147 -9.328 1 95.69 111 THR B O 1
ATOM 3223 N N . GLU B 1 112 ? -0.567 -0.737 -10.539 1 95.25 112 GLU B N 1
ATOM 3224 C CA . GLU B 1 112 ? 0.031 -1.408 -9.391 1 95.25 112 GLU B CA 1
ATOM 3225 C C . GLU B 1 112 ? 1.253 -0.649 -8.883 1 95.25 112 GLU B C 1
ATOM 3227 O O . GLU B 1 112 ? 2.133 -0.286 -9.664 1 95.25 112 GLU B O 1
ATOM 3232 N N . ILE B 1 113 ? 1.237 -0.387 -7.574 1 97.88 113 ILE B N 1
ATOM 3233 C CA . ILE B 1 113 ? 2.355 0.23 -6.867 1 97.88 113 ILE B CA 1
ATOM 3234 C C . ILE B 1 113 ? 2.943 -0.761 -5.867 1 97.88 113 ILE B C 1
ATOM 3236 O O . ILE B 1 113 ? 2.338 -1.037 -4.828 1 97.88 113 ILE B O 1
ATOM 3240 N N . ILE B 1 114 ? 4.16 -1.257 -6.172 1 97.38 114 ILE B N 1
ATOM 3241 C CA . ILE B 1 114 ? 4.746 -2.336 -5.383 1 97.38 114 ILE B CA 1
ATOM 3242 C C . ILE B 1 114 ? 5.965 -1.817 -4.625 1 97.38 114 ILE B C 1
ATOM 3244 O O . ILE B 1 114 ? 6.906 -1.299 -5.23 1 97.38 114 ILE B O 1
ATOM 3248 N N . GLU B 1 115 ? 5.918 -1.916 -3.279 1 97.94 115 GLU B N 1
ATOM 3249 C CA . GLU B 1 115 ? 7.055 -1.563 -2.434 1 97.94 115 GLU B CA 1
ATOM 3250 C C . GLU B 1 115 ? 8.188 -2.574 -2.586 1 97.94 115 GLU B C 1
ATOM 3252 O O . GLU B 1 115 ? 7.949 -3.744 -2.893 1 97.94 115 GLU B O 1
ATOM 3257 N N . PRO B 1 116 ? 9.414 -2.086 -2.42 1 97 116 PRO B N 1
ATOM 3258 C CA . PRO B 1 116 ? 10.508 -3.062 -2.377 1 97 116 PRO B CA 1
ATOM 3259 C C . PRO B 1 116 ? 10.469 -3.941 -1.128 1 97 116 PRO B C 1
ATOM 3261 O O . PRO B 1 116 ? 9.789 -3.605 -0.155 1 97 116 PRO B O 1
ATOM 3264 N N . SER B 1 117 ? 11.023 -5.062 -1.229 1 96.94 117 SER B N 1
ATOM 3265 C CA . SER B 1 117 ? 11.227 -5.949 -0.085 1 96.94 117 SER B CA 1
ATOM 3266 C C . SER B 1 117 ? 12.688 -5.977 0.341 1 96.94 117 SER B C 1
ATOM 3268 O O . SER B 1 117 ? 13.531 -5.316 -0.268 1 96.94 117 SER B O 1
ATOM 3270 N N . TYR B 1 118 ? 12.992 -6.691 1.439 1 96.75 118 TYR B N 1
ATOM 3271 C CA . TYR B 1 118 ? 14.328 -6.73 2.016 1 96.75 118 TYR B CA 1
ATOM 3272 C C . TYR B 1 118 ? 14.93 -8.125 1.904 1 96.75 118 TYR B C 1
ATOM 3274 O O . TYR B 1 118 ? 14.211 -9.125 1.903 1 96.75 118 TYR B O 1
ATOM 3282 N N . PRO B 1 119 ? 16.25 -8.164 1.828 1 97.25 119 PRO B N 1
ATOM 3283 C CA . PRO B 1 119 ? 16.906 -9.469 1.683 1 97.25 119 PRO B CA 1
ATOM 3284 C C . PRO B 1 119 ? 16.656 -10.391 2.877 1 97.25 119 PRO B C 1
ATOM 3286 O O . PRO B 1 119 ? 16.609 -9.922 4.02 1 97.25 119 PRO B O 1
ATOM 3289 N N . VAL B 1 120 ? 16.594 -11.664 2.615 1 98.12 120 VAL B N 1
ATOM 3290 C CA . VAL B 1 120 ? 16.422 -12.68 3.654 1 98.12 120 VAL B CA 1
ATOM 3291 C C . VAL B 1 120 ? 17.797 -13.039 4.234 1 98.12 120 VAL B C 1
ATOM 3293 O O . VAL B 1 120 ? 18.688 -13.477 3.504 1 98.12 120 VAL B O 1
ATOM 3296 N N . PRO B 1 121 ? 17.922 -12.867 5.547 1 98.06 121 PRO B N 1
ATOM 3297 C CA . PRO B 1 121 ? 19.188 -13.281 6.164 1 98.06 121 PRO B CA 1
ATOM 3298 C C . PRO B 1 121 ? 19.422 -14.789 6.082 1 98.06 121 PRO B C 1
ATOM 3300 O O . PRO B 1 121 ? 18.453 -15.562 6.027 1 98.06 121 PRO B 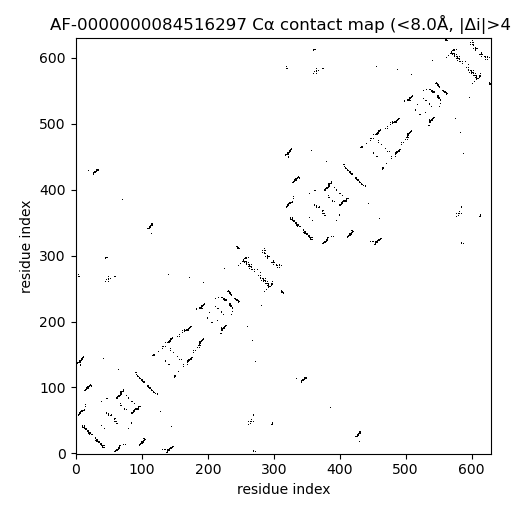O 1
ATOM 3303 N N . ALA B 1 122 ? 20.703 -15.195 6.188 1 97.56 122 ALA B N 1
ATOM 3304 C CA . ALA B 1 122 ? 21.094 -16.594 6.117 1 97.56 122 ALA B CA 1
ATOM 3305 C C . ALA B 1 122 ? 20.438 -17.422 7.219 1 97.56 122 ALA B C 1
ATOM 3307 O O . ALA B 1 122 ? 20.047 -18.562 7 1 97.56 122 ALA B O 1
ATOM 3308 N N . GLU B 1 123 ? 20.328 -16.781 8.305 1 98.06 123 GLU B N 1
ATOM 3309 C CA . GLU B 1 123 ? 19.734 -17.484 9.445 1 98.06 123 GLU B CA 1
ATOM 3310 C C . GLU B 1 123 ? 18.281 -17.828 9.172 1 98.06 123 GLU B C 1
ATOM 3312 O O . GLU B 1 123 ? 17.859 -18.969 9.391 1 98.06 123 GLU B O 1
ATOM 3317 N N . SER B 1 124 ? 17.5 -16.906 8.672 1 98.56 124 SER B N 1
ATOM 3318 C CA . SER B 1 124 ? 16.094 -17.125 8.352 1 98.56 124 SER B CA 1
ATOM 3319 C C . SER B 1 124 ? 15.945 -18.125 7.219 1 98.56 124 SER B C 1
ATOM 3321 O O . SER B 1 124 ? 15.055 -18.984 7.254 1 98.56 124 SER B O 1
ATOM 3323 N N . ALA B 1 125 ? 16.812 -18.031 6.25 1 98.44 125 ALA B N 1
ATOM 3324 C CA . ALA B 1 125 ? 16.812 -19 5.156 1 98.44 125 ALA B CA 1
ATOM 3325 C C . ALA B 1 125 ? 17.062 -20.406 5.68 1 98.44 125 ALA B C 1
ATOM 3327 O O . ALA B 1 125 ? 16.422 -21.375 5.246 1 98.44 125 ALA B O 1
ATOM 3328 N N . GLY B 1 126 ? 18.047 -20.5 6.586 1 98.38 126 GLY B N 1
ATOM 3329 C CA . GLY B 1 126 ? 18.328 -21.781 7.207 1 98.38 126 GLY B CA 1
ATOM 3330 C C . GLY B 1 126 ? 17.156 -22.359 7.969 1 98.38 126 GLY B C 1
ATOM 3331 O O . GLY B 1 126 ? 16.938 -23.562 7.941 1 98.38 126 GLY B O 1
ATOM 3332 N N . ASP B 1 127 ? 16.406 -21.531 8.656 1 98.56 127 ASP B N 1
ATOM 3333 C CA . ASP B 1 127 ? 15.211 -21.969 9.375 1 98.56 127 ASP B CA 1
ATOM 3334 C C . ASP B 1 127 ? 14.172 -22.531 8.414 1 98.56 127 ASP B C 1
ATOM 3336 O O . ASP B 1 127 ? 13.57 -23.578 8.688 1 98.56 127 ASP B O 1
ATOM 3340 N N . MET B 1 128 ? 13.984 -21.875 7.316 1 98.56 128 MET B N 1
ATOM 3341 C CA . MET B 1 128 ? 13.07 -22.359 6.285 1 98.56 128 MET B CA 1
ATOM 3342 C C . MET B 1 128 ? 13.5 -23.734 5.781 1 98.56 128 MET B C 1
ATOM 3344 O O . MET B 1 128 ? 12.688 -24.656 5.699 1 98.56 128 MET B O 1
ATOM 3348 N N . ASP B 1 129 ? 14.781 -23.844 5.484 1 98.56 129 ASP B N 1
ATOM 3349 C CA . ASP B 1 129 ? 15.32 -25.094 4.98 1 98.56 129 ASP B CA 1
ATOM 3350 C C . ASP B 1 129 ? 15.062 -26.234 5.965 1 98.56 129 ASP B C 1
ATOM 3352 O O . ASP B 1 129 ? 14.617 -27.312 5.57 1 98.56 129 ASP B O 1
ATOM 3356 N N . ARG B 1 130 ? 15.32 -25.953 7.18 1 98.31 130 ARG B N 1
ATOM 3357 C CA . ARG B 1 130 ? 15.195 -26.984 8.211 1 98.31 130 ARG B CA 1
ATOM 3358 C C . ARG B 1 130 ? 13.75 -27.469 8.32 1 98.31 130 ARG B C 1
ATOM 3360 O O . ARG B 1 130 ? 13.5 -28.672 8.312 1 98.31 130 ARG B O 1
ATOM 3367 N N . VAL B 1 131 ? 12.82 -26.594 8.352 1 98.38 131 VAL B N 1
ATOM 3368 C CA . VAL B 1 131 ? 11.422 -26.953 8.539 1 98.38 131 VAL B CA 1
ATOM 3369 C C . VAL B 1 131 ? 10.898 -27.672 7.301 1 98.38 131 VAL B C 1
ATOM 3371 O O . VAL B 1 131 ? 10.156 -28.641 7.41 1 98.38 131 VAL B O 1
ATOM 3374 N N . LEU B 1 132 ? 11.25 -27.172 6.156 1 98.31 132 LEU B N 1
ATOM 3375 C CA . LEU B 1 132 ? 10.797 -27.797 4.918 1 98.31 132 LEU B CA 1
ATOM 3376 C C . LEU B 1 132 ? 11.328 -29.219 4.805 1 98.31 132 LEU B C 1
ATOM 3378 O O . LEU B 1 132 ? 10.594 -30.141 4.418 1 98.31 132 LEU B O 1
ATOM 3382 N N . LYS B 1 133 ? 12.578 -29.422 5.098 1 97.25 133 LYS B N 1
ATOM 3383 C CA . LYS B 1 133 ? 13.188 -30.734 5.031 1 97.25 133 LYS B CA 1
ATOM 3384 C C . LYS B 1 133 ? 12.445 -31.734 5.922 1 97.25 133 LYS B C 1
ATOM 3386 O O . LYS B 1 133 ? 12.18 -32.875 5.516 1 97.25 133 LYS B O 1
ATOM 3391 N N . GLU B 1 134 ? 12.156 -31.25 7.059 1 97.19 134 GLU B N 1
ATOM 3392 C CA . GLU B 1 134 ? 11.453 -32.094 8.008 1 97.19 134 GLU B CA 1
ATOM 3393 C C . GLU B 1 134 ? 10.039 -32.406 7.527 1 97.19 134 GLU B C 1
ATOM 3395 O O . GLU B 1 134 ? 9.625 -33.562 7.496 1 97.19 134 GLU B O 1
ATOM 3400 N N . ARG B 1 135 ? 9.305 -31.453 7.094 1 97.19 135 ARG B N 1
ATOM 3401 C CA . ARG B 1 135 ? 7.887 -31.578 6.789 1 97.19 135 ARG B CA 1
ATOM 3402 C C . ARG B 1 135 ? 7.672 -32.281 5.453 1 97.19 135 ARG B C 1
ATOM 3404 O O . ARG B 1 135 ? 6.652 -32.969 5.254 1 97.19 135 ARG B O 1
ATOM 3411 N N . LEU B 1 136 ? 8.617 -32.156 4.59 1 96.69 136 LEU B N 1
ATOM 3412 C CA . LEU B 1 136 ? 8.484 -32.75 3.256 1 96.69 136 LEU B CA 1
ATOM 3413 C C . LEU B 1 136 ? 8.391 -34.281 3.328 1 96.69 136 LEU B C 1
ATOM 3415 O O . LEU B 1 136 ? 7.797 -34.906 2.453 1 96.69 136 LEU B O 1
ATOM 3419 N N . GLN B 1 137 ? 8.945 -34.844 4.371 1 95.06 137 GLN B N 1
ATOM 3420 C CA . GLN B 1 137 ? 8.93 -36.281 4.539 1 95.06 137 GLN B CA 1
ATOM 3421 C C . GLN B 1 137 ? 7.508 -36.812 4.648 1 95.06 137 GLN B C 1
ATOM 3423 O O . GLN B 1 137 ? 7.238 -37.969 4.301 1 95.06 137 GLN B O 1
ATOM 3428 N N . HIS B 1 138 ? 6.668 -35.969 5.059 1 94.75 138 HIS B N 1
ATOM 3429 C CA . HIS B 1 138 ? 5.301 -36.406 5.309 1 94.75 138 HIS B CA 1
ATOM 3430 C C . HIS B 1 138 ? 4.312 -35.688 4.391 1 94.75 138 HIS B C 1
ATOM 3432 O O . HIS B 1 138 ? 3.1 -35.812 4.566 1 94.75 138 HIS B O 1
ATOM 3438 N N . ALA B 1 139 ? 4.777 -35 3.398 1 96.94 139 ALA B N 1
ATOM 3439 C CA . ALA B 1 139 ? 3.92 -34.219 2.508 1 96.94 139 ALA B CA 1
ATOM 3440 C C . ALA B 1 139 ? 3.68 -34.969 1.194 1 96.94 139 ALA B C 1
ATOM 3442 O O . ALA B 1 139 ? 4.359 -35.938 0.896 1 96.94 139 ALA B O 1
ATOM 3443 N N . GLY B 1 140 ? 2.615 -34.5 0.51 1 96.88 140 GLY B N 1
ATOM 3444 C CA . GLY B 1 140 ? 2.352 -35 -0.828 1 96.88 140 GLY B CA 1
ATOM 3445 C C . GLY B 1 140 ? 3.156 -34.281 -1.902 1 96.88 140 GLY B C 1
ATOM 3446 O O . GLY B 1 140 ? 3.396 -34.844 -2.975 1 96.88 140 GLY B O 1
ATOM 3447 N N . GLY B 1 141 ? 3.562 -33.125 -1.584 1 97.94 141 GLY B N 1
ATOM 3448 C CA . GLY B 1 141 ? 4.328 -32.344 -2.549 1 97.94 141 GLY B CA 1
ATOM 3449 C C . GLY B 1 141 ? 4.691 -30.953 -2.049 1 97.94 141 GLY B C 1
ATOM 3450 O O . GLY B 1 141 ? 4.305 -30.578 -0.943 1 97.94 141 GLY B O 1
ATOM 3451 N N . LEU B 1 142 ? 5.508 -30.25 -2.885 1 98.69 142 LEU B N 1
ATOM 3452 C CA . LEU B 1 142 ? 5.996 -28.906 -2.592 1 98.69 142 LEU B CA 1
ATOM 3453 C C . LEU B 1 142 ? 5.641 -27.953 -3.719 1 98.69 142 LEU B C 1
ATOM 3455 O O . LEU B 1 142 ? 5.812 -28.281 -4.895 1 98.69 142 LEU B O 1
ATOM 3459 N N . ALA B 1 143 ? 5.016 -26.812 -3.346 1 98.88 143 ALA B N 1
ATOM 3460 C CA . ALA B 1 143 ? 4.812 -25.734 -4.301 1 98.88 143 ALA B CA 1
ATOM 3461 C C . ALA B 1 143 ? 5.68 -24.516 -3.955 1 98.88 143 ALA B C 1
ATOM 3463 O O . ALA B 1 143 ? 5.668 -24.047 -2.816 1 98.88 143 ALA B O 1
ATOM 3464 N N . ILE B 1 144 ? 6.48 -24.047 -4.898 1 98.81 144 ILE B N 1
ATOM 3465 C CA . ILE B 1 144 ? 7.301 -22.844 -4.762 1 98.81 144 ILE B CA 1
ATOM 3466 C C . ILE B 1 144 ? 6.703 -21.719 -5.598 1 98.81 144 ILE B C 1
ATOM 3468 O O . ILE B 1 144 ? 6.754 -21.75 -6.828 1 98.81 144 ILE B O 1
ATOM 3472 N N . MET B 1 145 ? 6.172 -20.734 -4.891 1 98.62 145 MET B N 1
ATOM 3473 C CA . MET B 1 145 ? 5.27 -19.766 -5.52 1 98.62 145 MET B CA 1
ATOM 3474 C C . MET B 1 145 ? 5.809 -18.344 -5.387 1 98.62 145 MET B C 1
ATOM 3476 O O . MET B 1 145 ? 5.957 -17.828 -4.277 1 98.62 145 MET B O 1
ATOM 3480 N N . GLY B 1 146 ? 6.043 -17.719 -6.555 1 97.25 146 GLY B N 1
ATOM 3481 C CA . GLY B 1 146 ? 6.277 -16.281 -6.531 1 97.25 146 GLY B CA 1
ATOM 3482 C C . GLY B 1 146 ? 7.75 -15.914 -6.418 1 97.25 146 GLY B C 1
ATOM 3483 O O . GLY B 1 146 ? 8.617 -16.766 -6.633 1 97.25 146 GLY B O 1
ATOM 3484 N N . SER B 1 147 ? 8.039 -14.641 -6.137 1 96.75 147 SER B N 1
ATOM 3485 C CA . SER B 1 147 ? 9.383 -14.086 -6.152 1 96.75 147 SER B CA 1
ATOM 3486 C C . SER B 1 147 ? 10.039 -14.188 -4.777 1 96.75 147 SER B C 1
ATOM 3488 O O . SER B 1 147 ? 9.344 -14.211 -3.756 1 96.75 147 SER B O 1
ATOM 3490 N N . LEU B 1 148 ? 11.344 -14.305 -4.832 1 97.75 148 LEU B N 1
ATOM 3491 C CA . LEU B 1 148 ? 12.102 -14.078 -3.607 1 97.75 148 LEU B CA 1
ATOM 3492 C C . LEU B 1 148 ? 12.148 -12.594 -3.26 1 97.75 148 LEU B C 1
ATOM 3494 O O . LEU B 1 148 ? 12.039 -11.742 -4.145 1 97.75 148 LEU B O 1
ATOM 3498 N N . PRO B 1 149 ? 12.234 -12.352 -1.889 1 97.62 149 PRO B N 1
ATOM 3499 C CA . PRO B 1 149 ? 12.469 -10.953 -1.529 1 97.62 149 PRO B CA 1
ATOM 3500 C C . PRO B 1 149 ? 13.672 -10.352 -2.256 1 97.62 149 PRO B C 1
ATOM 3502 O O . PRO B 1 149 ? 14.602 -11.07 -2.617 1 97.62 149 PRO B O 1
ATOM 3505 N N . ASP B 1 150 ? 13.633 -9.008 -2.473 1 95.69 150 ASP B N 1
ATOM 3506 C CA . ASP B 1 150 ? 14.68 -8.312 -3.213 1 95.69 150 ASP B CA 1
ATOM 3507 C C . ASP B 1 150 ? 16.062 -8.625 -2.635 1 95.69 150 ASP B C 1
ATOM 3509 O O . ASP B 1 150 ? 16.219 -8.703 -1.416 1 95.69 150 ASP B O 1
ATOM 3513 N N . HIS B 1 151 ? 17.047 -8.906 -3.512 1 94.69 151 HIS B N 1
ATOM 3514 C CA . HIS B 1 151 ? 18.453 -9.086 -3.191 1 94.69 151 HIS B CA 1
ATOM 3515 C C . HIS B 1 151 ? 18.672 -10.391 -2.43 1 94.69 151 HIS B C 1
ATOM 3517 O O . HIS B 1 151 ? 19.719 -10.57 -1.79 1 94.69 151 HIS B O 1
ATOM 3523 N N . THR B 1 152 ? 17.703 -11.234 -2.359 1 97.19 152 THR B N 1
ATOM 3524 C CA . THR B 1 152 ? 17.844 -12.57 -1.783 1 97.19 152 THR B CA 1
ATOM 3525 C C . THR B 1 152 ? 18.469 -13.531 -2.795 1 97.19 152 THR B C 1
ATOM 3527 O O . THR B 1 152 ? 18.156 -13.469 -3.986 1 97.19 152 THR B O 1
ATOM 3530 N N . SER B 1 153 ? 19.328 -14.453 -2.352 1 96.5 153 SER B N 1
ATOM 3531 C CA . SER B 1 153 ? 20 -15.406 -3.219 1 96.5 153 SER B CA 1
ATOM 3532 C C . SER B 1 153 ? 19 -16.312 -3.93 1 96.5 153 SER B C 1
ATOM 3534 O O . SER B 1 153 ? 18.188 -16.969 -3.283 1 96.5 153 SER B O 1
ATOM 3536 N N . PRO B 1 154 ? 19.156 -16.406 -5.23 1 97.19 154 PRO B N 1
ATOM 3537 C CA . PRO B 1 154 ? 18.266 -17.312 -5.984 1 97.19 154 PRO B CA 1
ATOM 3538 C C . PRO B 1 154 ? 18.516 -18.781 -5.68 1 97.19 154 PRO B C 1
ATOM 3540 O O . PRO B 1 154 ? 17.719 -19.641 -6.066 1 97.19 154 PRO B O 1
ATOM 3543 N N . GLU B 1 155 ? 19.594 -19.047 -4.992 1 97.5 155 GLU B N 1
ATOM 3544 C CA . GLU B 1 155 ? 19.938 -20.422 -4.648 1 97.5 155 GLU B CA 1
ATOM 3545 C C . GLU B 1 155 ? 18.859 -21.078 -3.799 1 97.5 155 GLU B C 1
ATOM 3547 O O . GLU B 1 155 ? 18.781 -22.297 -3.707 1 97.5 155 GLU B O 1
ATOM 3552 N N . LEU B 1 156 ? 18.047 -20.281 -3.16 1 98.31 156 LEU B N 1
ATOM 3553 C CA . LEU B 1 156 ? 16.969 -20.812 -2.334 1 98.31 156 LEU B CA 1
ATOM 3554 C C . LEU B 1 156 ? 16 -21.641 -3.172 1 98.31 156 LEU B C 1
ATOM 3556 O O . LEU B 1 156 ? 15.57 -22.719 -2.744 1 98.31 156 LEU B O 1
ATOM 3560 N N . TYR B 1 157 ? 15.695 -21.156 -4.371 1 98.25 157 TYR B N 1
ATOM 3561 C CA . TYR B 1 157 ? 14.844 -21.922 -5.266 1 98.25 157 TYR B CA 1
ATOM 3562 C C . TYR B 1 157 ? 15.43 -23.312 -5.512 1 98.25 157 TYR B C 1
ATOM 3564 O O . TYR B 1 157 ? 14.719 -24.312 -5.449 1 98.25 157 TYR B O 1
ATOM 3572 N N . THR B 1 158 ? 16.719 -23.344 -5.797 1 98 158 THR B N 1
ATOM 3573 C CA . THR B 1 158 ? 17.422 -24.578 -6.125 1 98 158 THR B CA 1
ATOM 3574 C C . THR B 1 158 ? 17.438 -25.516 -4.926 1 98 158 THR B C 1
ATOM 3576 O O . THR B 1 158 ? 17.141 -26.703 -5.062 1 98 158 THR B O 1
ATOM 3579 N N . ARG B 1 159 ? 17.75 -24.969 -3.785 1 98.06 159 ARG B N 1
ATOM 3580 C CA . ARG B 1 159 ? 17.797 -25.781 -2.568 1 98.06 159 ARG B CA 1
ATOM 3581 C C . ARG B 1 159 ? 16.438 -26.422 -2.275 1 98.06 159 ARG B C 1
ATOM 3583 O O . ARG B 1 159 ? 16.359 -27.609 -1.99 1 98.06 159 ARG B O 1
ATOM 3590 N N . TRP B 1 160 ? 15.359 -25.672 -2.354 1 98.62 160 TRP B N 1
ATOM 3591 C CA . TRP B 1 160 ? 14.023 -26.188 -2.064 1 98.62 160 TRP B CA 1
ATOM 3592 C C . TRP B 1 160 ? 13.617 -27.25 -3.08 1 98.62 160 TRP B C 1
ATOM 3594 O O . TRP B 1 160 ? 13.016 -28.25 -2.721 1 98.62 160 TRP B O 1
ATOM 3604 N N . THR B 1 161 ? 13.969 -27.016 -4.332 1 98.44 161 THR B N 1
ATOM 3605 C CA . THR B 1 161 ? 13.695 -27.984 -5.375 1 98.44 161 THR B CA 1
ATOM 3606 C C . THR B 1 161 ? 14.461 -29.281 -5.121 1 98.44 161 THR B C 1
ATOM 3608 O O . THR B 1 161 ? 13.914 -30.375 -5.27 1 98.44 161 THR B O 1
ATOM 3611 N N . GLN B 1 162 ? 15.695 -29.172 -4.707 1 98.12 162 GLN B N 1
ATOM 3612 C CA . GLN B 1 162 ? 16.531 -30.328 -4.383 1 98.12 162 GLN B CA 1
ATOM 3613 C C . GLN B 1 162 ? 15.945 -31.109 -3.205 1 98.12 162 GLN B C 1
ATOM 3615 O O . GLN B 1 162 ? 15.992 -32.344 -3.188 1 98.12 162 GLN B O 1
ATOM 3620 N N . MET B 1 163 ? 15.453 -30.438 -2.252 1 98 163 MET B N 1
ATOM 3621 C CA . MET B 1 163 ? 14.828 -31.094 -1.1 1 98 163 MET B CA 1
ATOM 3622 C C . MET B 1 163 ? 13.648 -31.953 -1.529 1 98 163 MET B C 1
ATOM 3624 O O . MET B 1 163 ? 13.453 -33.062 -1.01 1 98 163 MET B O 1
ATOM 3628 N N . ALA B 1 164 ? 12.844 -31.391 -2.393 1 97.56 164 ALA B N 1
ATOM 3629 C CA . ALA B 1 164 ? 11.727 -32.156 -2.928 1 97.56 164 ALA B CA 1
ATOM 3630 C C . ALA B 1 164 ? 12.219 -33.438 -3.631 1 97.56 164 ALA B C 1
ATOM 3632 O O . ALA B 1 164 ? 11.648 -34.5 -3.461 1 97.56 164 ALA B O 1
ATOM 3633 N N . ALA B 1 165 ? 13.289 -33.312 -4.434 1 96.94 165 ALA B N 1
ATOM 3634 C CA . ALA B 1 165 ? 13.891 -34.469 -5.125 1 96.94 165 ALA B CA 1
ATOM 3635 C C . ALA B 1 165 ? 14.359 -35.5 -4.133 1 96.94 165 ALA B C 1
ATOM 3637 O O . ALA B 1 165 ? 14.078 -36.688 -4.305 1 96.94 165 ALA B O 1
ATOM 3638 N N . GLU B 1 166 ? 15.039 -35.031 -3.168 1 96.5 166 GLU B N 1
ATOM 3639 C CA . GLU B 1 166 ? 15.578 -35.938 -2.154 1 96.5 166 GLU B CA 1
ATOM 3640 C C . GLU B 1 166 ? 14.461 -36.688 -1.429 1 96.5 166 GLU B C 1
ATOM 3642 O O . GLU B 1 166 ? 14.617 -37.875 -1.094 1 96.5 166 GLU B O 1
ATOM 3647 N N . ALA B 1 167 ? 13.391 -36.031 -1.185 1 96.12 167 ALA B N 1
ATOM 3648 C CA . ALA B 1 167 ? 12.25 -36.625 -0.495 1 96.12 167 ALA B CA 1
ATOM 3649 C C . ALA B 1 167 ? 11.383 -37.438 -1.462 1 96.12 167 ALA B C 1
ATOM 3651 O O . ALA B 1 167 ? 10.406 -38.062 -1.052 1 96.12 167 ALA B O 1
ATOM 3652 N N . LYS B 1 168 ? 11.711 -37.375 -2.752 1 95.94 168 LYS B N 1
ATOM 3653 C CA . LYS B 1 168 ? 10.961 -38.062 -3.811 1 95.94 168 LYS B CA 1
ATOM 3654 C C . LYS B 1 168 ? 9.523 -37.562 -3.865 1 95.94 168 LYS B C 1
ATOM 3656 O O . LYS B 1 168 ? 8.586 -38.344 -3.943 1 95.94 168 LYS B O 1
ATOM 3661 N N . LYS B 1 169 ? 9.391 -36.25 -3.701 1 96.69 169 LYS B N 1
ATOM 3662 C CA . LYS B 1 169 ? 8.094 -35.594 -3.797 1 96.69 169 LYS B CA 1
ATOM 3663 C C . LYS B 1 169 ? 8.023 -34.688 -5.027 1 96.69 169 LYS B C 1
ATOM 3665 O O . LYS B 1 169 ? 9.031 -34.094 -5.414 1 96.69 169 LYS B O 1
ATOM 3670 N N . PRO B 1 170 ? 6.836 -34.656 -5.688 1 97.69 170 PRO B N 1
ATOM 3671 C CA . PRO B 1 170 ? 6.715 -33.656 -6.773 1 97.69 170 PRO B CA 1
ATOM 3672 C C . PRO B 1 170 ? 6.809 -32.219 -6.285 1 97.69 170 PRO B C 1
ATOM 3674 O O . PRO B 1 170 ? 6.445 -31.938 -5.145 1 97.69 170 PRO B O 1
ATOM 3677 N N . VAL B 1 171 ? 7.348 -31.328 -7.184 1 98.62 171 VAL B N 1
ATOM 3678 C CA . VAL B 1 171 ? 7.473 -29.922 -6.859 1 98.62 171 VAL B CA 1
ATOM 3679 C C . VAL B 1 171 ? 6.914 -29.078 -8.008 1 98.62 171 VAL B C 1
ATOM 3681 O O . VAL B 1 171 ? 7.191 -29.344 -9.18 1 98.62 171 VAL B O 1
ATOM 3684 N N . LEU B 1 172 ? 6.012 -28.172 -7.648 1 98.81 172 LEU B N 1
ATOM 3685 C CA . LEU B 1 172 ? 5.484 -27.203 -8.594 1 98.81 172 LEU B CA 1
ATOM 3686 C C . LEU B 1 172 ? 6.184 -25.859 -8.43 1 98.81 172 LEU B C 1
ATOM 3688 O O . LEU B 1 172 ? 6.332 -25.359 -7.309 1 98.81 172 LEU B O 1
ATOM 3692 N N . LEU B 1 173 ? 6.68 -25.312 -9.562 1 98.69 173 LEU B N 1
ATOM 3693 C CA . LEU B 1 173 ? 7.355 -24.016 -9.594 1 98.69 173 LEU B CA 1
ATOM 3694 C C . LEU B 1 173 ? 6.543 -23 -10.383 1 98.69 173 LEU B C 1
ATOM 3696 O O . LEU B 1 173 ? 6.18 -23.25 -11.531 1 98.69 173 LEU B O 1
ATOM 3700 N N . ASP B 1 174 ? 6.207 -21.906 -9.727 1 98.44 174 ASP B N 1
ATOM 3701 C CA . ASP B 1 174 ? 5.645 -20.719 -10.375 1 98.44 174 ASP B CA 1
ATOM 3702 C C . ASP B 1 174 ? 6.383 -19.453 -9.945 1 98.44 174 ASP B C 1
ATOM 3704 O O . ASP B 1 174 ? 5.945 -18.766 -9.023 1 98.44 174 ASP B O 1
ATOM 3708 N N . ALA B 1 175 ? 7.48 -19.234 -10.547 1 97.19 175 ALA B N 1
ATOM 3709 C CA . ALA B 1 175 ? 8.383 -18.109 -10.367 1 97.19 175 ALA B CA 1
ATOM 3710 C C . ALA B 1 175 ? 9.148 -17.812 -11.656 1 97.19 175 ALA B C 1
ATOM 3712 O O . ALA B 1 175 ? 9.289 -18.672 -12.523 1 97.19 175 ALA B O 1
ATOM 3713 N N . ILE B 1 176 ? 9.609 -16.594 -11.766 1 94.19 176 ILE B N 1
ATOM 3714 C CA . ILE B 1 176 ? 10.203 -16.25 -13.047 1 94.19 176 ILE B CA 1
ATOM 3715 C C . ILE B 1 176 ? 11.609 -15.695 -12.844 1 94.19 176 ILE B C 1
ATOM 3717 O O . ILE B 1 176 ? 12.477 -15.844 -13.703 1 94.19 176 ILE B O 1
ATOM 3721 N N . LYS B 1 177 ? 11.922 -15 -11.781 1 93 177 LYS B N 1
ATOM 3722 C CA . LYS B 1 177 ? 13.211 -14.352 -11.578 1 93 177 LYS B CA 1
ATOM 3723 C C . LYS B 1 177 ? 14.125 -15.211 -10.711 1 93 177 LYS B C 1
ATOM 3725 O O . LYS B 1 177 ? 13.82 -15.492 -9.555 1 93 177 LYS B O 1
ATOM 3730 N N . GLY B 1 178 ? 15.164 -15.68 -11.352 1 96.19 178 GLY B N 1
ATOM 3731 C CA . GLY B 1 178 ? 16.203 -16.359 -10.594 1 96.19 178 GLY B CA 1
ATOM 3732 C C . GLY B 1 178 ? 15.969 -17.859 -10.469 1 96.19 178 GLY B C 1
ATOM 3733 O O . GLY B 1 178 ? 16.672 -18.531 -9.711 1 96.19 178 GLY B O 1
ATOM 3734 N N . ILE B 1 179 ? 15.055 -18.375 -11.227 1 97.19 179 ILE B N 1
ATOM 3735 C CA . ILE B 1 179 ? 14.648 -19.766 -11 1 97.19 179 ILE B CA 1
ATOM 3736 C C . ILE B 1 179 ? 15.414 -20.688 -11.953 1 97.19 179 ILE B C 1
ATOM 3738 O O . ILE B 1 179 ? 15.242 -21.906 -11.906 1 97.19 179 ILE B O 1
ATOM 3742 N N . GLU B 1 180 ? 16.281 -20.203 -12.82 1 96.56 180 GLU B N 1
ATOM 3743 C CA . GLU B 1 180 ? 16.906 -20.938 -13.922 1 96.56 180 GLU B CA 1
ATOM 3744 C C . GLU B 1 180 ? 17.625 -22.188 -13.422 1 96.56 180 GLU B C 1
ATOM 3746 O O . GLU B 1 180 ? 17.484 -23.266 -14 1 96.56 180 GLU B O 1
ATOM 3751 N N . ALA B 1 181 ? 18.422 -22.047 -12.336 1 97.38 181 ALA B N 1
ATOM 3752 C CA . ALA B 1 181 ? 19.172 -23.188 -11.812 1 97.38 181 ALA B CA 1
ATOM 3753 C C . ALA B 1 181 ? 18.25 -24.266 -11.273 1 97.38 181 ALA B C 1
ATOM 3755 O O . ALA B 1 181 ? 18.547 -25.453 -11.383 1 97.38 181 ALA B O 1
ATOM 3756 N N . SER B 1 182 ? 17.094 -23.906 -10.68 1 97.62 182 SER B N 1
ATOM 3757 C CA . SER B 1 182 ? 16.141 -24.844 -10.125 1 97.62 182 SER B CA 1
ATOM 3758 C C . SER B 1 182 ? 15.5 -25.703 -11.219 1 97.62 182 SER B C 1
ATOM 3760 O O . SER B 1 182 ? 15.078 -26.828 -10.961 1 97.62 182 SER B O 1
ATOM 3762 N N . LEU B 1 183 ? 15.469 -25.188 -12.453 1 98 183 LEU B N 1
ATOM 3763 C CA . LEU B 1 183 ? 14.836 -25.875 -13.578 1 98 183 LEU B CA 1
ATOM 3764 C C . LEU B 1 183 ? 15.75 -26.969 -14.125 1 98 183 LEU B C 1
ATOM 3766 O O . LEU B 1 183 ? 15.352 -27.719 -15.016 1 98 183 LEU B O 1
ATOM 3770 N N . LYS B 1 184 ? 16.891 -27.125 -13.539 1 97.56 184 LYS B N 1
ATOM 3771 C CA . LYS B 1 184 ? 17.875 -28.094 -14.031 1 97.56 184 LYS B CA 1
ATOM 3772 C C . LYS B 1 184 ? 18.219 -29.125 -12.953 1 97.56 184 LYS B C 1
ATOM 3774 O O . LYS B 1 184 ? 19.141 -29.922 -13.125 1 97.56 184 LYS B O 1
ATOM 3779 N N . VAL B 1 185 ? 17.547 -29.062 -11.859 1 97.19 185 VAL B N 1
ATOM 3780 C CA . VAL B 1 185 ? 17.797 -30.016 -10.773 1 97.19 185 VAL B CA 1
ATOM 3781 C C . VAL B 1 185 ? 17.484 -31.438 -11.25 1 97.19 185 VAL B C 1
ATOM 3783 O O . VAL B 1 185 ? 16.359 -31.703 -11.711 1 97.19 185 VAL B O 1
ATOM 3786 N N . PRO B 1 186 ? 18.375 -32.344 -11.102 1 93.69 186 PRO B N 1
ATOM 3787 C CA . PRO B 1 186 ? 18.156 -33.719 -11.625 1 93.69 186 PRO B CA 1
ATOM 3788 C C . PRO B 1 186 ? 17.266 -34.562 -10.719 1 93.69 186 PRO B C 1
ATOM 3790 O O . PRO B 1 186 ? 17.156 -34.281 -9.523 1 93.69 186 PRO B O 1
ATOM 3793 N N . ASN B 1 187 ? 16.672 -35.562 -11.305 1 89.44 187 ASN B N 1
ATOM 3794 C CA . ASN B 1 187 ? 15.93 -36.625 -10.609 1 89.44 187 ASN B CA 1
ATOM 3795 C C . ASN B 1 187 ? 14.766 -36.062 -9.805 1 89.44 187 ASN B C 1
ATOM 3797 O O . ASN B 1 187 ? 14.492 -36.5 -8.695 1 89.44 187 ASN B O 1
ATOM 3801 N N . VAL B 1 188 ? 14.25 -34.906 -10.227 1 87.94 188 VAL B N 1
ATOM 3802 C CA . VAL B 1 188 ? 13.109 -34.312 -9.562 1 87.94 188 VAL B CA 1
ATOM 3803 C C . VAL B 1 188 ? 11.875 -34.406 -10.453 1 87.94 188 VAL B C 1
ATOM 3805 O O . VAL B 1 188 ? 11.977 -34.312 -11.68 1 87.94 188 VAL B O 1
ATOM 3808 N N . THR B 1 189 ? 10.766 -34.75 -9.836 1 93.88 189 THR B N 1
ATOM 3809 C CA . THR B 1 189 ? 9.492 -34.594 -10.531 1 93.88 189 THR B CA 1
ATOM 3810 C C . THR B 1 189 ? 8.984 -33.156 -10.383 1 93.88 189 THR B C 1
ATOM 3812 O O . THR B 1 189 ? 8.258 -32.844 -9.445 1 93.88 189 THR B O 1
ATOM 3815 N N . SER B 1 190 ? 9.383 -32.312 -11.367 1 95.69 190 SER B N 1
ATOM 3816 C CA . SER B 1 190 ? 9.078 -30.891 -11.266 1 95.69 190 SER B CA 1
ATOM 3817 C C . SER B 1 190 ? 8.07 -30.469 -12.328 1 95.69 190 SER B C 1
ATOM 3819 O O . SER B 1 190 ? 8.117 -30.938 -13.461 1 95.69 190 SER B O 1
ATOM 3821 N N . ILE B 1 191 ? 7.18 -29.672 -11.883 1 98.38 191 ILE B N 1
ATOM 3822 C CA . ILE B 1 191 ? 6.195 -29.016 -12.734 1 98.38 191 ILE B CA 1
ATOM 3823 C C . ILE B 1 191 ? 6.477 -27.516 -12.781 1 98.38 191 ILE B C 1
ATOM 3825 O O . ILE B 1 191 ? 6.598 -26.859 -11.742 1 98.38 191 ILE B O 1
ATOM 3829 N N . LEU B 1 192 ? 6.727 -26.984 -14.008 1 98.69 192 LEU B N 1
ATOM 3830 C CA . LEU B 1 192 ? 6.789 -25.531 -14.203 1 98.69 192 LEU B CA 1
ATOM 3831 C C . LEU B 1 192 ? 5.492 -25.016 -14.797 1 98.69 192 LEU B C 1
ATOM 3833 O O . LEU B 1 192 ? 5.078 -25.438 -15.875 1 98.69 192 LEU B O 1
ATOM 3837 N N . LYS B 1 193 ? 4.84 -24.234 -14.062 1 98.56 193 LYS B N 1
ATOM 3838 C CA . LYS B 1 193 ? 3.623 -23.594 -14.562 1 98.56 193 LYS B CA 1
ATOM 3839 C C . LYS B 1 193 ? 3.793 -22.078 -14.641 1 98.56 193 LYS B C 1
ATOM 3841 O O . LYS B 1 193 ? 3.938 -21.406 -13.609 1 98.56 193 LYS B O 1
ATOM 3846 N N . VAL B 1 194 ? 3.711 -21.469 -15.844 1 97.69 194 VAL B N 1
ATOM 3847 C CA . VAL B 1 194 ? 3.871 -20.047 -16.109 1 97.69 194 VAL B CA 1
ATOM 3848 C C . VAL B 1 194 ? 2.949 -19.625 -17.25 1 97.69 194 VAL B C 1
ATOM 3850 O O . VAL B 1 194 ? 2.182 -20.438 -17.766 1 97.69 194 VAL B O 1
ATOM 3853 N N . ASN B 1 195 ? 2.932 -18.359 -17.547 1 96.56 195 ASN B N 1
ATOM 3854 C CA . ASN B 1 195 ? 2.244 -17.938 -18.766 1 96.56 195 ASN B CA 1
ATOM 3855 C C . ASN B 1 195 ? 3.213 -17.797 -19.938 1 96.56 195 ASN B C 1
ATOM 3857 O O . ASN B 1 195 ? 4.426 -17.922 -19.766 1 96.56 195 ASN B O 1
ATOM 3861 N N . MET B 1 196 ? 2.699 -17.609 -21.109 1 97.12 196 MET B N 1
ATOM 3862 C CA . MET B 1 196 ? 3.51 -17.656 -22.328 1 97.12 196 MET B CA 1
ATOM 3863 C C . MET B 1 196 ? 4.559 -16.547 -22.328 1 97.12 196 MET B C 1
ATOM 3865 O O . MET B 1 196 ? 5.707 -16.781 -22.719 1 97.12 196 MET B O 1
ATOM 3869 N N . GLU B 1 197 ? 4.238 -15.328 -21.906 1 95.31 197 GLU B N 1
ATOM 3870 C CA . GLU B 1 197 ? 5.207 -14.242 -21.828 1 95.31 197 GLU B CA 1
ATOM 3871 C C . GLU B 1 197 ? 6.363 -14.594 -20.906 1 95.31 197 GLU B C 1
ATOM 3873 O O . GLU B 1 197 ? 7.523 -14.328 -21.219 1 95.31 197 GLU B O 1
ATOM 3878 N N . GLU B 1 198 ? 6.016 -15.195 -19.828 1 96.5 198 GLU B N 1
ATOM 3879 C CA . GLU B 1 198 ? 7.016 -15.633 -18.859 1 96.5 198 GLU B CA 1
ATOM 3880 C C . GLU B 1 198 ? 7.898 -16.734 -19.438 1 96.5 198 GLU B C 1
ATOM 3882 O O . GLU B 1 198 ? 9.109 -16.75 -19.219 1 96.5 198 GLU B O 1
ATOM 3887 N N . LEU B 1 199 ? 7.293 -17.625 -20.094 1 97.94 199 LEU B N 1
ATOM 3888 C CA . LEU B 1 199 ? 8.086 -18.688 -20.719 1 97.94 199 LEU B CA 1
ATOM 3889 C C . LEU B 1 199 ? 9.07 -18.094 -21.734 1 97.94 199 LEU B C 1
ATOM 3891 O O . LEU B 1 199 ? 10.227 -18.516 -21.797 1 97.94 199 LEU B O 1
ATOM 3895 N N . TYR B 1 200 ? 8.562 -17.141 -22.531 1 97.81 200 TYR B N 1
ATOM 3896 C CA . TYR B 1 200 ? 9.438 -16.484 -23.484 1 97.81 200 TYR B CA 1
ATOM 3897 C C . TYR B 1 200 ? 10.609 -15.812 -22.781 1 97.81 200 TYR B C 1
ATOM 3899 O O . TYR B 1 200 ? 11.75 -15.906 -23.234 1 97.81 200 TYR B O 1
ATOM 3907 N N . LYS B 1 201 ? 10.383 -15.211 -21.672 1 96.62 201 LYS B N 1
ATOM 3908 C CA . LYS B 1 201 ? 11.438 -14.555 -20.906 1 96.62 201 LYS B CA 1
ATOM 3909 C C . LYS B 1 201 ? 12.453 -15.57 -20.391 1 96.62 201 LYS B C 1
ATOM 3911 O O . LYS B 1 201 ? 13.664 -15.328 -20.453 1 96.62 201 LYS B O 1
ATOM 3916 N N . LEU B 1 202 ? 11.977 -16.719 -19.922 1 97.44 202 LEU B N 1
ATOM 3917 C CA . LEU B 1 202 ? 12.836 -17.75 -19.344 1 97.44 202 LEU B CA 1
ATOM 3918 C C . LEU B 1 202 ? 13.664 -18.438 -20.422 1 97.44 202 LEU B C 1
ATOM 3920 O O . LEU B 1 202 ? 14.789 -18.875 -20.172 1 97.44 202 LEU B O 1
ATOM 3924 N N . THR B 1 203 ? 13.117 -18.531 -21.672 1 97.88 203 THR B N 1
ATOM 3925 C CA . THR B 1 203 ? 13.766 -19.344 -22.703 1 97.88 203 THR B CA 1
ATOM 3926 C C . THR B 1 203 ? 14.492 -18.469 -23.703 1 97.88 203 THR B C 1
ATOM 3928 O O . THR B 1 203 ? 15.344 -18.953 -24.453 1 97.88 203 THR B O 1
ATOM 3931 N N . GLY B 1 204 ? 14.07 -17.172 -23.797 1 97.5 204 GLY B N 1
ATOM 3932 C CA . GLY B 1 204 ? 14.594 -16.281 -24.828 1 97.5 204 GLY B CA 1
ATOM 3933 C C . GLY B 1 204 ? 14.031 -16.578 -26.203 1 97.5 204 GLY B C 1
ATOM 3934 O O . GLY B 1 204 ? 14.586 -16.141 -27.219 1 97.5 204 GLY B O 1
ATOM 3935 N N . LYS B 1 205 ? 13.016 -17.469 -26.266 1 97.69 205 LYS B N 1
ATOM 3936 C CA . LYS B 1 205 ? 12.383 -17.828 -27.531 1 97.69 205 LYS B CA 1
ATOM 3937 C C . LYS B 1 205 ? 11.156 -16.969 -27.812 1 97.69 205 LYS B C 1
ATOM 3939 O O . LYS B 1 205 ? 10.703 -16.219 -26.938 1 97.69 205 LYS B O 1
ATOM 3944 N N . SER B 1 206 ? 10.609 -16.984 -29.016 1 96.81 206 SER B N 1
ATOM 3945 C CA . SER B 1 206 ? 9.562 -16.031 -29.391 1 96.81 206 SER B CA 1
ATOM 3946 C C . SER B 1 206 ? 8.344 -16.766 -29.969 1 96.81 206 SER B C 1
ATOM 3948 O O . SER B 1 206 ? 7.352 -16.125 -30.328 1 96.81 206 SER B O 1
ATOM 3950 N N . THR B 1 207 ? 8.445 -18.141 -30.062 1 96.31 207 THR B N 1
ATOM 3951 C CA . THR B 1 207 ? 7.293 -18.938 -30.469 1 96.31 207 THR B CA 1
ATOM 3952 C C . THR B 1 207 ? 7.027 -20.062 -29.484 1 96.31 207 THR B C 1
ATOM 3954 O O . THR B 1 207 ? 7.953 -20.562 -28.828 1 96.31 207 THR B O 1
ATOM 3957 N N . PRO B 1 208 ? 5.781 -20.438 -29.328 1 95.75 208 PRO B N 1
ATOM 3958 C CA . PRO B 1 208 ? 5.48 -21.547 -28.422 1 95.75 208 PRO B CA 1
ATOM 3959 C C . PRO B 1 208 ? 6.305 -22.797 -28.703 1 95.75 208 PRO B C 1
ATOM 3961 O O . PRO B 1 208 ? 6.879 -23.391 -27.797 1 95.75 208 PRO B O 1
ATOM 3964 N N . GLU B 1 209 ? 6.336 -23.203 -29.969 1 95.75 209 GLU B N 1
ATOM 3965 C CA . GLU B 1 209 ? 7.047 -24.406 -30.375 1 95.75 209 GLU B CA 1
ATOM 3966 C C . GLU B 1 209 ? 8.516 -24.359 -29.953 1 95.75 209 GLU B C 1
ATOM 3968 O O . GLU B 1 209 ? 9.031 -25.297 -29.359 1 95.75 209 GLU B O 1
ATOM 3973 N N . SER B 1 210 ? 9.117 -23.234 -30.266 1 97.75 210 SER B N 1
ATOM 3974 C CA . SER B 1 210 ? 10.539 -23.109 -29.938 1 97.75 210 SER B CA 1
ATOM 3975 C C . SER B 1 210 ? 10.766 -23.031 -28.438 1 97.75 210 SER B C 1
ATOM 3977 O O . SER B 1 210 ? 11.773 -23.516 -27.922 1 97.75 210 SER B O 1
ATOM 3979 N N . ALA B 1 211 ? 9.883 -22.422 -27.75 1 98.31 211 ALA B N 1
ATOM 3980 C CA . ALA B 1 211 ? 10.008 -22.281 -26.297 1 98.31 211 ALA B CA 1
ATOM 3981 C C . ALA B 1 211 ? 9.883 -23.641 -25.609 1 98.31 211 ALA B C 1
ATOM 3983 O O . ALA B 1 211 ? 10.688 -23.969 -24.734 1 98.31 211 ALA B O 1
ATOM 3984 N N . PHE B 1 212 ? 8.859 -24.438 -25.984 1 98.06 212 PHE B N 1
ATOM 3985 C CA . PHE B 1 212 ? 8.672 -25.766 -25.391 1 98.06 212 PHE B CA 1
ATOM 3986 C C . PHE B 1 212 ? 9.844 -26.672 -25.734 1 98.06 212 PHE B C 1
ATOM 3988 O O . PHE B 1 212 ? 10.328 -27.422 -24.875 1 98.06 212 PHE B O 1
ATOM 3995 N N . ALA B 1 213 ? 10.305 -26.641 -26.984 1 97.56 213 ALA B N 1
ATOM 3996 C CA . ALA B 1 213 ? 11.438 -27.453 -27.406 1 97.56 213 ALA B CA 1
ATOM 3997 C C . ALA B 1 213 ? 12.68 -27.125 -26.578 1 97.56 213 ALA B C 1
ATOM 3999 O O . ALA B 1 213 ? 13.391 -28.031 -26.125 1 97.56 213 ALA B O 1
ATOM 4000 N N . TYR B 1 214 ? 12.883 -25.844 -26.422 1 97.94 214 TYR B N 1
ATOM 4001 C CA . TYR B 1 214 ? 14.016 -25.391 -25.625 1 97.94 214 TYR B CA 1
ATOM 4002 C C . TYR B 1 214 ? 13.914 -25.922 -24.203 1 97.94 214 TYR B C 1
ATOM 4004 O O . TYR B 1 214 ? 14.867 -26.484 -23.656 1 97.94 214 TYR B O 1
ATOM 4012 N N . ALA B 1 215 ? 12.789 -25.75 -23.547 1 97.94 215 ALA B N 1
ATOM 4013 C CA . ALA B 1 215 ? 12.562 -26.141 -22.156 1 97.94 215 ALA B CA 1
ATOM 4014 C C . ALA B 1 215 ? 12.805 -27.641 -21.969 1 97.94 215 ALA B C 1
ATOM 4016 O O . ALA B 1 215 ? 13.508 -28.031 -21.031 1 97.94 215 ALA B O 1
ATOM 4017 N N . MET B 1 216 ? 12.242 -28.484 -22.906 1 96.75 216 MET B N 1
ATOM 4018 C CA . MET B 1 216 ? 12.336 -29.922 -22.781 1 96.75 216 MET B CA 1
ATOM 4019 C C . MET B 1 216 ? 13.766 -30.406 -23.047 1 96.75 216 MET B C 1
ATOM 4021 O O . MET B 1 216 ? 14.18 -31.453 -22.531 1 96.75 216 MET B O 1
ATOM 4025 N N . ARG B 1 217 ? 14.484 -29.609 -23.75 1 96.75 217 ARG B N 1
ATOM 4026 C CA . ARG B 1 217 ? 15.867 -29.969 -24.047 1 96.75 217 ARG B CA 1
ATOM 4027 C C . ARG B 1 217 ? 16.812 -29.516 -22.953 1 96.75 217 ARG B C 1
ATOM 4029 O O . ARG B 1 217 ? 17.688 -30.281 -22.516 1 96.75 217 ARG B O 1
ATOM 4036 N N . GLU B 1 218 ? 16.625 -28.266 -22.484 1 97.31 218 GLU B N 1
ATOM 4037 C CA . GLU B 1 218 ? 17.625 -27.609 -21.656 1 97.31 218 GLU B CA 1
ATOM 4038 C C . GLU B 1 218 ? 17.344 -27.828 -20.172 1 97.31 218 GLU B C 1
ATOM 4040 O O . GLU B 1 218 ? 18.25 -27.703 -19.344 1 97.31 218 GLU B O 1
ATOM 4045 N N . TRP B 1 219 ? 16.094 -28.047 -19.812 1 97.94 219 TRP B N 1
ATOM 4046 C CA . TRP B 1 219 ? 15.711 -28.172 -18.422 1 97.94 219 TRP B CA 1
ATOM 4047 C C . TRP B 1 219 ? 15.406 -29.625 -18.062 1 97.94 219 TRP B C 1
ATOM 4049 O O . TRP B 1 219 ? 15.375 -30.5 -18.953 1 97.94 219 TRP B O 1
ATOM 4059 N N . THR B 1 220 ? 15.289 -29.953 -16.734 1 96.88 220 THR B N 1
ATOM 4060 C CA . THR B 1 220 ? 14.93 -31.297 -16.266 1 96.88 220 THR B CA 1
ATOM 4061 C C . THR B 1 220 ? 13.461 -31.344 -15.852 1 96.88 220 THR B C 1
ATOM 4063 O O . THR B 1 220 ? 13.008 -32.312 -15.258 1 96.88 220 THR B O 1
ATOM 4066 N N . VAL B 1 221 ? 12.703 -30.344 -16.203 1 96.56 221 VAL B N 1
ATOM 4067 C CA . VAL B 1 221 ? 11.297 -30.234 -15.844 1 96.56 221 VAL B CA 1
ATOM 4068 C C . VAL B 1 221 ? 10.516 -31.406 -16.422 1 96.56 221 VAL B C 1
ATOM 4070 O O . VAL B 1 221 ? 10.672 -31.75 -17.594 1 96.56 221 VAL B O 1
ATOM 4073 N N . HIS B 1 222 ? 9.703 -32.062 -15.602 1 97.69 222 HIS B N 1
ATOM 4074 C CA . HIS B 1 222 ? 8.906 -33.219 -16.016 1 97.69 222 HIS B CA 1
ATOM 4075 C C . HIS B 1 222 ? 7.637 -32.781 -16.734 1 97.69 222 HIS B C 1
ATOM 4077 O O . HIS B 1 222 ? 7.227 -33.406 -17.719 1 97.69 222 HIS B O 1
ATOM 4083 N N . ILE B 1 223 ? 6.988 -31.734 -16.266 1 98.44 223 ILE B N 1
ATOM 4084 C CA . ILE B 1 223 ? 5.773 -31.188 -16.859 1 98.44 223 ILE B CA 1
ATOM 4085 C C . ILE B 1 223 ? 5.91 -29.688 -17.031 1 98.44 223 ILE B C 1
ATOM 4087 O O . ILE B 1 223 ? 6.285 -28.969 -16.094 1 98.44 223 ILE B O 1
ATOM 4091 N N . LEU B 1 224 ? 5.691 -29.219 -18.219 1 98.69 224 LEU B N 1
ATOM 4092 C CA . LEU B 1 224 ? 5.598 -27.797 -18.531 1 98.69 224 LEU B CA 1
ATOM 4093 C C . LEU B 1 224 ? 4.164 -27.406 -18.875 1 98.69 224 LEU B C 1
ATOM 4095 O O . LEU B 1 224 ? 3.605 -27.891 -19.859 1 98.69 224 LEU B O 1
ATOM 4099 N N . ALA B 1 225 ? 3.496 -26.656 -17.984 1 98.69 225 ALA B N 1
ATOM 4100 C CA . ALA B 1 225 ? 2.137 -26.156 -18.188 1 98.69 225 ALA B CA 1
ATOM 4101 C C . ALA B 1 225 ? 2.135 -24.641 -18.375 1 98.69 225 ALA B C 1
ATOM 4103 O O . ALA B 1 225 ? 2.643 -23.906 -17.531 1 98.69 225 ALA B O 1
ATOM 4104 N N . VAL B 1 226 ? 1.569 -24.141 -19.5 1 98.62 226 VAL B N 1
ATOM 4105 C CA . VAL B 1 226 ? 1.692 -22.75 -19.891 1 98.62 226 VAL B CA 1
ATOM 4106 C C . VAL B 1 226 ? 0.324 -22.203 -20.297 1 98.62 226 VAL B C 1
ATOM 4108 O O . VAL B 1 226 ? -0.352 -22.766 -21.156 1 98.62 226 VAL B O 1
ATOM 4111 N N . THR B 1 227 ? -0.101 -21.172 -19.594 1 97.81 227 THR B N 1
ATOM 4112 C CA . THR B 1 227 ? -1.308 -20.469 -20.031 1 97.81 227 THR B CA 1
ATOM 4113 C C . THR B 1 227 ? -0.976 -19.422 -21.078 1 97.81 227 THR B C 1
ATOM 4115 O O . THR B 1 227 ? 0.097 -18.812 -21.047 1 97.81 227 THR B O 1
ATOM 4118 N N . ASP B 1 228 ? -1.812 -19.219 -22.047 1 95.81 228 ASP B N 1
ATOM 4119 C CA . ASP B 1 228 ? -1.629 -18.266 -23.125 1 95.81 228 ASP B CA 1
ATOM 4120 C C . ASP B 1 228 ? -2.887 -17.422 -23.328 1 95.81 228 ASP B C 1
ATOM 4122 O O . ASP B 1 228 ? -3.656 -17.672 -24.266 1 95.81 228 ASP B O 1
ATOM 4126 N N . GLY B 1 229 ? -3.068 -16.375 -22.547 1 88 229 GLY B N 1
ATOM 4127 C CA . GLY B 1 229 ? -4.285 -15.586 -22.578 1 88 229 GLY B CA 1
ATOM 4128 C C . GLY B 1 229 ? -5.48 -16.312 -21.984 1 88 229 GLY B C 1
ATOM 4129 O O . GLY B 1 229 ? -5.32 -17.281 -21.234 1 88 229 GLY B O 1
ATOM 4130 N N . PRO B 1 230 ? -6.688 -15.797 -22.312 1 89.25 230 PRO B N 1
ATOM 4131 C CA . PRO B 1 230 ? -7.898 -16.297 -21.656 1 89.25 230 PRO B CA 1
ATOM 4132 C C . PRO B 1 230 ? -8.469 -17.547 -22.344 1 89.25 230 PRO B C 1
ATOM 4134 O O . PRO B 1 230 ? -9.344 -18.203 -21.797 1 89.25 230 PRO B O 1
ATOM 4137 N N . ARG B 1 231 ? -7.891 -17.953 -23.516 1 91.94 231 ARG B N 1
ATOM 4138 C CA . ARG B 1 231 ? -8.625 -18.953 -24.281 1 91.94 231 ARG B CA 1
ATOM 4139 C C . ARG B 1 231 ? -7.746 -20.156 -24.609 1 91.94 231 ARG B C 1
ATOM 4141 O O . ARG B 1 231 ? -8.234 -21.172 -25.109 1 91.94 231 ARG B O 1
ATOM 4148 N N . SER B 1 232 ? -6.461 -20.047 -24.297 1 96.5 232 SER B N 1
ATOM 4149 C CA . SER B 1 232 ? -5.574 -21.141 -24.703 1 96.5 232 SER B CA 1
ATOM 4150 C C . SER B 1 232 ? -4.547 -21.438 -23.625 1 96.5 232 SER B C 1
ATOM 4152 O O . SER B 1 232 ? -4.215 -20.578 -22.812 1 96.5 232 SER B O 1
ATOM 4154 N N . ALA B 1 233 ? -4.145 -22.703 -23.594 1 98.19 233 ALA B N 1
ATOM 4155 C CA . ALA B 1 233 ? -3.064 -23.188 -22.734 1 98.19 233 ALA B CA 1
ATOM 4156 C C . ALA B 1 233 ? -2.35 -24.375 -23.359 1 98.19 233 ALA B C 1
ATOM 4158 O O . ALA B 1 233 ? -2.852 -24.969 -24.328 1 98.19 233 ALA B O 1
ATOM 4159 N N . TYR B 1 234 ? -1.141 -24.625 -22.922 1 98.5 234 TYR B N 1
ATOM 4160 C CA . TYR B 1 234 ? -0.313 -25.719 -23.422 1 98.5 234 TYR B CA 1
ATOM 4161 C C . TYR B 1 234 ? 0.258 -26.531 -22.266 1 98.5 234 TYR B C 1
ATOM 4163 O O . TYR B 1 234 ? 0.58 -25.984 -21.203 1 98.5 234 TYR B O 1
ATOM 4171 N N . ILE B 1 235 ? 0.327 -27.844 -22.469 1 98.56 235 ILE B N 1
ATOM 4172 C CA . ILE B 1 235 ? 0.972 -28.688 -21.469 1 98.56 235 ILE B CA 1
ATOM 4173 C C . ILE B 1 235 ? 1.79 -29.766 -22.156 1 98.56 235 ILE B C 1
ATOM 4175 O O . ILE B 1 235 ? 1.366 -30.312 -23.188 1 98.56 235 ILE B O 1
ATOM 4179 N N . GLN B 1 236 ? 2.973 -30.062 -21.656 1 98.38 236 GLN B N 1
ATOM 4180 C CA . GLN B 1 236 ? 3.809 -31.141 -22.156 1 98.38 236 GLN B CA 1
ATOM 4181 C C . GLN B 1 236 ? 4.488 -31.891 -21.016 1 98.38 236 GLN B C 1
ATOM 4183 O O . GLN B 1 236 ? 5.148 -31.281 -20.172 1 98.38 236 GLN B O 1
ATOM 4188 N N . GLU B 1 237 ? 4.141 -33.125 -20.969 1 97.38 237 GLU B N 1
ATOM 4189 C CA . GLU B 1 237 ? 4.875 -34.031 -20.109 1 97.38 237 GLU B CA 1
ATOM 4190 C C . GLU B 1 237 ? 6.117 -34.562 -20.812 1 97.38 237 GLU B C 1
ATOM 4192 O O . GLU B 1 237 ? 6.07 -34.906 -22 1 97.38 237 GLU B O 1
ATOM 4197 N N . ARG B 1 238 ? 7.215 -34.594 -20.047 1 96.25 238 ARG B N 1
ATOM 4198 C CA . ARG B 1 238 ? 8.453 -35.094 -20.641 1 96.25 238 ARG B CA 1
ATOM 4199 C C . ARG B 1 238 ? 8.25 -36.438 -21.297 1 96.25 238 ARG B C 1
ATOM 4201 O O . ARG B 1 238 ? 7.707 -37.375 -20.672 1 96.25 238 ARG B O 1
ATOM 4208 N N . GLY B 1 239 ? 8.648 -36.5 -22.578 1 94.81 239 GLY B N 1
ATOM 4209 C CA . GLY B 1 239 ? 8.516 -37.75 -23.312 1 94.81 239 GLY B CA 1
ATOM 4210 C C . GLY B 1 239 ? 7.16 -37.906 -23.969 1 94.81 239 GLY B C 1
ATOM 4211 O O . GLY B 1 239 ? 6.918 -38.906 -24.672 1 94.81 239 GLY B O 1
ATOM 4212 N N . LYS B 1 240 ? 6.27 -37 -23.75 1 96.06 240 LYS B N 1
ATOM 4213 C CA . LYS B 1 240 ? 4.941 -37.031 -24.359 1 96.06 240 LYS B CA 1
ATOM 4214 C C . LYS B 1 240 ? 4.715 -35.844 -25.281 1 96.06 240 LYS B C 1
ATOM 4216 O O . LYS B 1 240 ? 5.516 -34.906 -25.297 1 96.06 240 LYS B O 1
ATOM 4221 N N . ALA B 1 241 ? 3.672 -35.938 -26.031 1 95.56 241 ALA B N 1
ATOM 4222 C CA . ALA B 1 241 ? 3.35 -34.875 -27 1 95.56 241 ALA B CA 1
ATOM 4223 C C . ALA B 1 241 ? 2.836 -33.625 -26.297 1 95.56 241 ALA B C 1
ATOM 4225 O O . ALA B 1 241 ? 2.303 -33.719 -25.188 1 95.56 241 ALA B O 1
ATOM 4226 N N . LEU B 1 242 ? 3.133 -32.531 -27 1 96.94 242 LEU B N 1
ATOM 4227 C CA . LEU B 1 242 ? 2.559 -31.25 -26.594 1 96.94 242 LEU B CA 1
ATOM 4228 C C . LEU B 1 242 ? 1.051 -31.234 -26.812 1 96.94 242 LEU B C 1
ATOM 4230 O O . LEU B 1 242 ? 0.58 -31.594 -27.906 1 96.94 242 LEU B O 1
ATOM 4234 N N . HIS B 1 243 ? 0.258 -30.922 -25.812 1 97.56 243 HIS B N 1
ATOM 4235 C CA . HIS B 1 243 ? -1.188 -30.781 -25.922 1 97.56 243 HIS B CA 1
ATOM 4236 C C . HIS B 1 243 ? -1.61 -29.328 -25.828 1 97.56 243 HIS B C 1
ATOM 4238 O O . HIS B 1 243 ? -1.043 -28.562 -25.047 1 97.56 243 HIS B O 1
ATOM 4244 N N . THR B 1 244 ? -2.574 -28.922 -26.609 1 97.75 244 THR B N 1
ATOM 4245 C CA . THR B 1 244 ? -3.221 -27.609 -26.547 1 97.75 244 THR B CA 1
ATOM 4246 C C . THR B 1 244 ? -4.578 -27.719 -25.859 1 97.75 244 THR B C 1
ATOM 4248 O O . THR B 1 244 ? -5.348 -28.641 -26.125 1 97.75 244 THR B O 1
ATOM 4251 N N . LEU B 1 245 ? -4.801 -26.906 -24.906 1 98.06 245 LEU B N 1
ATOM 4252 C CA . LEU B 1 245 ? -6.109 -26.828 -24.25 1 98.06 245 LEU B CA 1
ATOM 4253 C C . LEU B 1 245 ? -6.832 -25.547 -24.656 1 98.06 245 LEU B C 1
ATOM 4255 O O . LEU B 1 245 ? -6.211 -24.484 -24.766 1 98.06 245 LEU B O 1
ATOM 4259 N N . HIS B 1 246 ? -8.133 -25.641 -24.891 1 97.88 246 HIS B N 1
ATOM 4260 C CA . HIS B 1 246 ? -8.992 -24.516 -25.25 1 97.88 246 HIS B CA 1
ATOM 4261 C C . HIS B 1 246 ? -10.016 -24.234 -24.156 1 97.88 246 HIS B C 1
ATOM 4263 O O . HIS B 1 246 ? -10.773 -25.125 -23.766 1 97.88 246 HIS B O 1
ATOM 4269 N N . VAL B 1 247 ? -9.961 -23.047 -23.688 1 96.75 247 VAL B N 1
ATOM 4270 C CA . VAL B 1 247 ? -10.852 -22.609 -22.609 1 96.75 247 VAL B CA 1
ATOM 4271 C C . VAL B 1 247 ? -12.023 -21.828 -23.203 1 96.75 247 VAL B C 1
ATOM 4273 O O . VAL B 1 247 ? -11.828 -20.984 -24.078 1 96.75 247 VAL B O 1
ATOM 4276 N N . PRO B 1 248 ? -13.258 -22.109 -22.734 1 95.44 248 PRO B N 1
ATOM 4277 C CA . PRO B 1 248 ? -14.414 -21.406 -23.281 1 95.44 248 PRO B CA 1
ATOM 4278 C C . PRO B 1 248 ? -14.422 -19.922 -22.922 1 95.44 248 PRO B C 1
ATOM 4280 O O . PRO B 1 248 ? -13.805 -19.516 -21.922 1 95.44 248 PRO B O 1
ATOM 4283 N N . ARG B 1 249 ? -15.055 -19.078 -23.719 1 91.06 249 ARG B N 1
ATOM 4284 C CA . ARG B 1 249 ? -15.219 -17.656 -23.453 1 91.06 249 ARG B CA 1
ATOM 4285 C C . ARG B 1 249 ? -16.078 -17.438 -22.219 1 91.06 249 ARG B C 1
ATOM 4287 O O . ARG B 1 249 ? -17.094 -18.109 -22.016 1 91.06 249 ARG B O 1
ATOM 4294 N N . LEU B 1 250 ? -15.586 -16.516 -21.469 1 89 250 LEU B N 1
ATOM 4295 C CA . LEU B 1 250 ? -16.344 -16.172 -20.266 1 89 250 LEU B CA 1
ATOM 4296 C C . LEU B 1 250 ? -17.156 -14.898 -20.484 1 89 250 LEU B C 1
ATOM 4298 O O . LEU B 1 250 ? -16.672 -13.938 -21.062 1 89 250 LEU B O 1
ATOM 4302 N N . ASP B 1 251 ? -18.438 -14.695 -20.062 1 81.94 251 ASP B N 1
ATOM 4303 C CA . ASP B 1 251 ? -19.328 -13.57 -20.281 1 81.94 251 ASP B CA 1
ATOM 4304 C C . ASP B 1 251 ? -19.156 -12.5 -19.203 1 81.94 251 ASP B C 1
ATOM 4306 O O . ASP B 1 251 ? -19.438 -11.328 -19.453 1 81.94 251 ASP B O 1
ATOM 4310 N N . SER B 1 252 ? -18.734 -12.812 -18.031 1 86.94 252 SER B N 1
ATOM 4311 C CA . SER B 1 252 ? -18.781 -11.859 -16.922 1 86.94 252 SER B CA 1
ATOM 4312 C C . SER B 1 252 ? -17.484 -11.875 -16.141 1 86.94 252 SER B C 1
ATOM 4314 O O . SER B 1 252 ? -17.469 -12.203 -14.945 1 86.94 252 SER B O 1
ATOM 4316 N N . VAL B 1 253 ? -16.453 -11.375 -16.797 1 87.81 253 VAL B N 1
ATOM 4317 C CA . VAL B 1 253 ? -15.18 -11.328 -16.094 1 87.81 253 VAL B CA 1
ATOM 4318 C C . VAL B 1 253 ? -15.148 -10.109 -15.164 1 87.81 253 VAL B C 1
ATOM 4320 O O . VAL B 1 253 ? -15.367 -8.977 -15.609 1 87.81 253 VAL B O 1
ATOM 4323 N N . VAL B 1 254 ? -14.953 -10.414 -13.914 1 86.19 254 VAL B N 1
ATOM 4324 C CA . VAL B 1 254 ? -14.859 -9.375 -12.898 1 86.19 254 VAL B CA 1
ATOM 4325 C C . VAL B 1 254 ? -13.398 -8.984 -12.688 1 86.19 254 VAL B C 1
ATOM 4327 O O . VAL B 1 254 ? -13.055 -7.797 -12.719 1 86.19 254 VAL B O 1
ATOM 4330 N N . SER B 1 255 ? -12.516 -9.977 -12.5 1 86.44 255 SER B N 1
ATOM 4331 C CA . SER B 1 255 ? -11.094 -9.727 -12.273 1 86.44 255 SER B CA 1
ATOM 4332 C C . SER B 1 255 ? -10.258 -10.969 -12.578 1 86.44 255 SER B C 1
ATOM 4334 O O . SER B 1 255 ? -10.617 -12.078 -12.164 1 86.44 255 SER B O 1
ATOM 4336 N N . PRO B 1 256 ? -9.141 -10.773 -13.211 1 87.62 256 PRO B N 1
ATOM 4337 C CA . PRO B 1 256 ? -8.273 -11.922 -13.484 1 87.62 256 PRO B CA 1
ATOM 4338 C C . PRO B 1 256 ? -7.25 -12.164 -12.375 1 87.62 256 PRO B C 1
ATOM 4340 O O . PRO B 1 256 ? -6.453 -13.094 -12.453 1 87.62 256 PRO B O 1
ATOM 4343 N N . LEU B 1 257 ? -7.223 -11.32 -11.352 1 86 257 LEU B N 1
ATOM 4344 C CA . LEU B 1 257 ? -6.234 -11.414 -10.289 1 86 257 LEU B CA 1
ATOM 4345 C C . LEU B 1 257 ? -6.336 -12.75 -9.562 1 86 257 LEU B C 1
ATOM 4347 O O . LEU B 1 257 ? -7.426 -13.148 -9.141 1 86 257 LEU B O 1
ATOM 4351 N N . GLY B 1 258 ? -5.207 -13.484 -9.516 1 93 258 GLY B N 1
ATOM 4352 C CA . GLY B 1 258 ? -5.148 -14.742 -8.773 1 93 258 GLY B CA 1
ATOM 4353 C C . GLY B 1 258 ? -5.5 -15.945 -9.625 1 93 258 GLY B C 1
ATOM 4354 O O . GLY B 1 258 ? -5.402 -17.094 -9.164 1 93 258 GLY B O 1
ATOM 4355 N N . ALA B 1 259 ? -5.914 -15.75 -10.922 1 95.06 259 ALA B N 1
ATOM 4356 C CA . ALA B 1 259 ? -6.332 -16.844 -11.789 1 95.06 259 ALA B CA 1
ATOM 4357 C C . ALA B 1 259 ? -5.199 -17.859 -11.984 1 95.06 259 ALA B C 1
ATOM 4359 O O . ALA B 1 259 ? -5.406 -19.062 -11.875 1 95.06 259 ALA B O 1
ATOM 4360 N N . GLY B 1 260 ? -4.016 -17.359 -12.234 1 96.69 260 GLY B N 1
ATOM 4361 C CA . GLY B 1 260 ? -2.869 -18.234 -12.398 1 96.69 260 GLY B CA 1
ATOM 4362 C C . GLY B 1 260 ? -2.543 -19.031 -11.148 1 96.69 260 GLY B C 1
ATOM 4363 O O . GLY B 1 260 ? -2.26 -20.234 -11.227 1 96.69 260 GLY B O 1
ATOM 4364 N N . ASP B 1 261 ? -2.607 -18.422 -10.016 1 98 261 ASP B N 1
ATOM 4365 C CA . ASP B 1 261 ? -2.348 -19.078 -8.742 1 98 261 ASP B CA 1
ATOM 4366 C C . ASP B 1 261 ? -3.402 -20.141 -8.453 1 98 261 ASP B C 1
ATOM 4368 O O . ASP B 1 261 ? -3.09 -21.188 -7.887 1 98 261 ASP B O 1
ATOM 4372 N N . THR B 1 262 ? -4.637 -19.812 -8.805 1 98.44 262 THR B N 1
ATOM 4373 C CA . THR B 1 262 ? -5.727 -20.766 -8.664 1 98.44 262 THR B CA 1
ATOM 4374 C C . THR B 1 262 ? -5.465 -22.016 -9.516 1 98.44 262 THR B C 1
ATOM 4376 O O . THR B 1 262 ? -5.617 -23.141 -9.039 1 98.44 262 THR B O 1
ATOM 4379 N N . ALA B 1 263 ? -5.07 -21.766 -10.727 1 98.69 263 ALA B N 1
ATOM 4380 C CA . ALA B 1 263 ? -4.719 -22.875 -11.602 1 98.69 263 ALA B CA 1
ATOM 4381 C C . ALA B 1 263 ? -3.621 -23.734 -10.977 1 98.69 263 ALA B C 1
ATOM 4383 O O . ALA B 1 263 ? -3.695 -24.969 -11.008 1 98.69 263 ALA B O 1
ATOM 4384 N N . ASP B 1 264 ? -2.621 -23.109 -10.391 1 98.75 264 ASP B N 1
ATOM 4385 C CA . ASP B 1 264 ? -1.52 -23.812 -9.742 1 98.75 264 ASP B CA 1
ATOM 4386 C C . ASP B 1 264 ? -2.031 -24.734 -8.641 1 98.75 264 ASP B C 1
ATOM 4388 O O . ASP B 1 264 ? -1.669 -25.906 -8.586 1 98.75 264 ASP B O 1
ATOM 4392 N N . ALA B 1 265 ? -2.893 -24.219 -7.801 1 98.75 265 ALA B N 1
ATOM 4393 C CA . ALA B 1 265 ? -3.379 -24.953 -6.633 1 98.75 265 ALA B CA 1
ATOM 4394 C C . ALA B 1 265 ? -4.18 -26.188 -7.043 1 98.75 265 ALA B C 1
ATOM 4396 O O . ALA B 1 265 ? -3.936 -27.281 -6.547 1 98.75 265 ALA B O 1
ATOM 4397 N N . ILE B 1 266 ? -5.086 -26.016 -7.984 1 98.62 266 ILE B N 1
ATOM 4398 C CA . ILE B 1 266 ? -5.98 -27.094 -8.398 1 98.62 266 ILE B CA 1
ATOM 4399 C C . ILE B 1 266 ? -5.207 -28.125 -9.219 1 98.62 266 ILE B C 1
ATOM 4401 O O . ILE B 1 266 ? -5.391 -29.328 -9.047 1 98.62 266 ILE B O 1
ATOM 4405 N N . PHE B 1 267 ? -4.293 -27.688 -10.047 1 98.75 267 PHE B N 1
ATOM 4406 C CA . PHE B 1 267 ? -3.451 -28.578 -10.836 1 98.75 267 PHE B CA 1
ATOM 4407 C C . PHE B 1 267 ? -2.654 -29.516 -9.922 1 98.75 267 PHE B 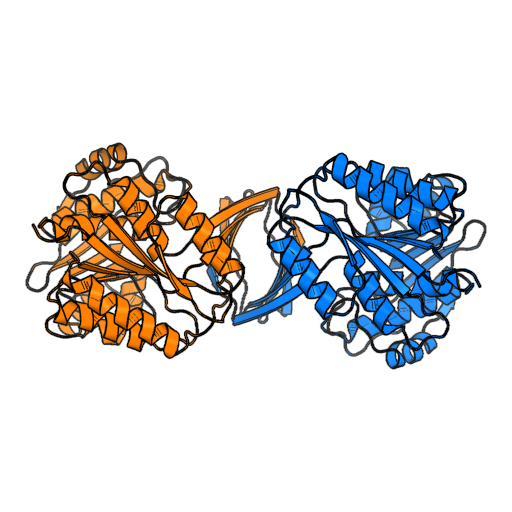C 1
ATOM 4409 O O . PHE B 1 267 ? -2.701 -30.734 -10.078 1 98.75 267 PHE B O 1
ATOM 4416 N N . PHE B 1 268 ? -2.002 -28.906 -9.031 1 98.62 268 PHE B N 1
ATOM 4417 C CA . PHE B 1 268 ? -1.062 -29.656 -8.203 1 98.62 268 PHE B CA 1
ATOM 4418 C C . PHE B 1 268 ? -1.797 -30.656 -7.312 1 98.62 268 PHE B C 1
ATOM 4420 O O . PHE B 1 268 ? -1.356 -31.797 -7.16 1 98.62 268 PHE B O 1
ATOM 4427 N N . ALA B 1 269 ? -2.936 -30.234 -6.723 1 98.19 269 ALA B N 1
ATOM 4428 C CA . ALA B 1 269 ? -3.738 -31.125 -5.898 1 98.19 269 ALA B CA 1
ATOM 4429 C C . ALA B 1 269 ? -4.176 -32.375 -6.691 1 98.19 269 ALA B C 1
ATOM 4431 O O . ALA B 1 269 ? -4.02 -33.5 -6.227 1 98.19 269 ALA B O 1
ATOM 4432 N N . GLN B 1 270 ? -4.672 -32.125 -7.863 1 97.44 270 GLN B N 1
ATOM 4433 C CA . GLN B 1 270 ? -5.121 -33.25 -8.711 1 97.44 270 GLN B CA 1
ATOM 4434 C C . GLN B 1 270 ? -3.955 -34.156 -9.094 1 97.44 270 GLN B C 1
ATOM 4436 O O . GLN B 1 270 ? -4.078 -35.375 -9.047 1 97.44 270 GLN B O 1
ATOM 4441 N N . TYR B 1 271 ? -2.867 -33.531 -9.414 1 97.56 271 TYR B N 1
ATOM 4442 C CA . TYR B 1 271 ? -1.698 -34.312 -9.836 1 97.56 271 TYR B CA 1
ATOM 4443 C C . TYR B 1 271 ? -1.21 -35.219 -8.711 1 97.56 271 TYR B C 1
ATOM 4445 O O . TYR B 1 271 ? -0.899 -36.375 -8.938 1 97.56 271 TYR B O 1
ATOM 4453 N N . ILE B 1 272 ? -1.147 -34.719 -7.531 1 96.38 272 ILE B N 1
ATOM 4454 C CA . ILE B 1 272 ? -0.681 -35.438 -6.359 1 96.38 272 ILE B CA 1
ATOM 4455 C C . ILE B 1 272 ? -1.585 -36.656 -6.109 1 96.38 272 ILE B C 1
ATOM 4457 O O . ILE B 1 272 ? -1.123 -37.688 -5.641 1 96.38 272 ILE B O 1
ATOM 4461 N N . HIS B 1 273 ? -2.863 -36.5 -6.492 1 96.19 273 HIS B N 1
ATOM 4462 C CA . HIS B 1 273 ? -3.822 -37.594 -6.289 1 96.19 273 HIS B CA 1
ATOM 4463 C C . HIS B 1 273 ? -3.83 -38.562 -7.477 1 96.19 273 HIS B C 1
ATOM 4465 O O . HIS B 1 273 ? -4.707 -39.406 -7.578 1 96.19 273 HIS B O 1
ATOM 4471 N N . GLY B 1 274 ? -3.004 -38.312 -8.406 1 95.88 274 GLY B N 1
ATOM 4472 C CA . GLY B 1 274 ? -2.809 -39.281 -9.453 1 95.88 274 GLY B CA 1
ATOM 4473 C C . GLY B 1 274 ? -3.572 -38.969 -10.727 1 95.88 274 GLY B C 1
ATOM 4474 O O . GLY B 1 274 ? -3.584 -39.75 -11.672 1 95.88 274 GLY B O 1
ATOM 4475 N N . VAL B 1 275 ? -4.148 -37.844 -10.805 1 96.69 275 VAL B N 1
ATOM 4476 C CA . VAL B 1 275 ? -4.832 -37.438 -12.031 1 96.69 275 VAL B CA 1
ATOM 4477 C C . VAL B 1 275 ? -3.811 -37.156 -13.133 1 96.69 275 VAL B C 1
ATOM 4479 O O . VAL B 1 275 ? -2.785 -36.531 -12.883 1 96.69 275 VAL B O 1
ATOM 4482 N N . PRO B 1 276 ? -4.082 -37.719 -14.359 1 97.38 276 PRO B N 1
ATOM 4483 C CA . PRO B 1 276 ? -3.162 -37.406 -15.461 1 97.38 276 PRO B CA 1
ATOM 4484 C C . PRO B 1 276 ? -2.965 -35.906 -15.664 1 97.38 276 PRO B C 1
ATOM 4486 O O . PRO B 1 276 ? -3.908 -35.125 -15.5 1 97.38 276 PRO B O 1
ATOM 4489 N N . ALA B 1 277 ? -1.755 -35.5 -16.094 1 97.94 277 ALA B N 1
ATOM 4490 C CA . ALA B 1 277 ? -1.323 -34.125 -16.109 1 97.94 277 ALA B CA 1
ATOM 4491 C C . ALA B 1 277 ? -2.25 -33.281 -16.984 1 97.94 277 ALA B C 1
ATOM 4493 O O . ALA B 1 277 ? -2.658 -32.188 -16.594 1 97.94 277 ALA B O 1
ATOM 4494 N N . ASP B 1 278 ? -2.65 -33.719 -18.156 1 97.56 278 ASP B N 1
ATOM 4495 C CA . ASP B 1 278 ? -3.49 -32.969 -19.062 1 97.56 278 ASP B CA 1
ATOM 4496 C C . ASP B 1 278 ? -4.898 -32.781 -18.5 1 97.56 278 ASP B C 1
ATOM 4498 O O . ASP B 1 278 ? -5.492 -31.703 -18.625 1 97.56 278 ASP B O 1
ATOM 4502 N N . LYS B 1 279 ? -5.441 -33.844 -17.812 1 97.38 279 LYS B N 1
ATOM 4503 C CA . LYS B 1 279 ? -6.758 -33.75 -17.188 1 97.38 279 LYS B CA 1
ATOM 4504 C C . LYS B 1 279 ? -6.73 -32.844 -15.961 1 97.38 279 LYS B C 1
ATOM 4506 O O . LYS B 1 279 ? -7.668 -32.062 -15.742 1 97.38 279 LYS B O 1
ATOM 4511 N N . ALA B 1 280 ? -5.617 -33 -15.219 1 98.06 280 ALA B N 1
ATOM 4512 C CA . ALA B 1 280 ? -5.445 -32.125 -14.07 1 98.06 280 ALA B CA 1
ATOM 4513 C C . ALA B 1 280 ? -5.418 -30.656 -14.508 1 98.06 280 ALA B C 1
ATOM 4515 O O . ALA B 1 280 ? -6.031 -29.797 -13.875 1 98.06 280 ALA B O 1
ATOM 4516 N N . PHE B 1 281 ? -4.758 -30.312 -15.617 1 98.62 281 PHE B N 1
ATOM 4517 C CA . PHE B 1 281 ? -4.625 -28.953 -16.125 1 98.62 281 PHE B CA 1
ATOM 4518 C C . PHE B 1 281 ? -5.961 -28.453 -16.656 1 98.62 281 PHE B C 1
ATOM 4520 O O . PHE B 1 281 ? -6.27 -27.25 -16.531 1 98.62 281 PHE B O 1
ATOM 4527 N N . ARG B 1 282 ? -6.793 -29.375 -17.203 1 98.25 282 ARG B N 1
ATOM 4528 C CA . ARG B 1 282 ? -8.141 -29.031 -17.625 1 98.25 282 ARG B CA 1
ATOM 4529 C C . ARG B 1 282 ? -8.953 -28.453 -16.484 1 98.25 282 ARG B C 1
ATOM 4531 O O . ARG B 1 282 ? -9.547 -27.375 -16.609 1 98.25 282 ARG B O 1
ATOM 4538 N N . PHE B 1 283 ? -8.914 -29.125 -15.375 1 97.69 283 PHE B N 1
ATOM 4539 C CA . PHE B 1 283 ? -9.648 -28.672 -14.195 1 97.69 283 PHE B CA 1
ATOM 4540 C C . PHE B 1 283 ? -9.023 -27.391 -13.633 1 97.69 283 PHE B C 1
ATOM 4542 O O . PHE B 1 283 ? -9.734 -26.516 -13.133 1 97.69 283 PHE B O 1
ATOM 4549 N N . ALA B 1 284 ? -7.703 -27.328 -13.695 1 98.62 284 ALA B N 1
ATOM 4550 C CA . ALA B 1 284 ? -6.984 -26.141 -13.234 1 98.62 284 ALA B CA 1
ATOM 4551 C C . ALA B 1 284 ? -7.422 -24.906 -14.008 1 98.62 284 ALA B C 1
ATOM 4553 O O . ALA B 1 284 ? -7.711 -23.859 -13.406 1 98.62 284 ALA B O 1
ATOM 4554 N N . LEU B 1 285 ? -7.562 -25 -15.312 1 98.44 285 LEU B N 1
ATOM 4555 C CA . LEU B 1 285 ? -7.969 -23.891 -16.172 1 98.44 285 LEU B CA 1
ATOM 4556 C C . LEU B 1 285 ? -9.414 -23.5 -15.898 1 98.44 285 LEU B C 1
ATOM 4558 O O . LEU B 1 285 ? -9.758 -22.312 -15.922 1 98.44 285 LEU B O 1
ATOM 4562 N N . ALA B 1 286 ? -10.211 -24.531 -15.641 1 98.12 286 ALA B N 1
ATOM 4563 C CA . ALA B 1 286 ? -11.602 -24.266 -15.297 1 98.12 286 ALA B CA 1
ATOM 4564 C C . ALA B 1 286 ? -11.703 -23.5 -13.984 1 98.12 286 ALA B C 1
ATOM 4566 O O . ALA B 1 286 ? -12.5 -22.562 -13.867 1 98.12 286 ALA B O 1
ATOM 4567 N N . ALA B 1 287 ? -10.922 -23.906 -13.008 1 98.19 287 ALA B N 1
ATOM 4568 C CA . ALA B 1 287 ? -10.898 -23.219 -11.727 1 98.19 287 ALA B CA 1
ATOM 4569 C C . ALA B 1 287 ? -10.406 -21.781 -11.891 1 98.19 287 ALA B C 1
ATOM 4571 O O . ALA B 1 287 ? -10.961 -20.859 -11.289 1 98.19 287 ALA B O 1
ATOM 4572 N N . ALA B 1 288 ? -9.359 -21.578 -12.68 1 97.88 288 ALA B N 1
ATOM 4573 C CA . ALA B 1 288 ? -8.844 -20.234 -12.969 1 97.88 288 ALA B CA 1
ATOM 4574 C C . ALA B 1 288 ? -9.93 -19.359 -13.602 1 97.88 288 ALA B C 1
ATOM 4576 O O . ALA B 1 288 ? -10.07 -18.188 -13.242 1 97.88 288 ALA B O 1
ATOM 4577 N N . SER B 1 289 ? -10.664 -19.906 -14.508 1 97.25 289 SER B N 1
ATOM 4578 C CA . SER B 1 289 ? -11.773 -19.219 -15.148 1 97.25 289 SER B CA 1
ATOM 4579 C C . SER B 1 289 ? -12.844 -18.828 -14.133 1 97.25 289 SER B C 1
ATOM 4581 O O . SER B 1 289 ? -13.344 -17.703 -14.156 1 97.25 289 SER B O 1
ATOM 4583 N N . ALA B 1 290 ? -13.156 -19.75 -13.297 1 97.19 290 ALA B N 1
ATOM 4584 C CA . ALA B 1 290 ? -14.148 -19.484 -12.258 1 97.19 290 ALA B CA 1
ATOM 4585 C C . ALA B 1 290 ? -13.68 -18.359 -11.328 1 97.19 290 ALA B C 1
ATOM 4587 O O . ALA B 1 290 ? -14.5 -17.578 -10.844 1 97.19 290 ALA B O 1
ATOM 4588 N N . ASN B 1 291 ? -12.383 -18.344 -11 1 97 291 ASN B N 1
ATOM 4589 C CA . ASN B 1 291 ? -11.797 -17.266 -10.203 1 97 291 ASN B CA 1
ATOM 4590 C C . ASN B 1 291 ? -12.078 -15.898 -10.828 1 97 291 ASN B C 1
ATOM 4592 O O . ASN B 1 291 ? -12.305 -14.922 -10.109 1 97 291 ASN B O 1
ATOM 4596 N N . CYS B 1 292 ? -12.156 -15.758 -12.148 1 94.62 292 CYS B N 1
ATOM 4597 C CA . CYS B 1 292 ? -12.32 -14.5 -12.875 1 94.62 292 CYS B CA 1
ATOM 4598 C C . CYS B 1 292 ? -13.695 -13.898 -12.625 1 94.62 292 CYS B C 1
ATOM 4600 O O . CYS B 1 292 ? -13.938 -12.734 -12.922 1 94.62 292 CYS B O 1
ATOM 4602 N N . PHE B 1 293 ? -14.656 -14.734 -12.031 1 94.5 293 PHE B N 1
ATOM 4603 C CA . PHE B 1 293 ? -15.984 -14.242 -11.695 1 94.5 293 PHE B CA 1
ATOM 4604 C C . PHE B 1 293 ? -15.977 -13.547 -10.344 1 94.5 293 PHE B C 1
ATOM 4606 O O . PHE B 1 293 ? -16.984 -12.953 -9.938 1 94.5 293 PHE B O 1
ATOM 4613 N N . GLN B 1 294 ? -14.805 -13.688 -9.664 1 92.75 294 GLN B N 1
ATOM 4614 C CA . GLN B 1 294 ? -14.703 -13.195 -8.297 1 92.75 294 GLN B CA 1
ATOM 4615 C C . GLN B 1 294 ? -13.898 -11.906 -8.234 1 92.75 294 GLN B C 1
ATOM 4617 O O . GLN B 1 294 ? -13.016 -11.672 -9.07 1 92.75 294 GLN B O 1
ATOM 4622 N N . LYS B 1 295 ? -14.164 -11.023 -7.211 1 85 295 LYS B N 1
ATOM 4623 C CA . LYS B 1 295 ? -13.383 -9.82 -6.953 1 85 295 LYS B CA 1
ATOM 4624 C C . LYS B 1 295 ? -12.062 -10.164 -6.27 1 85 295 LYS B C 1
ATOM 4626 O O . LYS B 1 295 ? -11.031 -9.562 -6.566 1 85 295 LYS B O 1
ATOM 4631 N N . ASP B 1 296 ? -12.133 -11.234 -5.422 1 90.19 296 ASP B N 1
ATOM 4632 C CA . ASP B 1 296 ? -10.969 -11.594 -4.613 1 90.19 296 ASP B CA 1
ATOM 4633 C C . ASP B 1 296 ? -10.086 -12.602 -5.344 1 90.19 296 ASP B C 1
ATOM 4635 O O . ASP 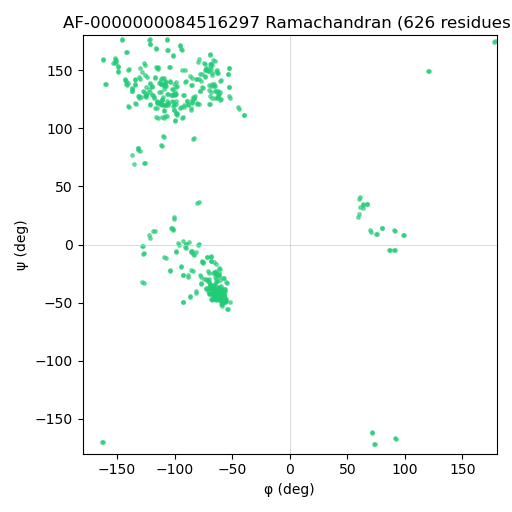B 1 296 ? -10.586 -13.516 -5.996 1 90.19 296 ASP B O 1
ATOM 4639 N N . ALA B 1 297 ? -8.812 -12.398 -5.211 1 91.94 297 ALA B N 1
ATOM 4640 C CA . ALA B 1 297 ? -7.828 -13.312 -5.785 1 91.94 297 ALA B CA 1
ATOM 4641 C C . ALA B 1 297 ? -7.844 -14.656 -5.062 1 91.94 297 ALA B C 1
ATOM 4643 O O . ALA B 1 297 ? -7.91 -14.711 -3.834 1 91.94 297 ALA B O 1
ATOM 4644 N N . GLY B 1 298 ? -7.793 -15.773 -5.789 1 95.81 298 GLY B N 1
ATOM 4645 C CA . GLY B 1 298 ? -7.672 -17.109 -5.215 1 95.81 298 GLY B CA 1
ATOM 4646 C C . GLY B 1 298 ? -8.992 -17.656 -4.707 1 95.81 298 GLY B C 1
ATOM 4647 O O . GLY B 1 298 ? -9.008 -18.609 -3.934 1 95.81 298 GLY B O 1
ATOM 4648 N N . LYS B 1 299 ? -10.055 -17.016 -5.098 1 96.62 299 LYS B N 1
ATOM 4649 C CA . LYS B 1 299 ? -11.375 -17.5 -4.715 1 96.62 299 LYS B CA 1
ATOM 4650 C C . LYS B 1 299 ? -12.188 -17.906 -5.941 1 96.62 299 LYS B C 1
ATOM 4652 O O . LYS B 1 299 ? -12.062 -17.297 -7.004 1 96.62 299 LYS B O 1
ATOM 4657 N N . PHE B 1 300 ? -12.977 -18.969 -5.789 1 97 300 PHE B N 1
ATOM 4658 C CA . PHE B 1 300 ? -13.852 -19.422 -6.855 1 97 300 PHE B CA 1
ATOM 4659 C C . PHE B 1 300 ? -14.938 -20.344 -6.309 1 97 300 PHE B C 1
ATOM 4661 O O . PHE B 1 300 ? -14.82 -20.844 -5.191 1 97 300 PHE B O 1
ATOM 4668 N N . GLU B 1 301 ? -16 -20.469 -7.043 1 96.5 301 GLU B N 1
ATOM 4669 C CA . GLU B 1 301 ? -17.047 -21.422 -6.715 1 96.5 301 GLU B CA 1
ATOM 4670 C C . GLU B 1 301 ? -16.828 -22.766 -7.406 1 96.5 301 GLU B C 1
ATOM 4672 O O . GLU B 1 301 ? -16.656 -22.812 -8.625 1 96.5 301 GLU B O 1
ATOM 4677 N N . HIS B 1 302 ? -16.875 -23.781 -6.566 1 96.06 302 HIS B N 1
ATOM 4678 C CA . HIS B 1 302 ? -16.641 -25.141 -7.062 1 96.06 302 HIS B CA 1
ATOM 4679 C C . HIS B 1 302 ? -17.609 -25.5 -8.188 1 96.06 302 HIS B C 1
ATOM 4681 O O . HIS B 1 302 ? -17.219 -26.094 -9.188 1 96.06 302 HIS B O 1
ATOM 4687 N N . ARG B 1 303 ? -18.844 -25.094 -8.062 1 95.81 303 ARG B N 1
ATOM 4688 C CA . ARG B 1 303 ? -19.859 -25.391 -9.062 1 95.81 303 ARG B CA 1
ATOM 4689 C C . ARG B 1 303 ? -19.5 -24.766 -10.406 1 95.81 303 ARG B C 1
ATOM 4691 O O . ARG B 1 303 ? -19.719 -25.375 -11.461 1 95.81 303 ARG B O 1
ATOM 4698 N N . ASP B 1 304 ? -18.953 -23.531 -10.359 1 96.5 304 ASP B N 1
ATOM 4699 C CA . ASP B 1 304 ? -18.562 -22.859 -11.594 1 96.5 304 ASP B CA 1
ATOM 4700 C C . ASP B 1 304 ? -17.406 -23.594 -12.266 1 96.5 304 ASP B C 1
ATOM 4702 O O . ASP B 1 304 ? -17.391 -23.766 -13.492 1 96.5 304 ASP B O 1
ATOM 4706 N N . MET B 1 305 ? -16.484 -24.031 -11.477 1 97.31 305 MET B N 1
ATOM 4707 C CA . MET B 1 305 ? -15.344 -24.797 -12 1 97.31 305 MET B CA 1
ATOM 4708 C C . MET B 1 305 ? -15.82 -26.031 -12.742 1 97.31 305 MET B C 1
ATOM 4710 O O . MET B 1 305 ? -15.383 -26.297 -13.867 1 97.31 305 MET B O 1
ATOM 4714 N N . VAL B 1 306 ? -16.703 -26.797 -12.117 1 96.62 306 VAL B N 1
ATOM 4715 C CA . VAL B 1 306 ? -17.203 -28.047 -12.68 1 96.62 306 VAL B CA 1
ATOM 4716 C C . VAL B 1 306 ? -17.922 -27.766 -14 1 96.62 306 VAL B C 1
ATOM 4718 O O . VAL B 1 306 ? -17.703 -28.469 -14.992 1 96.62 306 VAL B O 1
ATOM 4721 N N . GLU B 1 307 ? -18.719 -26.719 -14 1 96.69 307 GLU B N 1
ATOM 4722 C CA . GLU B 1 307 ? -19.469 -26.359 -15.203 1 96.69 307 GLU B CA 1
ATOM 4723 C C . GLU B 1 307 ? -18.531 -25.938 -16.328 1 96.69 307 GLU B C 1
ATOM 4725 O O . GLU B 1 307 ? -18.688 -26.375 -17.469 1 96.69 307 GLU B O 1
ATOM 4730 N N . ILE B 1 308 ? -17.578 -25.141 -16.062 1 97.06 308 ILE B N 1
ATOM 4731 C CA . ILE B 1 308 ? -16.656 -24.625 -17.062 1 97.06 308 ILE B CA 1
ATOM 4732 C C . ILE B 1 308 ? -15.781 -25.75 -17.594 1 97.06 308 ILE B C 1
ATOM 4734 O O . ILE B 1 308 ? -15.445 -25.781 -18.781 1 97.06 308 ILE B O 1
ATOM 4738 N N . ALA B 1 309 ? -15.414 -26.688 -16.719 1 97.31 309 ALA B N 1
ATOM 4739 C CA . ALA B 1 309 ? -14.547 -27.797 -17.094 1 97.31 309 ALA B CA 1
ATOM 4740 C C . ALA B 1 309 ? -15.156 -28.609 -18.234 1 97.31 309 ALA B C 1
ATOM 4742 O O . ALA B 1 309 ? -14.43 -29.156 -19.078 1 97.31 309 ALA B O 1
ATOM 4743 N N . LYS B 1 310 ? -16.469 -28.625 -18.312 1 97.25 310 LYS B N 1
ATOM 4744 C CA . LYS B 1 310 ? -17.156 -29.344 -19.375 1 97.25 310 LYS B CA 1
ATOM 4745 C C . LYS B 1 310 ? -16.844 -28.75 -20.75 1 97.25 310 LYS B C 1
ATOM 4747 O O . LYS B 1 310 ? -16.891 -29.453 -21.766 1 97.25 310 LYS B O 1
ATOM 4752 N N . GLY B 1 311 ? -16.484 -27.531 -20.766 1 97 311 GLY B N 1
ATOM 4753 C CA . GLY B 1 311 ? -16.234 -26.844 -22.016 1 97 311 GLY B CA 1
ATOM 4754 C C . GLY B 1 311 ? -14.773 -26.75 -22.391 1 97 311 GLY B C 1
ATOM 4755 O O . GLY B 1 311 ? -14.422 -26.281 -23.469 1 97 311 GLY B O 1
ATOM 4756 N N . VAL B 1 312 ? -13.898 -27.188 -21.516 1 97.75 312 VAL B N 1
ATOM 4757 C CA . VAL B 1 312 ? -12.477 -27.156 -21.812 1 97.75 312 VAL B CA 1
ATOM 4758 C C . VAL B 1 312 ? -12.094 -28.391 -22.625 1 97.75 312 VAL B C 1
ATOM 4760 O O . VAL B 1 312 ? -12.367 -29.516 -22.234 1 97.75 312 VAL B O 1
ATOM 4763 N N . THR B 1 313 ? -11.461 -28.156 -23.75 1 97.62 313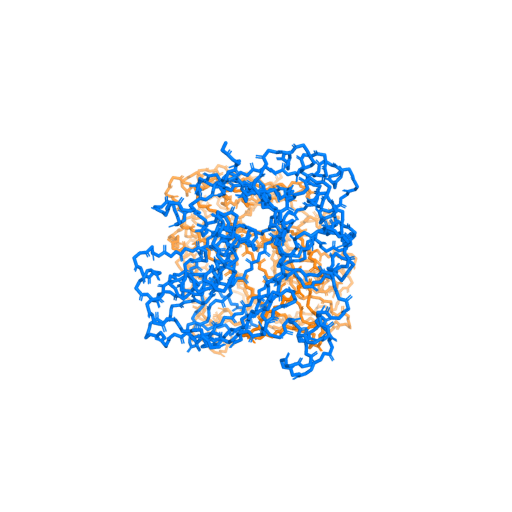 THR B N 1
ATOM 4764 C CA . THR B 1 313 ? -11.094 -29.266 -24.625 1 97.62 313 THR B CA 1
ATOM 4765 C C . THR B 1 313 ? -9.57 -29.406 -24.719 1 97.62 313 THR B C 1
ATOM 4767 O O . THR B 1 313 ? -8.844 -28.438 -24.5 1 97.62 313 THR B O 1
ATOM 4770 N N . ILE B 1 314 ? -9.141 -30.609 -24.969 1 96.88 314 ILE B N 1
ATOM 4771 C CA . ILE B 1 314 ? -7.727 -30.938 -25.125 1 96.88 314 ILE B CA 1
ATOM 4772 C C . ILE B 1 314 ? -7.469 -31.469 -26.531 1 96.88 314 ILE B C 1
ATOM 4774 O O . ILE B 1 314 ? -8.203 -32.344 -27.016 1 96.88 314 ILE B O 1
ATOM 4778 N N . GLU B 1 315 ? -6.562 -30.922 -27.219 1 94.12 315 GLU B N 1
ATOM 4779 C CA . GLU B 1 315 ? -6.152 -31.375 -28.547 1 94.12 315 GLU B CA 1
ATOM 4780 C C . GLU B 1 315 ? -4.672 -31.734 -28.562 1 94.12 315 GLU B C 1
ATOM 4782 O O . GLU B 1 315 ? -3.846 -31.031 -27.969 1 94.12 315 GLU B O 1
#

Foldseek 3Di:
DQALEEEEEFAAKAWEKEFEFQADDPPDDTDGPDMDIAIDTLSLLLQLLLVLCVVPPLRGHYEYEYEAEDPRSVVHVVRCVVSVHHYDYQYAHWHRWHKYWYAHPNVRDIDIDTDATDEGDPVSLVVSLVVLLVCLLRYLAYEYGEDHGPPYQLCSLQSSQVSCQVSVHEYEYDYQPSNLNNQARPNHAYEYEEAPVSLCNNQVDDDPVVSVVSSLPPGRHQKYWYHYPLFWIWMDGRPDDIKIKGFDDDDAFDALAQLSSSLRNQQVSCVSVPHDNVLSSLLSSLSSSQQRNDPDHSDGHPVSSVVRSVVMDMD/DQALEEEEEFAAKAWEKEFEFQADDPPDDTDGPDMDIAIDTLSLLLQLLLVLCVPPPLRGHYEYEYEAEDPRRVVHVVRCVVSVHHYDYQYAHWHRWHKYWYAHPNVRDIDIDTDATDEGDPVSLVVSLVVLLVCLLRYLAYEYGEDHHPPYQLCSLLSSQVSCQVSQHEYEYDYQPSNLNNQARPNHAYEYEEAPVSLCNNQVDDDPVVSVVSSLPPGRHQKYWYHYPLFWIWMDGRPDDIKIKGFDDDDAFDALAQLSSSLRNQQVSCVSVPHDNVLSSLLSSLSSSQQRNDPDHSDGHPVSSVVRSVVMDMD

Secondary structure (DSSP, 8-state):
----EEEEE--S-EEEEEEEESS--TTSEEE-SEEEEEEESHHHHHHHHHHHTTTSTT--EEEEEEEE-HHHHHHHHHHHHHTT--EEEEE-SSPPEEEEEEEETTTTEEEEEE----PPPHHHHHHHHHHHHHHHTT-SEEEEESPPPTT--THHHHHHHHHHHHTT--EEEE--SS-GGGGG-TT--EEEEEEHHHHHHHH--SSHHHHHHHHHHH---SEEEEEETTTEEEEEETTS-EEEEEPPPPS-----TTHHHHHHHHHHHHHHTT--HHHHHHHHHHHHHHHTT-SSTT---HHHHHHHHTT-EE-/----EEEEE--S-EEEEEEEESS--TTSEEE-SEEEEEEESHHHHHHHHHHHTTTSTT--EEEEEEEE-HHHHHHHHHHHHHTT--EEEEE-SSPPEEEEEEEETTTTEEEEEE----PPPHHHHHHHHHHHHHHHTT-SEEEEESPPPTT--THHHHHHHHHHHHTT--EEEE--SS-GGGGG-TT--EEEEEEHHHHHHHH--SSHHHHHHHHHHH---SEEEEEETTTEEEEEETTS-EEEEEPPPPS-----TTHHHHHHHHHHHHHHTT--HHHHHHHHHHHHHHHTT-SSTT---HHHHHHHHTT-EE-

pLDDT: mean 95.94, std 5.3, range [38.84, 98.88]